Protein AF-A0A960JJ00-F1 (afdb_monomer)

Structure (mmCIF, N/CA/C/O backbone):
data_AF-A0A960JJ00-F1
#
_entry.id   AF-A0A960JJ00-F1
#
loop_
_atom_site.group_PDB
_atom_site.id
_atom_site.type_symbol
_atom_site.label_atom_id
_atom_site.label_alt_id
_atom_site.label_comp_id
_atom_site.label_asym_id
_atom_site.label_entity_id
_atom_site.label_seq_id
_atom_site.pdbx_PDB_ins_code
_atom_site.Cartn_x
_atom_site.Cartn_y
_atom_site.Cartn_z
_atom_site.occupancy
_atom_site.B_iso_or_equiv
_atom_site.auth_seq_id
_atom_site.auth_comp_id
_atom_site.auth_asym_id
_atom_site.auth_atom_id
_atom_site.pdbx_PDB_model_num
ATOM 1 N N . ARG A 1 1 ? 16.072 22.487 -47.022 1.00 41.75 1 ARG A N 1
ATOM 2 C CA . ARG A 1 1 ? 15.095 23.099 -46.084 1.00 41.75 1 ARG A CA 1
ATOM 3 C C . ARG A 1 1 ? 14.627 22.151 -44.966 1.00 41.75 1 ARG A C 1
ATOM 5 O O . ARG A 1 1 ? 14.022 22.655 -44.037 1.00 41.75 1 ARG A O 1
ATOM 12 N N . PHE A 1 2 ? 14.957 20.849 -44.984 1.00 33.00 2 PHE A N 1
ATOM 13 C CA . PHE A 1 2 ? 14.561 19.898 -43.926 1.00 33.00 2 PHE A CA 1
ATOM 14 C C . PHE A 1 2 ? 15.477 19.852 -42.680 1.00 33.00 2 PHE A C 1
ATOM 16 O O . PHE A 1 2 ? 15.021 19.406 -41.644 1.00 33.00 2 PHE A O 1
ATOM 23 N N . ASN A 1 3 ? 16.702 20.400 -42.713 1.00 48.22 3 ASN A N 1
ATOM 24 C CA . ASN A 1 3 ? 17.635 20.306 -41.568 1.00 48.22 3 ASN A CA 1
ATOM 25 C C . ASN A 1 3 ? 17.655 21.529 -40.625 1.00 48.22 3 ASN A C 1
ATOM 27 O O . ASN A 1 3 ? 18.358 21.509 -39.624 1.00 48.22 3 ASN A O 1
ATOM 31 N N . GLN A 1 4 ? 16.929 22.611 -40.932 1.00 43.62 4 GLN A N 1
ATOM 32 C CA . GLN A 1 4 ? 16.893 23.816 -40.076 1.00 43.62 4 GLN A CA 1
ATOM 33 C C . GLN A 1 4 ? 15.655 23.888 -39.172 1.00 43.62 4 GLN A C 1
ATOM 35 O O . GLN A 1 4 ? 15.645 24.671 -38.227 1.00 43.62 4 GLN A O 1
ATOM 40 N N . ILE A 1 5 ? 14.624 23.085 -39.453 1.00 45.69 5 ILE A N 1
ATOM 41 C CA . ILE A 1 5 ? 13.388 23.047 -38.659 1.00 45.69 5 ILE A CA 1
ATOM 42 C C . ILE A 1 5 ? 13.603 22.201 -37.387 1.00 45.69 5 ILE A C 1
ATOM 44 O O . ILE A 1 5 ? 13.153 22.606 -36.322 1.00 45.69 5 ILE A O 1
ATOM 48 N N . ASP A 1 6 ? 14.403 21.129 -37.459 1.00 53.94 6 ASP A N 1
ATOM 49 C CA . ASP A 1 6 ? 14.737 20.278 -36.302 1.00 53.94 6 ASP A CA 1
ATOM 50 C C . ASP A 1 6 ? 15.662 20.949 -35.278 1.00 53.94 6 ASP A C 1
ATOM 52 O O . ASP A 1 6 ? 15.506 20.752 -34.077 1.00 53.94 6 ASP A O 1
ATOM 56 N N . ALA A 1 7 ? 16.615 21.775 -35.722 1.00 47.78 7 ALA A N 1
ATOM 57 C CA . ALA A 1 7 ? 17.536 22.451 -34.805 1.00 47.78 7 ALA A CA 1
ATOM 58 C C . ALA A 1 7 ? 16.821 23.508 -33.949 1.00 47.78 7 ALA A C 1
ATOM 60 O O . ALA A 1 7 ? 17.086 23.604 -32.756 1.00 47.78 7 ALA A O 1
ATOM 61 N N . LYS A 1 8 ? 15.865 24.242 -34.538 1.00 47.03 8 LYS A N 1
ATOM 62 C CA . LYS A 1 8 ? 15.045 25.223 -33.814 1.00 47.03 8 LYS A CA 1
ATOM 63 C C . LYS A 1 8 ? 14.021 24.569 -32.894 1.00 47.03 8 LYS A C 1
ATOM 65 O O . LYS A 1 8 ? 13.817 25.064 -31.797 1.00 47.03 8 LYS A O 1
ATOM 70 N N . ALA A 1 9 ? 13.417 23.455 -33.311 1.00 46.94 9 ALA A N 1
ATOM 71 C CA . ALA A 1 9 ? 12.535 22.680 -32.441 1.00 46.94 9 ALA A CA 1
ATOM 72 C C . ALA A 1 9 ? 13.296 22.107 -31.232 1.00 46.94 9 ALA A C 1
ATOM 74 O O . ALA A 1 9 ? 12.777 22.118 -30.121 1.00 46.94 9 ALA A O 1
ATOM 75 N N . LYS A 1 10 ? 14.551 21.679 -31.431 1.00 44.16 10 LYS A N 1
ATOM 76 C CA . LYS A 1 10 ? 15.429 21.201 -30.358 1.00 44.16 10 LYS A CA 1
ATOM 77 C C . LYS A 1 10 ? 15.913 22.322 -29.431 1.00 44.16 10 LYS A C 1
ATOM 79 O O . LYS A 1 10 ? 15.858 22.149 -28.224 1.00 44.16 10 LYS A O 1
ATOM 84 N N . GLU A 1 11 ? 16.315 23.475 -29.965 1.00 44.22 11 GLU A N 1
ATOM 85 C CA . GLU A 1 11 ? 16.658 24.655 -29.150 1.00 44.22 11 GLU A CA 1
ATOM 86 C C . GLU A 1 11 ? 15.464 25.149 -28.328 1.00 44.22 11 GLU A C 1
ATOM 88 O O . GLU A 1 11 ? 15.622 25.472 -27.157 1.00 44.22 11 GLU A O 1
ATOM 93 N N . GLN A 1 12 ? 14.263 25.153 -28.911 1.00 39.91 12 GLN A N 1
ATOM 94 C CA . GLN A 1 12 ? 13.045 25.572 -28.223 1.00 39.91 12 GLN A CA 1
ATOM 95 C C . GLN A 1 12 ? 12.613 24.554 -27.148 1.00 39.91 12 GLN A C 1
ATOM 97 O O . GLN A 1 12 ? 12.200 24.960 -26.065 1.00 39.91 12 GLN A O 1
ATOM 102 N N . TYR A 1 13 ? 12.801 23.250 -27.393 1.00 43.12 13 TYR A N 1
ATOM 103 C CA . TYR A 1 13 ? 12.633 22.183 -26.395 1.00 43.12 13 TYR A CA 1
ATOM 104 C C . TYR A 1 13 ? 13.656 22.283 -25.247 1.00 43.12 13 TYR A C 1
ATOM 106 O O . TYR A 1 13 ? 13.306 22.095 -24.080 1.00 43.12 13 TYR A O 1
ATOM 114 N N . ASP A 1 14 ? 14.912 22.613 -25.557 1.00 42.06 14 ASP A N 1
ATOM 115 C CA . ASP A 1 14 ? 15.980 22.796 -24.567 1.00 42.06 14 ASP A CA 1
ATOM 116 C C . ASP A 1 14 ? 15.821 24.117 -23.774 1.00 42.06 14 ASP A C 1
ATOM 118 O O . ASP A 1 14 ? 16.243 24.191 -22.619 1.00 42.06 14 ASP A O 1
ATOM 122 N N . GLU A 1 15 ? 15.200 25.159 -24.346 1.00 42.12 15 GLU A N 1
ATOM 123 C CA . GLU A 1 15 ? 14.856 26.411 -23.648 1.00 42.12 15 GLU A CA 1
ATOM 124 C C . GLU A 1 15 ? 13.584 26.303 -22.790 1.00 42.12 15 GLU A C 1
ATOM 126 O O . GLU A 1 15 ? 13.559 26.842 -21.681 1.00 42.12 15 GLU A O 1
ATOM 131 N N . GLU A 1 16 ? 12.547 25.583 -23.234 1.00 40.50 16 GLU A N 1
ATOM 132 C CA . GLU A 1 16 ? 11.342 25.341 -22.423 1.00 40.50 16 GLU A CA 1
ATOM 133 C C . GLU A 1 16 ? 11.644 24.451 -21.203 1.00 40.50 16 GLU A C 1
ATOM 135 O O . GLU A 1 16 ? 11.138 24.724 -20.112 1.00 40.50 16 GLU A O 1
ATOM 140 N N . ASN A 1 17 ? 12.566 23.487 -21.335 1.00 41.09 17 ASN A N 1
ATOM 141 C CA . ASN A 1 17 ? 13.055 22.650 -20.229 1.00 41.09 17 ASN A CA 1
ATOM 142 C C . ASN A 1 17 ? 14.088 23.333 -19.308 1.00 41.09 17 ASN A C 1
ATOM 144 O O . ASN A 1 17 ? 14.468 22.766 -18.283 1.00 41.09 17 ASN A O 1
ATOM 148 N N . LYS A 1 18 ? 14.534 24.557 -19.629 1.00 33.81 18 LYS A N 1
ATOM 149 C CA . LYS A 1 18 ? 15.397 25.382 -18.758 1.00 33.81 18 LYS A CA 1
ATOM 150 C C . LYS A 1 18 ? 14.626 26.236 -17.755 1.00 33.81 18 LYS A C 1
ATOM 152 O O . LYS A 1 18 ? 15.250 26.935 -16.957 1.00 33.81 18 LYS A O 1
ATOM 157 N N . ARG A 1 19 ? 13.290 26.196 -17.754 1.00 31.81 19 ARG A N 1
ATOM 158 C CA . ARG A 1 19 ? 12.510 26.793 -16.666 1.00 31.81 19 ARG A CA 1
ATOM 159 C C . ARG A 1 19 ? 12.664 25.920 -15.426 1.00 31.81 19 ARG A C 1
ATOM 161 O O . ARG A 1 19 ? 11.880 25.006 -15.192 1.00 31.81 19 ARG A O 1
ATOM 168 N N . GLU A 1 20 ? 13.691 26.209 -14.631 1.00 30.89 20 GLU A N 1
ATOM 169 C CA . GLU A 1 20 ? 13.745 25.784 -13.238 1.00 30.89 20 GLU A CA 1
ATOM 170 C C . GLU A 1 20 ? 12.496 26.324 -12.540 1.00 30.89 20 GLU A C 1
ATOM 172 O O . GLU A 1 20 ? 12.416 27.483 -12.141 1.00 30.89 20 GLU A O 1
ATOM 177 N N . VAL A 1 21 ? 11.477 25.474 -12.430 1.00 34.78 21 VAL A N 1
ATOM 178 C CA . VAL A 1 21 ? 10.448 25.648 -11.416 1.00 34.78 21 VAL A CA 1
ATOM 179 C C . VAL A 1 21 ? 11.180 25.489 -10.089 1.00 34.78 21 VAL A C 1
ATOM 181 O O . VAL A 1 21 ? 11.527 24.374 -9.693 1.00 34.78 21 VAL A O 1
ATOM 184 N N . GLU A 1 22 ? 11.490 26.613 -9.443 1.00 27.17 22 GLU A N 1
ATOM 185 C CA . GLU A 1 22 ? 11.923 26.627 -8.051 1.00 27.17 22 GLU A CA 1
ATOM 186 C C . GLU A 1 22 ? 10.767 26.088 -7.206 1.00 27.17 22 GLU A C 1
ATOM 188 O O . GLU A 1 22 ? 9.872 26.813 -6.771 1.00 27.17 22 GLU A O 1
ATOM 193 N N . PHE A 1 23 ? 10.766 24.776 -6.985 1.00 37.78 23 PHE A N 1
ATOM 194 C CA . PHE A 1 23 ? 10.031 24.201 -5.874 1.00 37.78 23 PHE A CA 1
ATOM 195 C C . PHE A 1 23 ? 10.701 24.740 -4.617 1.00 37.78 23 PHE A C 1
ATOM 197 O O . PHE A 1 23 ? 11.885 24.485 -4.375 1.00 37.78 23 PHE A O 1
ATOM 204 N N . SER A 1 24 ? 9.969 25.550 -3.850 1.00 33.62 24 SER A N 1
ATOM 205 C CA . SER A 1 24 ? 10.455 26.001 -2.557 1.00 33.62 24 SER A CA 1
ATOM 206 C C . SER A 1 24 ? 10.890 24.769 -1.765 1.00 33.62 24 SER A C 1
ATOM 208 O O . SER A 1 24 ? 10.165 23.777 -1.680 1.00 33.62 24 SER A O 1
ATOM 210 N N . LYS A 1 25 ? 12.102 24.814 -1.203 1.00 37.25 25 LYS A N 1
ATOM 211 C CA . LYS A 1 25 ? 12.564 23.842 -0.208 1.00 37.25 25 LYS A CA 1
ATOM 212 C C . LYS A 1 25 ? 11.750 24.050 1.071 1.00 37.25 25 LYS A C 1
ATOM 214 O O . LYS A 1 25 ? 12.273 24.540 2.069 1.00 37.25 25 LYS A O 1
ATOM 219 N N . ALA A 1 26 ? 10.453 23.758 1.035 1.00 41.75 26 ALA A N 1
ATOM 220 C CA . ALA A 1 26 ? 9.711 23.502 2.252 1.00 41.75 26 ALA A CA 1
ATOM 221 C C . ALA A 1 26 ? 10.461 22.364 2.954 1.00 41.75 26 ALA A C 1
ATOM 223 O O . ALA A 1 26 ? 10.717 21.322 2.350 1.00 41.75 26 ALA A O 1
ATOM 224 N N . GLY A 1 27 ? 10.936 22.609 4.176 1.00 50.06 27 GLY A N 1
ATOM 225 C CA . GLY A 1 27 ? 11.614 21.574 4.949 1.00 50.06 27 GLY A CA 1
ATOM 226 C C . GLY A 1 27 ? 10.722 20.337 5.046 1.00 50.06 27 GLY A C 1
ATOM 227 O O . GLY A 1 27 ? 9.505 20.468 5.176 1.00 50.06 27 GLY A O 1
ATOM 228 N N . ARG A 1 28 ? 11.330 19.151 4.956 1.00 66.06 28 ARG A N 1
ATOM 229 C CA . ARG A 1 28 ? 10.622 17.874 5.100 1.00 66.06 28 ARG A CA 1
ATOM 230 C C . ARG A 1 28 ? 9.877 17.846 6.433 1.00 66.06 28 ARG A C 1
ATOM 232 O O . ARG A 1 28 ? 10.446 18.235 7.456 1.00 66.06 28 ARG A O 1
ATOM 239 N N . GLY A 1 29 ? 8.615 17.425 6.421 1.00 69.06 29 GLY A N 1
ATOM 240 C CA . GLY A 1 29 ? 7.814 17.347 7.638 1.00 69.06 29 GLY A CA 1
ATOM 241 C C . GLY A 1 29 ? 8.319 16.237 8.558 1.00 69.06 29 GLY A C 1
ATOM 242 O O . GLY A 1 29 ? 8.769 15.189 8.094 1.00 69.06 29 GLY A O 1
ATOM 243 N N . GLU A 1 30 ? 8.225 16.428 9.876 1.00 81.06 30 GLU A N 1
ATOM 244 C CA . GLU A 1 30 ? 8.465 15.321 10.803 1.00 81.06 30 GLU A CA 1
ATOM 245 C C . GLU A 1 30 ? 7.427 14.216 10.587 1.00 81.06 30 GLU A C 1
ATOM 247 O O . GLU A 1 30 ? 6.216 14.461 10.539 1.00 81.06 30 GLU A O 1
ATOM 252 N N . ARG A 1 31 ? 7.904 12.974 10.471 1.00 89.31 31 ARG A N 1
ATOM 253 C CA . ARG A 1 31 ? 7.024 11.816 10.336 1.00 89.31 31 ARG A CA 1
ATOM 254 C C . ARG A 1 31 ? 6.370 11.449 11.651 1.00 89.31 31 ARG A C 1
ATOM 256 O O . ARG A 1 31 ? 6.980 11.498 12.719 1.00 89.31 31 ARG A O 1
ATOM 263 N N . ARG A 1 32 ? 5.109 11.029 11.544 1.00 90.25 32 ARG A N 1
ATOM 264 C CA . ARG A 1 32 ? 4.339 10.506 12.671 1.00 90.25 32 ARG A CA 1
ATOM 265 C C . ARG A 1 32 ? 4.980 9.218 13.175 1.00 90.25 32 ARG A C 1
ATOM 267 O O . ARG A 1 32 ? 5.524 8.433 12.397 1.00 90.25 32 ARG A O 1
ATOM 274 N N . LYS A 1 33 ? 4.873 9.003 14.483 1.00 92.00 33 LYS A N 1
ATOM 275 C CA . LYS A 1 33 ? 5.385 7.815 15.161 1.00 92.00 33 LYS A CA 1
ATOM 276 C C . LYS A 1 33 ? 4.291 7.133 15.962 1.00 92.00 33 LYS A C 1
ATOM 278 O O . LYS A 1 33 ? 3.403 7.798 16.493 1.00 92.00 33 LYS A O 1
ATOM 283 N N . THR A 1 34 ? 4.409 5.820 16.090 1.00 90.12 34 THR A N 1
ATOM 284 C CA . THR A 1 34 ? 3.589 5.010 16.992 1.00 90.12 34 THR A CA 1
ATOM 285 C C . THR A 1 34 ? 4.515 4.044 17.711 1.00 90.12 34 THR A C 1
ATOM 287 O O . THR A 1 34 ? 5.079 3.146 17.092 1.00 90.12 34 THR A O 1
ATOM 290 N N . GLY A 1 35 ? 4.741 4.280 19.005 1.00 89.06 35 GLY A N 1
ATOM 291 C CA . GLY A 1 35 ? 5.808 3.597 19.734 1.00 89.06 35 GLY A CA 1
ATOM 292 C C . GLY A 1 35 ? 7.177 3.878 19.104 1.00 89.06 35 GLY A C 1
ATOM 293 O O . GLY A 1 35 ? 7.590 5.030 18.980 1.00 89.06 35 GLY A O 1
ATOM 294 N N . ASP A 1 36 ? 7.866 2.816 18.698 1.00 92.62 36 ASP A N 1
ATOM 295 C CA . ASP A 1 36 ? 9.173 2.848 18.033 1.00 92.62 36 ASP A CA 1
ATOM 296 C C . ASP A 1 36 ? 9.093 2.817 16.494 1.00 92.62 36 ASP A C 1
ATOM 298 O O . ASP A 1 36 ? 10.126 2.834 15.821 1.00 92.62 36 ASP A O 1
ATOM 302 N N . LEU A 1 37 ? 7.883 2.806 15.929 1.00 96.19 37 LEU A N 1
ATOM 303 C CA . LEU A 1 37 ? 7.652 2.841 14.489 1.00 96.19 37 LEU A CA 1
ATOM 304 C C . LEU A 1 37 ? 7.532 4.278 13.986 1.00 96.19 37 LEU A C 1
ATOM 306 O O . LEU A 1 37 ? 6.928 5.133 14.634 1.00 96.19 37 LEU A O 1
ATOM 310 N N . THR A 1 38 ? 8.061 4.518 12.791 1.00 97.50 38 THR A N 1
ATOM 311 C CA . THR A 1 38 ? 7.887 5.750 12.018 1.00 97.50 38 THR A CA 1
ATOM 312 C C . THR A 1 38 ? 7.054 5.450 10.777 1.00 97.50 38 THR A C 1
ATOM 314 O O . THR A 1 38 ? 7.294 4.454 10.100 1.00 97.50 38 THR A O 1
ATOM 317 N N . TRP A 1 39 ? 6.081 6.309 10.476 1.00 97.75 39 TRP A N 1
ATOM 318 C CA . TRP A 1 39 ? 5.229 6.195 9.293 1.00 97.75 39 TRP A CA 1
ATOM 319 C C . TRP A 1 39 ? 5.877 6.897 8.101 1.00 97.75 39 TRP A C 1
ATOM 321 O O . TRP A 1 39 ? 5.838 8.125 8.001 1.00 97.75 39 TRP A O 1
ATOM 331 N N . PHE A 1 40 ? 6.487 6.112 7.217 1.00 98.44 40 PHE A N 1
ATOM 332 C CA . PHE A 1 40 ? 7.130 6.601 6.002 1.00 98.44 40 PHE A CA 1
ATOM 333 C C . PHE A 1 40 ? 6.113 6.702 4.869 1.00 98.44 40 PHE A C 1
ATOM 335 O O . PHE A 1 40 ? 5.391 5.741 4.613 1.00 98.44 40 PHE A O 1
ATOM 342 N N . ALA A 1 41 ? 6.062 7.850 4.199 1.00 98.44 41 ALA A N 1
ATOM 343 C CA . ALA A 1 41 ? 5.192 8.074 3.047 1.00 98.44 41 ALA A CA 1
ATOM 344 C C . ALA A 1 41 ? 5.908 7.657 1.760 1.00 98.44 41 ALA A C 1
ATOM 346 O O . ALA A 1 41 ? 7.099 7.925 1.608 1.00 98.44 41 ALA A O 1
ATOM 347 N N . GLY A 1 42 ? 5.211 7.067 0.803 1.00 98.44 42 GLY A N 1
ATOM 348 C CA . GLY A 1 42 ? 5.828 6.698 -0.459 1.00 98.44 42 GLY A CA 1
ATOM 349 C C . GLY A 1 42 ? 4.841 6.332 -1.545 1.00 98.44 42 GLY A C 1
ATOM 350 O O . GLY A 1 42 ? 3.630 6.502 -1.407 1.00 98.44 42 GLY A O 1
ATOM 351 N N . ASP A 1 43 ? 5.408 5.837 -2.634 1.00 98.69 43 ASP A N 1
ATOM 352 C CA . ASP A 1 43 ? 4.691 5.363 -3.808 1.00 98.69 43 ASP A CA 1
ATOM 353 C C . ASP A 1 43 ? 5.317 4.050 -4.278 1.00 98.69 43 ASP A C 1
ATOM 355 O O . ASP A 1 43 ? 6.540 3.937 -4.366 1.00 98.69 43 ASP A O 1
ATOM 359 N N . LEU A 1 44 ? 4.497 3.035 -4.519 1.00 98.69 44 LEU A N 1
ATOM 360 C CA . LEU A 1 44 ? 4.952 1.676 -4.821 1.00 98.69 44 LEU A CA 1
ATOM 361 C C . LEU A 1 44 ? 4.829 1.311 -6.303 1.00 98.69 44 LEU A C 1
ATOM 363 O O . LEU A 1 44 ? 5.257 0.220 -6.676 1.00 98.69 44 LEU A O 1
ATOM 367 N N . HIS A 1 45 ? 4.278 2.200 -7.132 1.00 98.50 45 HIS A N 1
ATOM 368 C CA . HIS A 1 45 ? 3.998 1.905 -8.533 1.00 98.50 45 HIS A CA 1
ATOM 369 C C . HIS A 1 45 ? 4.302 3.128 -9.399 1.00 98.50 45 HIS A C 1
ATOM 371 O O . HIS A 1 45 ? 3.579 4.122 -9.379 1.00 98.50 45 HIS A O 1
ATOM 377 N N . SER A 1 46 ? 5.413 3.079 -10.133 1.00 97.75 46 SER A N 1
ATOM 378 C CA . SER A 1 46 ? 5.789 4.122 -11.084 1.00 97.75 46 SER A CA 1
ATOM 379 C C . SER A 1 46 ? 6.645 3.572 -12.219 1.00 97.75 46 SER A C 1
ATOM 381 O O . SER A 1 46 ? 7.459 2.664 -12.012 1.00 97.75 46 SER A O 1
ATOM 383 N N . HIS A 1 47 ? 6.492 4.182 -13.393 1.00 97.44 47 HIS A N 1
ATOM 384 C CA . HIS A 1 47 ? 7.095 3.738 -14.646 1.00 97.44 47 HIS A CA 1
ATOM 385 C C . HIS A 1 47 ? 8.016 4.790 -15.238 1.00 97.44 47 HIS A C 1
ATOM 387 O O . HIS A 1 47 ? 7.800 5.999 -15.118 1.00 97.44 47 HIS A O 1
ATOM 393 N N . SER A 1 48 ? 9.068 4.335 -15.907 1.00 96.25 48 SER A N 1
ATOM 394 C CA . SER A 1 48 ? 10.101 5.188 -16.478 1.00 96.25 48 SER A CA 1
ATOM 395 C C . SER A 1 48 ? 10.268 4.947 -17.980 1.00 96.25 48 SER A C 1
ATOM 397 O O . SER A 1 48 ? 9.597 4.115 -18.580 1.00 96.25 48 SER A O 1
ATOM 399 N N . PHE A 1 49 ? 11.212 5.656 -18.606 1.00 95.62 49 PHE A N 1
ATOM 400 C CA . PHE A 1 49 ? 11.568 5.457 -20.019 1.00 95.62 49 PHE A CA 1
ATOM 401 C C . PHE A 1 49 ? 12.048 4.039 -20.371 1.00 95.62 49 PHE A C 1
ATOM 403 O O . PHE A 1 49 ? 12.303 3.761 -21.543 1.00 95.62 49 PHE A O 1
ATOM 410 N N . TYR A 1 50 ? 12.259 3.170 -19.381 1.00 96.88 50 TYR A N 1
ATOM 411 C CA . TYR A 1 50 ? 12.705 1.798 -19.603 1.00 96.88 50 TYR A CA 1
ATOM 412 C C . TYR A 1 50 ? 11.549 0.820 -19.856 1.00 96.88 50 TYR A C 1
ATOM 414 O O . TYR A 1 50 ? 11.827 -0.316 -20.240 1.00 96.88 50 TYR A O 1
ATOM 422 N N . SER A 1 51 ? 10.295 1.262 -19.724 1.00 95.88 51 SER A N 1
ATOM 423 C CA . SER A 1 51 ? 9.102 0.560 -20.203 1.00 95.88 51 SER A CA 1
ATOM 424 C C . SER A 1 51 ? 8.219 1.495 -21.044 1.00 95.88 51 SER A C 1
ATOM 426 O O . SER A 1 51 ? 8.592 1.825 -22.172 1.00 95.88 51 SER A O 1
ATOM 428 N N . ASP A 1 52 ? 7.074 1.932 -20.534 1.00 93.31 52 ASP A N 1
ATOM 429 C CA . ASP A 1 52 ? 6.107 2.805 -21.208 1.00 93.31 52 ASP A CA 1
ATOM 430 C C . ASP A 1 52 ? 5.892 4.152 -20.490 1.00 93.31 52 ASP A C 1
ATOM 432 O O . ASP A 1 52 ? 5.181 5.033 -20.991 1.00 93.31 52 ASP A O 1
ATOM 436 N N . GLY A 1 53 ? 6.585 4.356 -19.370 1.00 92.19 53 GLY A N 1
ATOM 437 C CA . GLY A 1 53 ? 6.665 5.631 -18.687 1.00 92.19 53 GLY A CA 1
ATOM 438 C C . GLY A 1 53 ? 7.429 6.695 -19.483 1.00 92.19 53 GLY A C 1
ATOM 439 O O . GLY A 1 53 ? 8.282 6.449 -20.338 1.00 92.19 53 GLY A O 1
ATOM 440 N N . ARG A 1 54 ? 7.146 7.948 -19.148 1.00 91.88 54 ARG A N 1
ATOM 441 C CA . ARG A 1 54 ? 7.765 9.169 -19.676 1.00 91.88 54 ARG A CA 1
ATOM 442 C C . ARG A 1 54 ? 8.572 9.900 -18.614 1.00 91.88 54 ARG A C 1
ATOM 444 O O . ARG A 1 54 ? 8.777 11.111 -18.679 1.00 91.88 54 ARG A O 1
ATOM 451 N N . TRP A 1 55 ? 9.037 9.153 -17.625 1.00 92.62 55 TRP A N 1
ATOM 452 C CA . TRP A 1 55 ? 9.886 9.665 -16.575 1.00 92.62 55 TRP A CA 1
ATOM 453 C C . TRP A 1 55 ? 11.331 9.221 -16.753 1.00 92.62 55 TRP A C 1
ATOM 455 O O . TRP A 1 55 ? 11.629 8.053 -17.002 1.00 92.62 55 TRP A O 1
ATOM 465 N N . SER A 1 56 ? 12.261 10.142 -16.503 1.00 95.12 56 SER A N 1
ATOM 466 C CA . SER A 1 56 ? 13.598 9.724 -16.100 1.00 95.12 56 SER A CA 1
ATOM 467 C C . SER A 1 56 ? 13.559 9.251 -14.647 1.00 95.12 56 SER A C 1
ATOM 469 O O . SER A 1 56 ? 12.779 9.753 -13.839 1.00 95.12 56 SER A O 1
ATOM 471 N N . ILE A 1 57 ? 14.465 8.342 -14.290 1.00 97.19 57 ILE A N 1
ATOM 472 C CA . ILE A 1 57 ? 14.665 7.910 -12.898 1.00 97.19 57 ILE A CA 1
ATOM 473 C C . ILE A 1 57 ? 14.920 9.113 -11.982 1.00 97.19 57 ILE A C 1
ATOM 475 O O . ILE A 1 57 ? 14.355 9.219 -10.901 1.00 97.19 57 ILE A O 1
ATOM 479 N N . GLU A 1 58 ? 15.727 10.066 -12.450 1.00 96.81 58 GLU A N 1
ATOM 480 C CA . GLU A 1 58 ? 15.978 11.328 -11.753 1.00 96.81 58 GLU A CA 1
ATOM 481 C C . GLU A 1 58 ? 14.704 12.170 -11.585 1.00 96.81 58 GLU A C 1
ATOM 483 O O . GLU A 1 58 ? 14.502 12.765 -10.532 1.00 96.81 58 GLU A O 1
ATOM 488 N N . GLY A 1 59 ? 13.828 12.195 -12.592 1.00 95.56 59 GLY A N 1
ATOM 489 C CA . GLY A 1 59 ? 12.546 12.893 -12.550 1.00 95.56 59 GLY A CA 1
ATOM 490 C C . GLY A 1 59 ? 11.580 12.306 -11.522 1.00 95.56 59 GLY A C 1
ATOM 491 O O . GLY A 1 59 ? 10.988 13.072 -10.764 1.00 95.56 59 GLY A O 1
ATOM 492 N N . ILE A 1 60 ? 11.482 10.973 -11.439 1.00 97.06 60 ILE A N 1
ATOM 493 C CA . ILE A 1 60 ? 10.692 10.282 -10.402 1.00 97.06 60 ILE A CA 1
ATOM 494 C C . ILE A 1 60 ? 11.196 10.670 -9.011 1.00 97.06 60 ILE A C 1
ATOM 496 O O . ILE A 1 60 ? 10.418 11.143 -8.185 1.00 97.06 60 ILE A O 1
ATOM 500 N N . LEU A 1 61 ? 12.505 10.547 -8.763 1.00 97.94 61 LEU A N 1
ATOM 501 C CA . LEU A 1 61 ? 13.094 10.866 -7.457 1.00 97.94 61 LEU A CA 1
ATOM 502 C C . LEU A 1 61 ? 12.944 12.349 -7.099 1.00 97.94 61 LEU A C 1
ATOM 504 O O . LEU A 1 61 ? 12.602 12.677 -5.964 1.00 97.94 61 LEU A O 1
ATOM 508 N N . LYS A 1 62 ? 13.124 13.248 -8.073 1.00 96.62 62 LYS A N 1
ATOM 509 C CA . LYS A 1 62 ? 12.886 14.685 -7.896 1.00 96.62 62 LYS A CA 1
ATOM 510 C C . LYS A 1 62 ? 11.428 14.972 -7.543 1.00 96.62 62 LYS A C 1
ATOM 512 O O . LYS A 1 62 ? 11.173 15.787 -6.660 1.00 96.62 62 LYS A O 1
ATOM 517 N N . SER A 1 63 ? 10.477 14.317 -8.212 1.00 95.56 63 SER A N 1
ATOM 518 C CA . SER A 1 63 ? 9.049 14.487 -7.933 1.00 95.56 63 SER A CA 1
ATOM 519 C C . SER A 1 63 ? 8.680 13.957 -6.547 1.00 95.56 63 SER A C 1
ATOM 521 O O . SER A 1 63 ? 8.001 14.659 -5.799 1.00 95.56 63 SER A O 1
ATOM 523 N N . ALA A 1 64 ? 9.189 12.779 -6.175 1.00 97.00 64 ALA A N 1
ATOM 524 C CA . ALA A 1 64 ? 9.019 12.201 -4.845 1.00 97.00 64 ALA A CA 1
ATOM 525 C C . ALA A 1 64 ? 9.582 13.123 -3.747 1.00 97.00 64 ALA A C 1
ATOM 527 O O . ALA A 1 64 ? 8.896 13.406 -2.767 1.00 97.00 64 ALA A O 1
ATOM 528 N N . SER A 1 65 ? 10.788 13.664 -3.947 1.00 96.50 65 SER A N 1
ATOM 529 C CA . SER A 1 65 ? 11.416 14.644 -3.049 1.00 96.50 65 SER A CA 1
ATOM 530 C C . SER A 1 65 ? 10.593 15.923 -2.902 1.00 96.50 65 SER A C 1
ATOM 532 O O . SER A 1 65 ? 10.296 16.344 -1.784 1.00 96.50 65 SER A O 1
ATOM 534 N N . ALA A 1 66 ? 10.125 16.501 -4.013 1.00 94.44 66 ALA A N 1
ATOM 535 C CA . ALA A 1 66 ? 9.311 17.718 -3.998 1.00 94.44 66 ALA A CA 1
ATOM 536 C C . ALA A 1 66 ? 7.955 17.541 -3.289 1.00 94.44 66 ALA A C 1
ATOM 538 O O . ALA A 1 66 ? 7.392 18.512 -2.785 1.00 94.44 66 ALA A O 1
ATOM 539 N N . LYS A 1 67 ? 7.433 16.311 -3.240 1.00 93.50 67 LYS A N 1
ATOM 540 C CA . LYS A 1 67 ? 6.198 15.956 -2.528 1.00 93.50 67 LYS A CA 1
ATOM 541 C C . LYS A 1 67 ? 6.427 15.492 -1.093 1.00 93.50 67 LYS A C 1
ATOM 543 O O . LYS A 1 67 ? 5.475 15.079 -0.437 1.00 93.50 67 LYS A O 1
ATOM 548 N N . ASP A 1 68 ? 7.667 15.576 -0.614 1.00 94.94 68 ASP A N 1
ATOM 549 C CA . ASP A 1 68 ? 8.074 15.075 0.690 1.00 94.94 68 ASP A CA 1
ATOM 550 C C . ASP A 1 68 ? 7.658 13.610 0.874 1.00 94.94 68 ASP A C 1
ATOM 552 O O . ASP A 1 68 ? 7.022 13.273 1.864 1.00 94.94 68 ASP A O 1
ATOM 556 N N . LEU A 1 69 ? 7.967 12.736 -0.088 1.00 97.94 69 LEU A N 1
ATOM 557 C CA . LEU A 1 69 ? 7.910 11.279 0.088 1.00 97.94 69 LEU A CA 1
ATOM 558 C C . LEU A 1 69 ? 9.225 10.775 0.691 1.00 97.94 69 LEU A C 1
ATOM 560 O O . LEU A 1 69 ? 10.261 11.411 0.560 1.00 97.94 69 LEU A O 1
ATOM 564 N N . ASP A 1 70 ? 9.202 9.626 1.356 1.00 98.44 70 ASP A N 1
ATOM 565 C CA . ASP A 1 70 ? 10.383 8.946 1.900 1.00 98.44 70 ASP A CA 1
ATOM 566 C C . ASP A 1 70 ? 10.938 7.873 0.987 1.00 98.44 70 ASP A C 1
ATOM 568 O O . ASP A 1 70 ? 12.141 7.616 1.023 1.00 98.44 70 ASP A O 1
ATOM 572 N N . PHE A 1 71 ? 10.076 7.221 0.217 1.00 98.81 71 PHE A N 1
ATOM 573 C CA . PHE A 1 71 ? 10.463 6.149 -0.681 1.00 98.81 71 PHE A CA 1
ATOM 574 C C . PHE A 1 71 ? 9.618 6.166 -1.949 1.00 98.81 71 PHE A C 1
ATOM 576 O O . PHE A 1 71 ? 8.494 6.667 -1.965 1.00 98.81 71 PHE A O 1
ATOM 583 N N . VAL A 1 72 ? 10.174 5.597 -3.010 1.00 98.69 72 VAL A N 1
ATOM 584 C CA . VAL A 1 72 ? 9.452 5.336 -4.254 1.00 98.69 72 VAL A CA 1
ATOM 585 C C . VAL A 1 72 ? 9.954 4.035 -4.858 1.00 98.69 72 VAL A C 1
ATOM 587 O O . VAL A 1 72 ? 11.164 3.787 -4.857 1.00 98.69 72 VAL A O 1
ATOM 590 N N . SER A 1 73 ? 9.047 3.202 -5.359 1.00 98.62 73 SER A N 1
ATOM 591 C CA . SER A 1 73 ? 9.408 2.051 -6.174 1.00 98.62 73 SER A CA 1
ATOM 592 C C . SER A 1 73 ? 9.239 2.359 -7.653 1.00 98.62 73 SER A C 1
ATOM 594 O O . SER A 1 73 ? 8.237 2.937 -8.070 1.00 98.62 73 SER A O 1
ATOM 596 N N . ILE A 1 74 ? 10.252 1.979 -8.427 1.00 98.56 74 ILE A N 1
ATOM 597 C CA . ILE A 1 74 ? 10.239 2.038 -9.887 1.00 98.56 74 ILE A CA 1
ATOM 598 C C . ILE A 1 74 ? 10.117 0.594 -10.356 1.00 98.56 74 ILE A C 1
ATOM 600 O O . ILE A 1 74 ? 10.907 -0.251 -9.927 1.00 98.56 74 ILE A O 1
ATOM 604 N N . VAL A 1 75 ? 9.086 0.322 -11.149 1.00 98.50 75 VAL A N 1
ATOM 605 C CA . VAL A 1 75 ? 8.598 -1.030 -11.449 1.00 98.50 75 VAL A CA 1
ATOM 606 C C . VAL A 1 75 ? 8.337 -1.190 -12.946 1.00 98.50 75 VAL A C 1
ATOM 608 O O . VAL A 1 75 ? 7.309 -1.708 -13.346 1.00 98.50 75 VAL A O 1
ATOM 611 N N . ASP A 1 76 ? 9.283 -0.763 -13.787 1.00 98.44 76 ASP A N 1
ATOM 612 C CA . ASP A 1 76 ? 9.132 -0.882 -15.244 1.00 98.44 76 ASP A CA 1
ATOM 613 C C . ASP A 1 76 ? 8.746 -2.306 -15.684 1.00 98.44 76 ASP A C 1
ATOM 615 O O . ASP A 1 76 ? 9.312 -3.296 -15.205 1.00 98.44 76 ASP A O 1
ATOM 619 N N . HIS A 1 77 ? 7.823 -2.390 -16.644 1.00 97.94 77 HIS A N 1
ATOM 620 C CA . HIS A 1 77 ? 7.260 -3.646 -17.131 1.00 97.94 77 HIS A CA 1
ATOM 621 C C . HIS A 1 77 ? 8.312 -4.657 -17.606 1.00 97.94 77 HIS A C 1
ATOM 623 O O . HIS A 1 77 ? 9.027 -4.421 -18.588 1.00 97.94 77 HIS A O 1
ATOM 629 N N . ASN A 1 78 ? 8.330 -5.834 -16.974 1.00 98.12 78 ASN A N 1
ATOM 630 C CA . ASN A 1 78 ? 9.086 -7.016 -17.405 1.00 98.12 78 ASN A CA 1
ATOM 631 C C . ASN A 1 78 ? 10.588 -6.756 -17.671 1.00 98.12 78 ASN A C 1
ATOM 633 O O . ASN A 1 78 ? 11.174 -7.334 -18.597 1.00 98.12 78 ASN A O 1
ATOM 637 N N . THR A 1 79 ? 11.215 -5.832 -16.931 1.00 97.69 79 THR A N 1
ATOM 638 C CA . THR A 1 79 ? 12.608 -5.427 -17.165 1.00 97.69 79 THR A CA 1
ATOM 639 C C . THR A 1 79 ? 13.310 -4.893 -15.919 1.00 97.69 79 THR A C 1
ATOM 641 O O . THR A 1 79 ? 12.759 -4.134 -15.129 1.00 97.69 79 THR A O 1
ATOM 644 N N . PHE A 1 80 ? 14.606 -5.189 -15.800 1.00 97.25 80 PHE A N 1
ATOM 645 C CA . PHE A 1 80 ? 15.495 -4.599 -14.792 1.00 97.25 80 PHE A CA 1
ATOM 646 C C . PHE A 1 80 ? 16.322 -3.415 -15.326 1.00 97.25 80 PHE A C 1
ATOM 648 O O . PHE A 1 80 ? 17.194 -2.896 -14.626 1.00 97.25 80 PHE A O 1
ATOM 655 N N . ALA A 1 81 ? 16.126 -2.992 -16.582 1.00 97.31 81 ALA A N 1
ATOM 656 C CA . ALA A 1 81 ? 17.035 -2.058 -17.261 1.00 97.31 81 ALA A CA 1
ATOM 657 C C . ALA A 1 81 ? 17.232 -0.726 -16.504 1.00 97.31 81 ALA A C 1
ATOM 659 O O . ALA A 1 81 ? 18.341 -0.180 -16.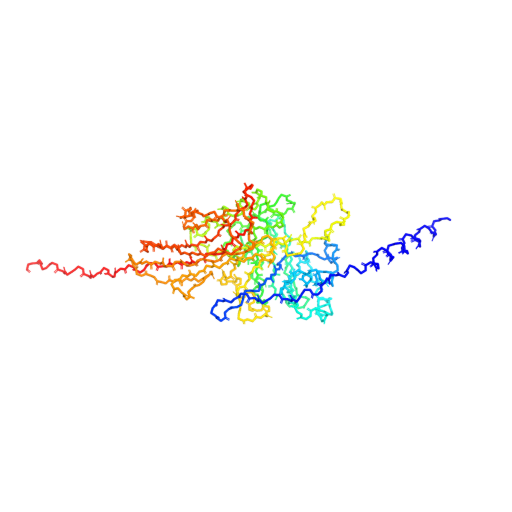473 1.00 97.31 81 ALA A O 1
ATOM 660 N N . HIS A 1 82 ? 16.192 -0.243 -15.820 1.00 97.06 82 HIS A N 1
ATOM 661 C CA . HIS A 1 82 ? 16.242 0.971 -15.011 1.00 97.06 82 HIS A CA 1
ATOM 662 C C . HIS A 1 82 ? 17.142 0.853 -13.766 1.00 97.06 82 HIS A C 1
ATOM 664 O O . HIS A 1 82 ? 17.713 1.861 -13.330 1.00 97.06 82 HIS A O 1
ATOM 670 N N . HIS A 1 83 ? 17.360 -0.358 -13.226 1.00 97.19 83 HIS A N 1
ATOM 671 C CA . HIS A 1 83 ? 18.147 -0.597 -12.001 1.00 97.19 83 HIS A CA 1
ATOM 672 C C . HIS A 1 83 ? 19.563 -0.026 -12.099 1.00 97.19 83 HIS A C 1
ATOM 674 O O . HIS A 1 83 ? 20.134 0.415 -11.099 1.00 97.19 83 HIS A O 1
ATOM 680 N N . GLN A 1 84 ? 20.142 -0.006 -13.304 1.00 93.06 84 GLN A N 1
ATOM 681 C CA . GLN A 1 84 ? 21.490 0.516 -13.538 1.00 93.06 84 GLN A CA 1
ATOM 682 C C . GLN A 1 84 ? 21.608 2.013 -13.232 1.00 93.06 84 GLN A C 1
ATOM 684 O O . GLN A 1 84 ? 22.671 2.465 -12.809 1.00 93.06 84 GLN A O 1
ATOM 689 N N . LYS A 1 85 ? 20.533 2.783 -13.440 1.00 94.81 85 LYS A N 1
ATOM 690 C CA . LYS A 1 85 ? 20.514 4.237 -13.220 1.00 94.81 85 LYS A CA 1
ATOM 691 C C . LYS A 1 85 ? 20.045 4.633 -11.827 1.00 94.81 85 LYS A C 1
ATOM 693 O O . LYS A 1 85 ? 20.339 5.751 -11.409 1.00 94.81 85 LYS A O 1
ATOM 698 N N . MET A 1 86 ? 19.369 3.738 -11.107 1.00 95.75 86 MET A N 1
ATOM 699 C CA . MET A 1 86 ? 18.810 4.036 -9.784 1.00 95.75 86 MET A CA 1
ATOM 700 C C . MET A 1 86 ? 19.868 4.439 -8.760 1.00 95.75 86 MET A C 1
ATOM 702 O O . MET A 1 86 ? 19.632 5.360 -7.995 1.00 95.75 86 MET A O 1
ATOM 706 N N . GLU A 1 87 ? 21.049 3.821 -8.772 1.00 91.69 87 GLU A N 1
ATOM 707 C CA . GLU A 1 87 ? 22.119 4.142 -7.816 1.00 91.69 87 GLU A CA 1
ATOM 708 C C . GLU A 1 87 ? 22.678 5.558 -8.031 1.00 91.69 87 GLU A C 1
ATOM 710 O O . GLU A 1 87 ? 22.737 6.365 -7.105 1.00 91.69 87 GLU A O 1
ATOM 715 N N . THR A 1 88 ? 23.024 5.902 -9.277 1.00 93.75 88 THR A N 1
ATOM 716 C CA . THR A 1 88 ? 23.543 7.236 -9.616 1.00 93.75 88 THR A CA 1
ATOM 717 C C . THR A 1 88 ? 22.487 8.328 -9.443 1.00 93.75 88 THR A C 1
ATOM 719 O O . THR A 1 88 ? 22.819 9.426 -9.004 1.00 93.75 88 THR A O 1
ATOM 722 N N . ALA A 1 89 ? 21.224 8.048 -9.780 1.00 95.12 89 ALA A N 1
ATOM 723 C CA . ALA A 1 89 ? 20.130 8.991 -9.567 1.00 95.12 89 ALA A CA 1
ATOM 724 C C . ALA A 1 89 ? 19.811 9.147 -8.069 1.00 95.12 89 ALA A C 1
ATOM 726 O O . ALA A 1 89 ? 19.687 10.269 -7.589 1.00 95.12 89 ALA A O 1
ATOM 727 N N . GLY A 1 90 ? 19.769 8.043 -7.317 1.00 94.31 90 GLY A N 1
ATOM 728 C CA . GLY A 1 90 ? 19.530 8.018 -5.872 1.00 94.31 90 GLY A CA 1
ATOM 729 C C . GLY A 1 90 ? 20.569 8.802 -5.076 1.00 94.31 90 GLY A C 1
ATOM 730 O O . GLY A 1 90 ? 20.214 9.504 -4.137 1.00 94.31 90 GLY A O 1
ATOM 731 N N . ALA A 1 91 ? 21.835 8.799 -5.504 1.00 95.38 91 ALA A N 1
ATOM 732 C CA . ALA A 1 91 ? 22.881 9.614 -4.882 1.00 95.38 91 ALA A CA 1
ATOM 733 C C . ALA A 1 91 ? 22.592 11.133 -4.912 1.00 95.38 91 ALA A C 1
ATOM 735 O O . ALA A 1 91 ? 23.139 11.871 -4.094 1.00 95.38 91 ALA A O 1
ATOM 736 N N . LYS A 1 92 ? 21.737 11.608 -5.831 1.00 97.00 92 LYS A N 1
ATOM 737 C CA . LYS A 1 92 ? 21.297 13.013 -5.904 1.00 97.00 92 LYS A CA 1
ATOM 738 C C . LYS A 1 92 ? 20.114 13.328 -4.980 1.00 97.00 92 LYS A C 1
ATOM 740 O O . LYS A 1 92 ? 19.897 14.499 -4.686 1.00 97.00 92 LYS A O 1
ATOM 745 N N . PHE A 1 93 ? 19.385 12.303 -4.532 1.00 97.12 93 PHE A N 1
ATOM 746 C CA . PHE A 1 93 ? 18.216 12.399 -3.649 1.00 97.12 93 PHE A CA 1
ATOM 747 C C . PHE A 1 93 ? 18.362 11.415 -2.476 1.00 97.12 93 PHE A C 1
ATOM 749 O O . PHE A 1 93 ? 17.550 10.498 -2.340 1.00 97.12 93 PHE A O 1
ATOM 756 N N . PRO A 1 94 ? 19.407 11.547 -1.632 1.00 95.56 94 PRO A N 1
ATOM 757 C CA . PRO A 1 94 ? 19.680 10.612 -0.531 1.00 95.56 94 PRO A CA 1
ATOM 758 C C . PRO A 1 94 ? 18.549 10.548 0.508 1.00 95.56 94 PRO A C 1
ATOM 760 O O . PRO A 1 94 ? 18.480 9.641 1.337 1.00 95.56 94 PRO A O 1
ATOM 763 N N . GLU A 1 95 ? 17.657 11.530 0.494 1.00 95.62 95 GLU A N 1
ATOM 764 C CA . GLU A 1 95 ? 16.470 11.587 1.320 1.00 95.62 95 GLU A CA 1
ATOM 765 C C . GLU A 1 95 ? 15.341 10.662 0.819 1.00 95.62 95 GLU A C 1
ATOM 767 O O . GLU A 1 95 ? 14.444 10.347 1.609 1.00 95.62 95 GLU A O 1
ATOM 772 N N . ILE A 1 96 ? 15.403 10.184 -0.428 1.00 98.31 96 ILE A N 1
ATOM 773 C CA . ILE A 1 96 ? 14.455 9.238 -1.028 1.00 98.31 96 ILE A CA 1
ATOM 774 C C . ILE A 1 96 ? 15.071 7.842 -1.090 1.00 98.31 96 ILE A C 1
ATOM 776 O O . ILE A 1 96 ? 16.084 7.607 -1.744 1.00 98.31 96 ILE A O 1
ATOM 780 N N . LEU A 1 97 ? 14.417 6.881 -0.446 1.00 98.44 97 LEU A N 1
ATOM 781 C CA . LEU A 1 97 ? 14.727 5.468 -0.600 1.00 98.44 97 LEU A CA 1
ATOM 782 C C . LEU A 1 97 ? 14.140 4.963 -1.927 1.00 98.44 97 LEU A C 1
ATOM 784 O O . LEU A 1 97 ? 12.935 4.748 -2.046 1.00 98.44 97 LEU A O 1
ATOM 788 N N . ALA A 1 98 ? 14.994 4.772 -2.929 1.00 98.19 98 ALA A N 1
ATOM 789 C CA . ALA A 1 98 ? 14.599 4.197 -4.210 1.00 98.19 98 ALA A CA 1
ATOM 790 C C . ALA A 1 98 ? 14.540 2.660 -4.115 1.00 98.19 98 ALA A C 1
ATOM 792 O O . ALA A 1 98 ? 15.569 2.004 -3.938 1.00 98.19 98 ALA A O 1
ATOM 793 N N . ILE A 1 99 ? 13.346 2.083 -4.245 1.00 98.50 99 ILE A N 1
ATOM 794 C CA . ILE A 1 99 ? 13.112 0.637 -4.161 1.00 98.50 99 ILE A CA 1
ATOM 795 C C . ILE A 1 99 ? 13.113 0.051 -5.573 1.00 98.50 99 ILE A C 1
ATOM 797 O O . ILE A 1 99 ? 12.238 0.358 -6.383 1.00 98.50 99 ILE A O 1
ATOM 801 N N . ARG A 1 100 ? 14.095 -0.809 -5.865 1.00 98.38 100 ARG A N 1
ATOM 802 C CA . ARG A 1 100 ? 14.125 -1.580 -7.116 1.00 98.38 100 ARG A CA 1
ATOM 803 C C . ARG A 1 100 ? 12.947 -2.539 -7.154 1.00 98.38 100 ARG A C 1
ATOM 805 O O . ARG A 1 100 ? 12.762 -3.314 -6.211 1.00 98.38 100 ARG A O 1
ATOM 812 N N . GLY A 1 101 ? 12.221 -2.528 -8.256 1.00 98.06 101 GLY A N 1
ATOM 813 C CA . GLY A 1 101 ? 11.188 -3.505 -8.507 1.00 98.06 101 GLY A CA 1
ATOM 814 C C . GLY A 1 101 ? 11.023 -3.790 -9.986 1.00 98.06 101 GLY A C 1
ATOM 815 O O . GLY A 1 101 ? 11.899 -3.488 -10.801 1.00 98.06 101 GLY A O 1
ATOM 816 N N . GLU A 1 102 ? 9.907 -4.430 -10.277 1.00 98.62 102 GLU A N 1
ATOM 817 C CA . GLU A 1 102 ? 9.447 -4.822 -11.598 1.00 98.62 102 GLU A CA 1
ATOM 818 C C . GLU A 1 102 ? 7.932 -5.000 -11.530 1.00 98.62 102 GLU A C 1
ATOM 820 O O . GLU A 1 102 ? 7.434 -5.637 -10.598 1.00 98.62 102 GLU A O 1
ATOM 825 N N . GLU A 1 103 ? 7.211 -4.493 -12.522 1.00 98.69 103 GLU A N 1
ATOM 826 C CA . GLU A 1 103 ? 5.846 -4.923 -12.774 1.00 98.69 103 GLU A CA 1
ATOM 827 C C . GLU A 1 103 ? 5.880 -6.134 -13.707 1.00 98.69 103 GLU A C 1
ATOM 829 O O . GLU A 1 103 ? 6.178 -6.037 -14.902 1.00 98.69 103 GLU A O 1
ATOM 834 N N . VAL A 1 104 ? 5.588 -7.303 -13.142 1.00 98.50 104 VAL A N 1
ATOM 835 C CA . VAL A 1 104 ? 5.460 -8.555 -13.880 1.00 98.50 104 VAL A CA 1
ATOM 836 C C . VAL A 1 104 ? 4.111 -8.536 -14.593 1.00 98.50 104 VAL A C 1
ATOM 838 O O . VAL A 1 104 ? 3.065 -8.882 -14.034 1.00 98.50 104 VAL A O 1
ATOM 841 N N . THR A 1 105 ? 4.138 -8.105 -15.847 1.00 97.81 105 THR A N 1
ATOM 842 C CA . THR A 1 105 ? 2.960 -7.941 -16.697 1.00 97.81 105 THR A CA 1
ATOM 843 C C . THR A 1 105 ? 2.676 -9.217 -17.465 1.00 97.81 105 THR A C 1
ATOM 845 O O . THR A 1 105 ? 3.456 -9.656 -18.316 1.00 97.81 105 THR A O 1
ATOM 848 N N . THR A 1 106 ? 1.521 -9.809 -17.171 1.00 96.94 106 THR A N 1
ATOM 849 C CA . THR A 1 106 ? 1.072 -11.083 -17.735 1.00 96.94 106 THR A CA 1
ATOM 850 C C . THR A 1 106 ? -0.283 -10.926 -18.432 1.00 96.94 106 THR A C 1
ATOM 852 O O . THR A 1 106 ? -0.914 -9.879 -18.371 1.00 96.94 106 THR A O 1
ATOM 855 N N . HIS A 1 107 ? -0.782 -11.990 -19.066 1.00 95.50 107 HIS A N 1
ATOM 856 C CA . HIS A 1 107 ? -2.123 -11.986 -19.672 1.00 95.50 107 HIS A CA 1
ATOM 857 C C . HIS A 1 107 ? -3.264 -12.230 -18.667 1.00 95.50 107 HIS A C 1
ATOM 859 O O . HIS A 1 107 ? -4.421 -12.296 -19.077 1.00 95.50 107 HIS A O 1
ATOM 865 N N . GLY A 1 108 ? -2.9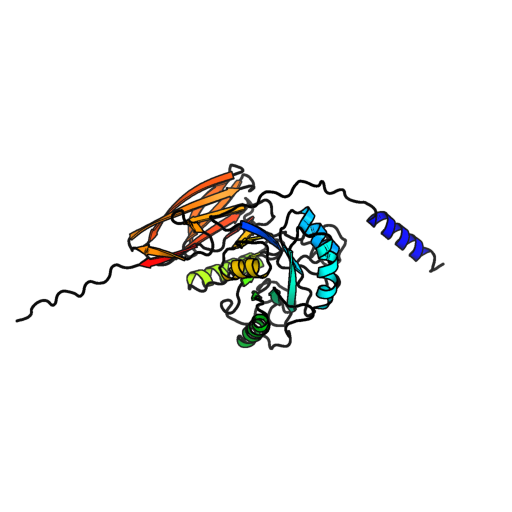53 -12.445 -17.387 1.00 95.75 108 GLY A N 1
ATOM 866 C CA . GLY A 1 108 ? -3.925 -12.838 -16.365 1.00 95.75 108 GLY A CA 1
ATOM 867 C C . GLY A 1 108 ? -3.936 -11.956 -15.120 1.00 95.75 108 GLY A C 1
ATOM 868 O O . GLY A 1 108 ? -4.504 -12.378 -14.113 1.00 95.75 108 GLY A O 1
ATOM 869 N N . GLY A 1 109 ? -3.279 -10.800 -15.172 1.00 97.31 109 GLY A N 1
ATOM 870 C CA . GLY A 1 109 ? -3.082 -9.871 -14.066 1.00 97.31 109 GLY A CA 1
ATOM 871 C C . GLY A 1 109 ? -1.663 -9.304 -14.055 1.00 97.31 109 GLY A C 1
ATOM 872 O O . GLY A 1 109 ? -0.715 -9.959 -14.499 1.00 97.31 109 GLY A O 1
ATOM 873 N N . HIS A 1 110 ? -1.500 -8.098 -13.529 1.00 98.06 110 HIS A N 1
ATOM 874 C CA . HIS A 1 110 ? -0.184 -7.513 -13.291 1.00 98.06 110 HIS A CA 1
ATOM 875 C C . HIS A 1 110 ? 0.227 -7.690 -11.828 1.00 98.06 110 HIS A C 1
ATOM 877 O O . HIS A 1 110 ? -0.625 -7.708 -10.932 1.00 98.06 110 HIS A O 1
ATOM 883 N N . ILE A 1 111 ? 1.528 -7.876 -11.595 1.00 98.50 111 ILE A N 1
ATOM 884 C CA . ILE A 1 111 ? 2.078 -8.139 -10.265 1.00 98.50 111 ILE A CA 1
ATOM 885 C C . ILE A 1 111 ? 3.326 -7.291 -10.050 1.00 98.50 111 ILE A C 1
ATOM 887 O O . ILE A 1 111 ? 4.360 -7.561 -10.657 1.00 98.50 111 ILE A O 1
ATOM 891 N N . ASN A 1 112 ? 3.273 -6.330 -9.133 1.00 98.75 112 ASN A N 1
ATOM 892 C CA . ASN A 1 112 ? 4.479 -5.648 -8.685 1.00 98.75 112 ASN A CA 1
ATOM 893 C C . ASN A 1 112 ? 5.322 -6.562 -7.798 1.00 98.75 112 ASN A C 1
ATOM 895 O O . ASN A 1 112 ? 4.827 -7.156 -6.838 1.00 98.75 112 ASN A O 1
ATOM 899 N N . VAL A 1 113 ? 6.616 -6.636 -8.098 1.00 98.75 113 VAL A N 1
ATOM 900 C CA . VAL A 1 113 ? 7.637 -7.285 -7.278 1.00 98.75 113 VAL A CA 1
ATOM 901 C C . VAL A 1 113 ? 8.599 -6.220 -6.771 1.00 98.75 113 VAL A C 1
ATOM 903 O O . VAL A 1 113 ? 9.267 -5.551 -7.556 1.00 98.75 113 VAL A O 1
ATOM 906 N N . TRP A 1 114 ? 8.708 -6.073 -5.451 1.00 98.69 114 TRP A N 1
ATOM 907 C CA . TRP A 1 114 ? 9.551 -5.050 -4.824 1.00 98.69 114 TRP A CA 1
ATOM 908 C C . TRP A 1 114 ? 10.705 -5.660 -4.037 1.00 98.69 114 TRP A C 1
ATOM 910 O O . TRP A 1 114 ? 10.525 -6.642 -3.318 1.00 98.69 114 TRP A O 1
ATOM 920 N N . GLY A 1 115 ? 11.874 -5.020 -4.103 1.00 98.19 115 GLY A N 1
ATOM 921 C CA . GLY A 1 115 ? 13.073 -5.431 -3.367 1.00 98.19 115 GLY A CA 1
ATOM 922 C C . GLY A 1 115 ? 14.030 -6.311 -4.166 1.00 98.19 115 GLY A C 1
ATOM 923 O O . GLY A 1 115 ? 14.820 -7.042 -3.575 1.00 98.19 115 GLY A O 1
ATOM 924 N N . LEU A 1 116 ? 13.983 -6.256 -5.498 1.00 98.19 116 LEU A N 1
ATOM 925 C CA . LEU A 1 116 ? 14.862 -7.065 -6.342 1.00 98.19 116 LEU A CA 1
ATOM 926 C C . LEU A 1 116 ? 16.341 -6.637 -6.212 1.00 98.19 116 LEU A C 1
ATOM 928 O O . LEU A 1 116 ? 16.643 -5.445 -6.047 1.00 98.19 116 LEU A O 1
ATOM 9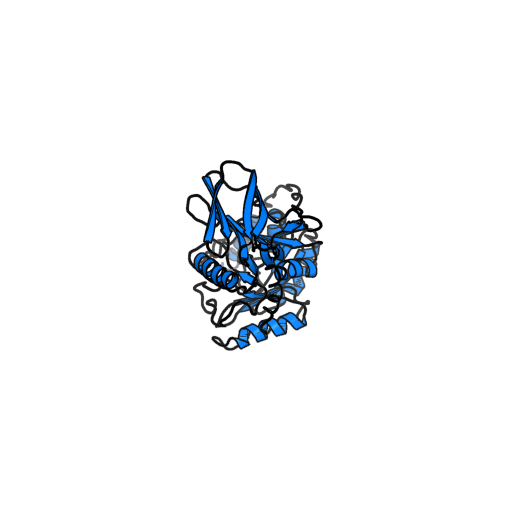32 N N . PRO A 1 117 ? 17.300 -7.577 -6.301 1.00 97.38 117 PRO A N 1
ATOM 933 C CA . PRO A 1 117 ? 18.710 -7.271 -6.489 1.00 97.38 117 PRO A CA 1
ATOM 934 C C . PRO A 1 117 ? 18.958 -6.566 -7.827 1.00 97.38 117 PRO A C 1
ATOM 936 O O . PRO A 1 117 ? 18.139 -6.596 -8.740 1.00 97.38 117 PRO A O 1
ATOM 939 N N . LYS A 1 118 ? 20.117 -5.914 -7.956 1.00 96.12 118 LYS A N 1
ATOM 940 C CA . LYS A 1 118 ? 20.490 -5.227 -9.200 1.00 96.12 118 LYS A CA 1
ATOM 941 C C . LYS A 1 118 ? 20.611 -6.249 -10.331 1.00 96.12 118 LYS A C 1
ATOM 943 O O . LYS A 1 118 ? 21.388 -7.188 -10.198 1.00 96.12 118 LYS A O 1
ATOM 948 N N . ASN A 1 119 ? 19.960 -5.972 -11.458 1.00 95.75 119 ASN A N 1
ATOM 949 C CA . ASN A 1 119 ? 19.959 -6.817 -12.659 1.00 95.75 119 ASN A CA 1
ATOM 950 C C . ASN A 1 119 ? 19.217 -8.158 -12.511 1.00 95.75 119 ASN A C 1
ATOM 952 O O . ASN A 1 119 ? 19.412 -9.041 -13.342 1.00 95.75 119 ASN A O 1
ATOM 956 N N . GLU A 1 120 ? 18.386 -8.307 -11.481 1.00 97.38 120 GLU A N 1
ATOM 957 C CA . GLU A 1 120 ? 17.493 -9.456 -11.324 1.00 97.38 120 GLU A CA 1
ATOM 958 C C . GLU A 1 120 ? 16.055 -9.053 -11.667 1.00 97.38 120 GLU A C 1
ATOM 960 O O . GLU A 1 120 ? 15.670 -7.894 -11.501 1.00 97.38 120 GLU A O 1
ATOM 965 N N . TRP A 1 121 ? 15.279 -10.019 -12.153 1.00 96.50 121 TRP A N 1
ATOM 966 C CA . TRP A 1 121 ? 13.876 -9.876 -12.551 1.00 96.50 121 TRP A CA 1
ATOM 967 C C . TRP A 1 121 ? 13.164 -11.232 -12.436 1.00 96.50 121 TRP A C 1
ATOM 969 O O . TRP A 1 121 ? 13.814 -12.275 -12.306 1.00 96.50 121 TRP A O 1
ATOM 979 N N . VAL A 1 122 ? 11.836 -11.227 -12.472 1.00 98.00 122 VAL A N 1
ATOM 980 C CA . VAL A 1 122 ? 10.975 -12.402 -12.362 1.00 98.00 122 VAL A CA 1
ATOM 981 C C . VAL A 1 122 ? 10.311 -12.686 -13.707 1.00 98.00 122 VAL A C 1
ATOM 983 O O . VAL A 1 122 ? 9.680 -11.835 -14.319 1.00 98.00 122 VAL A O 1
ATOM 986 N N . ASP A 1 123 ? 10.419 -13.929 -14.175 1.00 96.44 123 ASP A N 1
ATOM 987 C CA . ASP A 1 123 ? 9.896 -14.320 -15.486 1.00 96.44 123 ASP A CA 1
ATOM 988 C C . ASP A 1 123 ? 8.355 -14.260 -15.551 1.00 96.44 123 ASP A C 1
ATOM 990 O O . ASP A 1 123 ? 7.654 -15.074 -14.943 1.00 96.44 123 ASP A O 1
ATOM 994 N N . PHE A 1 124 ? 7.835 -13.336 -16.361 1.00 96.62 124 PHE A N 1
ATOM 995 C CA . PHE A 1 124 ? 6.405 -13.105 -16.607 1.00 96.62 124 PHE A CA 1
ATOM 996 C C . PHE A 1 124 ? 5.696 -14.198 -17.419 1.00 96.62 124 PHE A C 1
ATOM 998 O O . PHE A 1 124 ? 4.470 -14.169 -17.564 1.00 96.62 124 PHE A O 1
ATOM 1005 N N . ARG A 1 125 ? 6.431 -15.157 -18.002 1.00 96.19 125 ARG A N 1
ATOM 1006 C CA . ARG A 1 125 ? 5.864 -16.188 -18.888 1.00 96.19 125 ARG A CA 1
ATOM 1007 C C . ARG A 1 125 ? 5.151 -17.274 -18.085 1.00 96.19 125 ARG A C 1
ATOM 1009 O O . ARG A 1 125 ? 5.663 -18.377 -17.867 1.00 96.19 125 ARG A O 1
ATOM 1016 N N . VAL A 1 126 ? 3.931 -16.954 -17.674 1.00 96.19 126 VAL A N 1
ATOM 1017 C CA . VAL A 1 126 ? 3.004 -17.840 -16.965 1.00 96.19 126 VAL A CA 1
ATOM 1018 C C . VAL A 1 126 ? 1.666 -17.947 -17.702 1.00 96.19 126 VAL A C 1
ATOM 1020 O O . VAL A 1 126 ? 1.363 -17.154 -18.594 1.00 96.19 126 VAL A O 1
ATOM 1023 N N . THR A 1 127 ? 0.870 -18.964 -17.367 1.00 96.06 127 THR A N 1
ATOM 1024 C CA . THR A 1 127 ? -0.416 -19.225 -18.037 1.00 96.06 127 THR A CA 1
ATOM 1025 C C . THR A 1 127 ? -1.552 -18.528 -17.276 1.00 96.06 127 THR A C 1
ATOM 1027 O O . THR A 1 127 ? -1.658 -18.759 -16.069 1.00 96.06 127 THR A O 1
ATOM 1030 N N . PRO A 1 128 ? -2.405 -17.708 -17.925 1.00 95.19 128 PRO A N 1
ATOM 1031 C CA . PRO A 1 128 ? -3.536 -17.043 -17.266 1.00 95.19 128 PRO A CA 1
ATOM 1032 C C . PRO A 1 128 ? -4.578 -18.053 -16.762 1.00 95.19 12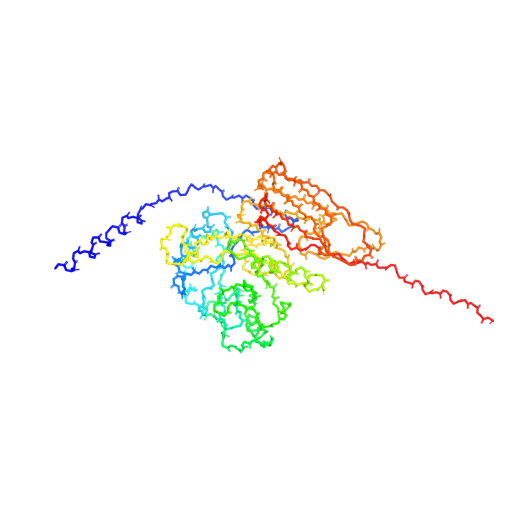8 PRO A C 1
ATOM 1034 O O . PRO A 1 128 ? -4.649 -19.174 -17.264 1.00 95.19 128 PRO A O 1
ATOM 1037 N N . ASN A 1 129 ? -5.432 -17.642 -15.820 1.00 95.31 129 ASN A N 1
ATOM 1038 C CA . ASN A 1 129 ? -6.493 -18.470 -15.218 1.00 95.31 129 ASN A CA 1
ATOM 1039 C C . ASN A 1 129 ? -6.017 -19.694 -14.405 1.00 95.31 129 ASN A C 1
ATOM 1041 O O . ASN A 1 129 ? -6.816 -20.589 -14.132 1.00 95.31 129 ASN A O 1
ATOM 1045 N N . LEU A 1 130 ? -4.740 -19.747 -14.016 1.00 95.19 130 LEU A N 1
ATOM 1046 C CA . LEU A 1 130 ? -4.177 -20.805 -13.169 1.00 95.19 130 LEU A CA 1
ATOM 1047 C C . LEU A 1 130 ? -3.653 -20.216 -11.856 1.00 95.19 130 LEU A C 1
ATOM 1049 O O . LEU A 1 130 ? -2.747 -19.385 -11.878 1.00 95.19 130 LEU A O 1
ATOM 1053 N N . GLU A 1 131 ? -4.191 -20.640 -10.711 1.00 91.88 131 GLU A N 1
ATOM 1054 C CA . GLU A 1 131 ? -3.790 -20.109 -9.393 1.00 91.88 131 GLU A CA 1
ATOM 1055 C C . GLU A 1 131 ? -2.286 -20.305 -9.128 1.00 91.88 131 GLU A C 1
ATOM 1057 O O . GLU A 1 131 ? -1.612 -19.418 -8.598 1.00 91.88 131 GLU A O 1
ATOM 1062 N N . GLU A 1 132 ? -1.713 -21.419 -9.590 1.00 94.25 132 GLU A N 1
ATOM 1063 C CA . GLU A 1 132 ? -0.287 -21.710 -9.456 1.00 94.25 132 GLU A CA 1
ATOM 1064 C C . GLU A 1 132 ? 0.630 -20.733 -10.212 1.00 94.25 132 GLU A C 1
ATOM 1066 O O . GLU A 1 132 ? 1.803 -20.606 -9.856 1.00 94.25 132 GLU A O 1
ATOM 1071 N N . SER A 1 133 ? 0.128 -20.019 -11.227 1.00 95.75 133 SER A N 1
ATOM 1072 C CA . SER A 1 133 ? 0.916 -19.051 -12.001 1.00 95.75 133 SER A CA 1
ATOM 1073 C C . SER A 1 133 ? 1.323 -17.846 -11.154 1.00 95.75 133 SER A C 1
ATOM 1075 O O . SER A 1 133 ? 2.499 -17.478 -11.138 1.00 95.75 133 SER A O 1
ATOM 1077 N N . ALA A 1 134 ? 0.383 -17.271 -10.399 1.00 95.06 134 ALA A N 1
ATOM 1078 C CA . ALA A 1 134 ? 0.683 -16.179 -9.474 1.00 95.06 134 ALA A CA 1
ATOM 1079 C C . ALA A 1 134 ? 1.581 -16.653 -8.322 1.00 95.06 134 ALA A C 1
ATOM 1081 O O . ALA A 1 134 ? 2.534 -15.965 -7.954 1.00 95.06 134 ALA A O 1
ATOM 1082 N N . GLN A 1 135 ? 1.349 -17.868 -7.808 1.00 94.50 135 GLN A N 1
ATOM 1083 C CA . GLN A 1 135 ? 2.206 -18.452 -6.773 1.00 94.50 135 GLN A CA 1
ATOM 1084 C C . GLN A 1 135 ? 3.639 -18.671 -7.269 1.00 94.50 135 GLN A C 1
ATOM 1086 O O . GLN A 1 135 ? 4.591 -18.466 -6.518 1.00 94.50 135 GLN A O 1
ATOM 1091 N N . LYS A 1 136 ? 3.820 -19.073 -8.532 1.00 95.94 136 LYS A N 1
ATOM 1092 C CA . LYS A 1 136 ? 5.146 -19.219 -9.138 1.00 95.94 136 LYS A CA 1
ATOM 1093 C C . LYS A 1 136 ? 5.891 -17.884 -9.153 1.00 95.94 136 LYS A C 1
ATOM 1095 O O . LYS A 1 136 ? 7.040 -17.855 -8.727 1.00 95.94 136 LYS A O 1
ATOM 1100 N N . ILE A 1 137 ? 5.237 -16.797 -9.567 1.00 97.00 137 ILE A N 1
ATOM 1101 C CA . ILE A 1 137 ? 5.820 -15.442 -9.556 1.00 97.00 137 ILE A CA 1
ATOM 1102 C C . ILE A 1 137 ? 6.218 -15.041 -8.130 1.00 97.00 137 ILE A C 1
ATOM 1104 O O . ILE A 1 137 ? 7.363 -14.654 -7.898 1.00 97.00 137 ILE A O 1
ATOM 1108 N N . ALA A 1 138 ? 5.320 -15.219 -7.156 1.00 95.94 138 ALA A N 1
ATOM 1109 C CA . ALA A 1 138 ? 5.604 -14.920 -5.752 1.00 95.94 138 ALA A CA 1
ATOM 1110 C C . ALA A 1 138 ? 6.776 -15.752 -5.192 1.00 95.94 138 ALA A C 1
ATOM 1112 O O . ALA A 1 138 ? 7.628 -15.227 -4.477 1.00 95.94 138 ALA A O 1
ATOM 1113 N N . ASN A 1 139 ? 6.865 -17.037 -5.549 1.00 96.44 139 ASN A N 1
ATOM 1114 C CA . ASN A 1 139 ? 7.952 -17.920 -5.122 1.00 96.44 139 ASN A CA 1
ATOM 1115 C C . ASN A 1 139 ? 9.302 -17.535 -5.741 1.00 96.44 139 ASN A C 1
ATOM 1117 O O . ASN A 1 139 ? 10.320 -17.623 -5.059 1.00 96.44 139 ASN A O 1
ATOM 1121 N N . GLU A 1 140 ? 9.332 -17.130 -7.014 1.00 97.38 140 GLU A N 1
ATOM 1122 C CA . GLU A 1 140 ? 10.551 -16.622 -7.654 1.00 97.38 140 GLU A CA 1
ATOM 1123 C C . GLU A 1 140 ? 11.014 -15.318 -6.989 1.00 97.38 140 GLU A C 1
ATOM 1125 O O . GLU A 1 140 ? 12.179 -15.218 -6.609 1.00 97.38 140 GLU A O 1
ATOM 1130 N N . ALA A 1 141 ? 10.099 -14.373 -6.740 1.00 97.38 141 ALA A N 1
ATOM 1131 C CA . ALA A 1 141 ? 10.394 -13.146 -5.998 1.00 97.38 141 ALA A CA 1
ATOM 1132 C C . ALA A 1 141 ? 10.976 -13.439 -4.600 1.00 97.38 141 ALA A C 1
ATOM 1134 O O . ALA A 1 141 ? 11.996 -12.869 -4.201 1.00 97.38 141 ALA A O 1
ATOM 1135 N N . ALA A 1 142 ? 10.385 -14.394 -3.877 1.00 96.81 142 ALA A N 1
ATOM 1136 C CA . ALA A 1 142 ? 10.808 -14.755 -2.527 1.00 96.81 142 ALA A CA 1
ATOM 1137 C C . ALA A 1 142 ? 12.252 -15.287 -2.451 1.00 96.81 142 ALA A C 1
ATOM 1139 O O . ALA A 1 142 ? 12.899 -15.118 -1.415 1.00 96.81 142 ALA A O 1
ATOM 1140 N N . LYS A 1 143 ? 12.805 -15.866 -3.531 1.00 97.19 143 LYS A N 1
ATOM 1141 C CA . LYS A 1 143 ? 14.222 -16.292 -3.580 1.00 97.19 143 LYS A CA 1
ATOM 1142 C C . LYS A 1 143 ? 15.193 -15.130 -3.380 1.00 97.19 143 LYS A C 1
ATOM 1144 O O . LYS A 1 143 ? 16.317 -15.345 -2.934 1.00 97.19 143 LYS A O 1
ATOM 1149 N N . PHE A 1 144 ? 14.752 -13.915 -3.687 1.00 96.56 144 PHE A N 1
ATOM 1150 C CA . PHE A 1 144 ? 15.522 -12.693 -3.515 1.00 96.56 144 PHE A CA 1
ATOM 1151 C C . PHE A 1 144 ? 15.195 -11.936 -2.221 1.00 96.56 144 PHE A C 1
ATOM 1153 O O . PHE A 1 144 ? 15.766 -10.878 -1.974 1.00 96.56 144 PHE A O 1
ATOM 1160 N N . GLY A 1 145 ? 14.260 -12.437 -1.405 1.00 95.56 145 GLY A N 1
ATOM 1161 C CA . GLY A 1 145 ? 13.685 -11.680 -0.290 1.00 95.56 145 GLY A CA 1
ATOM 1162 C C . GLY A 1 145 ? 12.715 -10.571 -0.726 1.00 95.56 145 GLY A C 1
ATOM 1163 O O . GLY A 1 145 ? 12.264 -9.802 0.124 1.00 95.56 145 GLY A O 1
ATOM 1164 N N . ALA A 1 146 ? 12.382 -10.504 -2.020 1.00 98.06 146 ALA A N 1
ATOM 1165 C CA . ALA A 1 146 ? 11.384 -9.596 -2.568 1.00 98.06 146 ALA A CA 1
ATOM 1166 C C . ALA A 1 146 ? 9.962 -10.058 -2.211 1.00 98.06 146 ALA A C 1
ATOM 1168 O O . ALA A 1 146 ? 9.731 -11.225 -1.881 1.00 98.06 146 ALA A O 1
ATOM 1169 N N . ILE A 1 147 ? 9.003 -9.136 -2.281 1.00 98.19 147 ILE A N 1
ATOM 1170 C CA . ILE A 1 147 ? 7.580 -9.427 -2.056 1.00 98.19 147 ILE A CA 1
ATOM 1171 C C . ILE A 1 147 ? 6.766 -9.075 -3.297 1.00 98.19 147 ILE A C 1
ATOM 1173 O O . ILE A 1 147 ? 7.168 -8.204 -4.067 1.00 98.19 147 ILE A O 1
ATOM 1177 N N . ALA A 1 148 ? 5.631 -9.750 -3.469 1.00 98.31 148 ALA A N 1
ATOM 1178 C CA . ALA A 1 148 ? 4.747 -9.585 -4.616 1.00 98.31 148 ALA A CA 1
ATOM 1179 C C . ALA A 1 148 ? 3.397 -8.977 -4.203 1.00 98.31 148 ALA A C 1
ATOM 1181 O O . ALA A 1 148 ? 2.850 -9.330 -3.150 1.00 98.31 148 ALA A O 1
ATOM 1182 N N . SER A 1 149 ? 2.852 -8.113 -5.058 1.00 98.56 149 SER A N 1
ATOM 1183 C CA . SER A 1 149 ? 1.549 -7.470 -4.904 1.00 98.56 149 SER A CA 1
ATOM 1184 C C . SER A 1 149 ? 0.718 -7.589 -6.163 1.00 98.56 149 SER A C 1
ATOM 1186 O O . SER A 1 149 ? 1.238 -7.444 -7.260 1.00 98.56 149 SER A O 1
ATOM 1188 N N . ILE A 1 150 ? -0.581 -7.809 -5.999 1.00 98.50 150 ILE A N 1
ATOM 1189 C CA . ILE A 1 150 ? -1.538 -7.716 -7.102 1.00 98.50 150 ILE A CA 1
ATOM 1190 C C . ILE A 1 150 ? -1.711 -6.242 -7.471 1.00 98.50 150 ILE A C 1
ATOM 1192 O O . ILE A 1 150 ? -1.964 -5.431 -6.578 1.00 98.50 150 ILE A O 1
ATOM 1196 N N . ASN A 1 151 ? -1.628 -5.909 -8.756 1.00 98.00 151 ASN A N 1
ATOM 1197 C CA . ASN A 1 151 ? -1.864 -4.549 -9.238 1.00 98.00 151 ASN A CA 1
ATOM 1198 C C . ASN A 1 151 ? -3.286 -4.417 -9.775 1.00 98.00 151 ASN A C 1
ATOM 1200 O O . ASN A 1 151 ? -3.787 -5.345 -10.417 1.00 98.00 151 ASN A O 1
ATOM 1204 N N . HIS A 1 152 ? -3.914 -3.271 -9.490 1.00 96.69 152 HIS A N 1
ATOM 1205 C CA . HIS A 1 152 ? -5.187 -2.797 -10.050 1.00 96.69 152 HIS A CA 1
ATOM 1206 C C . HIS A 1 152 ? -6.118 -3.921 -10.594 1.00 96.69 152 HIS A C 1
ATOM 1208 O O . HIS A 1 152 ? -6.405 -3.992 -11.794 1.00 96.69 152 HIS A O 1
ATOM 1214 N N . PRO A 1 153 ? -6.603 -4.847 -9.737 1.00 96.88 153 PRO A N 1
ATOM 1215 C CA . PRO A 1 153 ? -7.082 -6.180 -10.149 1.00 96.88 153 PRO A CA 1
ATOM 1216 C C . PRO A 1 153 ? -8.330 -6.176 -11.038 1.00 96.88 153 PRO A C 1
ATOM 1218 O O . PRO A 1 153 ? -8.672 -7.192 -11.649 1.00 96.88 153 PRO A O 1
ATOM 1221 N N . PHE A 1 154 ? -9.036 -5.049 -11.076 1.00 96.12 154 PHE A N 1
ATOM 1222 C CA . PHE A 1 154 ? -10.252 -4.854 -11.854 1.00 96.12 154 PHE A CA 1
ATOM 1223 C C . PHE A 1 154 ? -10.086 -3.863 -13.007 1.00 96.12 154 PHE A C 1
ATOM 1225 O O . PHE A 1 154 ? -11.092 -3.579 -13.655 1.00 96.12 154 PHE A O 1
ATOM 1232 N N . MET A 1 155 ? -8.866 -3.364 -13.259 1.00 92.75 155 MET A N 1
ATOM 1233 C CA . MET A 1 155 ? -8.606 -2.389 -14.315 1.00 92.75 155 MET A CA 1
ATOM 1234 C C . MET A 1 155 ? -8.906 -2.967 -15.703 1.00 92.75 155 MET A C 1
ATOM 1236 O O . MET A 1 155 ? -8.438 -4.049 -16.064 1.00 92.75 155 MET A O 1
ATOM 1240 N N . ASP A 1 156 ? -9.675 -2.222 -16.490 1.00 87.31 156 ASP A N 1
ATOM 1241 C CA . ASP A 1 156 ? -10.040 -2.544 -17.865 1.00 87.31 156 ASP A CA 1
ATOM 1242 C C . ASP A 1 156 ? -8.907 -2.164 -18.828 1.00 87.31 156 ASP A C 1
ATOM 1244 O O . ASP A 1 156 ? -8.945 -1.160 -19.543 1.00 87.31 156 ASP A O 1
ATOM 1248 N N . CYS A 1 157 ? -7.855 -2.981 -18.815 1.00 85.00 157 CYS A N 1
ATOM 1249 C CA . CYS A 1 157 ? -6.801 -2.969 -19.819 1.00 85.00 157 CYS A CA 1
ATOM 1250 C C . CYS A 1 157 ? -6.382 -4.390 -20.228 1.00 85.00 157 CYS A C 1
ATOM 1252 O O . CYS A 1 157 ? -6.626 -5.357 -19.494 1.00 85.00 157 CYS A O 1
ATOM 1254 N N . PRO A 1 158 ? -5.781 -4.559 -21.424 1.00 85.25 158 PRO A N 1
ATOM 1255 C CA . PRO A 1 158 ? -5.369 -5.872 -21.906 1.00 85.25 158 PRO A CA 1
ATOM 1256 C C . PRO A 1 158 ? -4.401 -6.565 -20.935 1.00 85.25 158 PRO A C 1
ATOM 1258 O O . PRO A 1 158 ? -3.262 -6.144 -20.793 1.00 85.25 158 PRO A O 1
ATOM 1261 N N . GLY A 1 159 ? -4.854 -7.652 -20.302 1.00 87.06 159 GLY A N 1
ATOM 1262 C CA . GLY A 1 159 ? -4.047 -8.449 -19.367 1.00 87.06 159 GLY A CA 1
ATOM 1263 C C . GLY A 1 159 ? -4.084 -7.992 -17.904 1.00 87.06 159 GLY A C 1
ATOM 1264 O O . GLY A 1 159 ? -3.555 -8.703 -17.053 1.00 87.06 159 GLY A O 1
ATOM 1265 N N . CYS A 1 160 ? -4.753 -6.881 -17.590 1.00 91.06 160 CYS A N 1
ATOM 1266 C CA . CYS A 1 160 ? -4.777 -6.300 -16.243 1.00 91.06 160 CYS A CA 1
ATOM 1267 C C . CYS A 1 160 ? -5.752 -7.000 -15.290 1.00 91.06 160 CYS A C 1
ATOM 1269 O O . CYS A 1 160 ? -5.467 -7.149 -14.103 1.00 91.06 160 CYS A O 1
ATOM 1271 N N . GLY A 1 161 ? -6.894 -7.461 -15.812 1.00 93.62 161 GLY A N 1
ATOM 1272 C CA . GLY A 1 161 ? -7.905 -8.157 -15.022 1.00 93.62 161 GLY A CA 1
ATOM 1273 C C . GLY A 1 161 ? -7.341 -9.410 -14.348 1.00 93.62 161 GLY A C 1
ATOM 1274 O O . GLY A 1 161 ? -6.801 -10.294 -15.016 1.00 93.62 161 GLY A O 1
ATOM 1275 N N . TRP A 1 162 ? -7.488 -9.498 -13.026 1.00 97.12 162 TRP A N 1
ATOM 1276 C CA . TRP A 1 162 ? -6.943 -10.600 -12.239 1.00 97.12 162 TRP A CA 1
ATOM 1277 C C . TRP A 1 162 ? -7.694 -11.915 -12.487 1.00 97.12 162 TRP A C 1
ATOM 1279 O O . TRP A 1 162 ? -8.895 -12.025 -12.239 1.00 97.12 162 TRP A O 1
ATOM 1289 N N . THR A 1 163 ? -6.967 -12.944 -12.923 1.00 96.00 163 THR A N 1
ATOM 1290 C CA . THR A 1 163 ? -7.515 -14.273 -13.260 1.00 96.00 163 THR A CA 1
ATOM 1291 C C . THR A 1 163 ? -6.923 -15.415 -12.440 1.00 96.00 163 THR A C 1
ATOM 1293 O O . THR A 1 163 ? -7.397 -16.545 -12.523 1.00 96.00 163 THR A O 1
ATOM 1296 N N . TYR A 1 164 ? -5.909 -15.152 -11.619 1.00 95.38 164 TYR A N 1
ATOM 1297 C CA . TYR A 1 164 ? -5.184 -16.187 -10.874 1.00 95.38 164 TYR A CA 1
ATOM 1298 C C . TYR A 1 164 ? -5.878 -16.622 -9.573 1.00 95.38 164 TYR A C 1
ATOM 1300 O O . TYR A 1 164 ? -5.258 -17.213 -8.696 1.00 95.38 164 TYR A O 1
ATOM 1308 N N . GLY A 1 165 ? -7.172 -16.338 -9.419 1.00 90.25 165 GLY A N 1
ATOM 1309 C CA . GLY A 1 165 ? -7.940 -16.757 -8.252 1.00 90.25 165 GLY A CA 1
ATOM 1310 C C . GLY A 1 165 ? -7.579 -15.977 -6.986 1.00 90.25 165 GLY A C 1
ATOM 1311 O O . GLY A 1 165 ? -7.660 -14.749 -6.964 1.00 90.25 165 GLY A O 1
ATOM 1312 N N . LYS A 1 166 ? -7.250 -16.687 -5.904 1.00 87.94 166 LYS A N 1
ATOM 1313 C CA . LYS A 1 166 ? -7.183 -16.129 -4.543 1.00 87.94 166 LYS A CA 1
ATOM 1314 C C . LYS A 1 166 ? -6.082 -15.082 -4.375 1.00 87.94 166 LYS A C 1
ATOM 1316 O O . LYS A 1 166 ? -4.939 -15.298 -4.761 1.00 87.94 166 LYS A O 1
ATOM 1321 N N . TRP A 1 167 ? -6.411 -13.987 -3.689 1.00 92.31 167 TRP A N 1
ATOM 1322 C CA . TRP A 1 167 ? -5.461 -12.900 -3.427 1.00 92.31 167 TRP A CA 1
ATOM 1323 C C . TRP A 1 167 ? -4.539 -13.164 -2.232 1.00 92.31 167 TRP A C 1
ATOM 1325 O O . TRP A 1 167 ? -3.433 -12.641 -2.181 1.00 92.31 167 TRP A O 1
ATOM 1335 N N . GLY A 1 168 ? -4.965 -14.013 -1.290 1.00 85.50 168 GLY A N 1
ATOM 1336 C CA . GLY A 1 168 ? -4.230 -14.294 -0.047 1.00 85.50 168 GLY A CA 1
ATOM 1337 C C . GLY A 1 168 ? -2.882 -15.005 -0.212 1.00 85.50 168 GLY A C 1
ATOM 1338 O O . GLY A 1 168 ? -2.189 -15.209 0.778 1.00 85.50 168 GLY A O 1
ATOM 1339 N N . ASN A 1 169 ? -2.510 -15.387 -1.435 1.00 83.12 169 ASN A N 1
ATOM 1340 C CA . ASN A 1 169 ? -1.217 -16.001 -1.742 1.00 83.12 169 ASN A CA 1
ATOM 1341 C C . ASN A 1 169 ? -0.098 -14.956 -1.950 1.00 83.12 169 ASN A C 1
ATOM 1343 O O . ASN A 1 169 ? 1.077 -15.319 -2.003 1.00 83.12 169 ASN A O 1
ATOM 1347 N N . LEU A 1 170 ? -0.448 -13.671 -2.092 1.00 94.00 170 LEU A N 1
ATOM 1348 C CA . LEU A 1 170 ? 0.488 -12.556 -2.266 1.00 94.00 170 LEU A CA 1
ATOM 1349 C C . LEU A 1 170 ? 0.504 -11.661 -1.021 1.00 94.00 170 LEU A C 1
ATOM 1351 O O . LEU A 1 170 ? -0.402 -11.699 -0.191 1.00 94.00 170 LEU A O 1
ATOM 1355 N N . SER A 1 171 ? 1.563 -10.861 -0.870 1.00 96.81 171 SER A N 1
ATOM 1356 C CA . SER A 1 171 ? 1.762 -10.030 0.326 1.00 96.81 171 SER A CA 1
ATOM 1357 C C . SER A 1 171 ? 0.841 -8.812 0.362 1.00 96.81 171 SER A C 1
ATOM 1359 O O . SER A 1 171 ? 0.467 -8.358 1.444 1.00 96.81 171 SER A O 1
ATOM 1361 N N . ALA A 1 172 ? 0.484 -8.277 -0.805 1.00 98.50 172 ALA A N 1
ATOM 1362 C CA . ALA A 1 172 ? -0.334 -7.079 -0.919 1.00 98.50 172 ALA A CA 1
ATOM 1363 C C . ALA A 1 172 ? -1.237 -7.099 -2.161 1.00 98.50 172 ALA A C 1
ATOM 1365 O O . ALA A 1 172 ? -1.093 -7.934 -3.059 1.00 98.50 172 ALA A O 1
ATOM 1366 N N . VAL A 1 173 ? -2.183 -6.168 -2.185 1.00 98.62 173 VAL A N 1
ATOM 1367 C CA . VAL A 1 173 ? -3.038 -5.865 -3.330 1.00 98.62 173 VAL A CA 1
ATOM 1368 C C . VAL A 1 173 ? -3.274 -4.360 -3.409 1.00 98.62 173 VAL A C 1
ATOM 1370 O O . VAL A 1 173 ? -3.560 -3.706 -2.403 1.00 98.62 173 VAL A O 1
ATOM 1373 N N . GLU A 1 174 ? -3.169 -3.806 -4.611 1.00 98.38 174 GLU A N 1
ATOM 1374 C CA . GLU A 1 174 ? -3.603 -2.448 -4.912 1.00 98.38 174 GLU A CA 1
ATOM 1375 C C . GLU A 1 174 ? -5.125 -2.370 -4.873 1.00 98.38 174 GLU A C 1
ATOM 1377 O O . GLU A 1 174 ? -5.831 -2.880 -5.742 1.00 98.38 174 GLU A O 1
ATOM 1382 N N . ILE A 1 175 ? -5.618 -1.730 -3.818 1.00 98.56 175 ILE A N 1
ATOM 1383 C CA . ILE A 1 175 ? -7.035 -1.406 -3.640 1.00 98.56 175 ILE A CA 1
ATOM 1384 C C . ILE A 1 175 ? -7.376 -0.089 -4.327 1.00 98.56 175 ILE A C 1
ATOM 1386 O O . ILE A 1 175 ? -8.532 0.146 -4.663 1.00 98.56 175 ILE A O 1
ATOM 1390 N N . TRP A 1 176 ? -6.372 0.766 -4.496 1.00 98.06 176 TRP A N 1
ATOM 1391 C CA . TRP A 1 176 ? -6.504 2.084 -5.082 1.00 98.06 176 TRP A CA 1
ATOM 1392 C C . TRP A 1 176 ? -5.312 2.375 -5.987 1.00 98.06 176 TRP A C 1
ATOM 1394 O O . TRP A 1 176 ? -4.189 2.530 -5.505 1.00 98.06 176 TRP A O 1
ATOM 1404 N N . ASN A 1 177 ? -5.567 2.479 -7.285 1.00 96.25 177 ASN A N 1
ATOM 1405 C CA . ASN A 1 177 ? -4.563 2.826 -8.279 1.00 96.25 177 ASN A CA 1
ATOM 1406 C C . ASN A 1 177 ? -4.908 4.175 -8.933 1.00 96.25 177 ASN A C 1
ATOM 1408 O O . ASN A 1 177 ? -5.986 4.360 -9.494 1.00 96.25 177 ASN A O 1
ATOM 1412 N N . GLY A 1 178 ? -4.009 5.153 -8.819 1.00 93.44 178 GLY A N 1
ATOM 1413 C CA . GLY A 1 178 ? -4.191 6.462 -9.438 1.00 93.44 178 GLY A CA 1
ATOM 1414 C C . GLY A 1 178 ? -5.448 7.206 -8.967 1.00 93.44 178 GLY A C 1
ATOM 1415 O O . GLY A 1 178 ? -5.693 7.411 -7.778 1.00 93.44 178 GLY A O 1
ATOM 1416 N N . LYS A 1 179 ? -6.273 7.688 -9.899 1.00 92.38 179 LYS A N 1
ATOM 1417 C CA . LYS A 1 179 ? -7.500 8.405 -9.526 1.00 92.38 179 LYS A CA 1
ATOM 1418 C C . LYS A 1 179 ? -8.593 7.409 -9.137 1.00 92.38 179 LYS A C 1
ATOM 1420 O O . LYS A 1 179 ? -9.043 6.666 -9.996 1.00 92.38 179 LYS A O 1
ATOM 1425 N N . TRP A 1 180 ? -9.099 7.538 -7.907 1.00 95.00 180 TRP A N 1
ATOM 1426 C CA . TRP A 1 180 ? -10.169 6.686 -7.384 1.00 95.00 180 TRP A CA 1
ATOM 1427 C C . TRP A 1 180 ? -11.363 6.561 -8.342 1.00 95.00 180 TRP A C 1
ATOM 1429 O O . TRP A 1 180 ? -11.966 7.578 -8.717 1.00 95.00 180 TRP A O 1
ATOM 1439 N N . ASP A 1 181 ? -11.750 5.326 -8.661 1.00 94.25 181 ASP A N 1
ATOM 1440 C CA . ASP A 1 181 ? -12.888 5.020 -9.527 1.00 94.25 181 ASP A CA 1
ATOM 1441 C C . ASP A 1 181 ? -13.743 3.809 -9.064 1.00 94.25 181 ASP A C 1
ATOM 1443 O O . ASP A 1 181 ? -13.687 3.347 -7.919 1.00 94.25 181 ASP A O 1
ATOM 1447 N N . GLU A 1 182 ? -14.633 3.324 -9.939 1.00 96.06 182 GLU A N 1
ATOM 1448 C CA . GLU A 1 182 ? -15.495 2.165 -9.660 1.00 96.06 182 GLU A CA 1
ATOM 1449 C C . GLU A 1 182 ? -14.731 0.828 -9.622 1.00 96.06 182 GLU A C 1
ATOM 1451 O O . GLU A 1 182 ? -15.179 -0.124 -8.977 1.00 96.06 182 GLU A O 1
ATOM 1456 N N . GLN A 1 183 ? -13.590 0.731 -10.302 1.00 96.25 183 GLN A N 1
ATOM 1457 C CA . GLN A 1 183 ? -12.740 -0.459 -10.341 1.00 96.25 183 GLN A CA 1
ATOM 1458 C C . GLN A 1 183 ? -11.998 -0.605 -9.009 1.00 96.25 183 GLN A C 1
ATOM 1460 O O . GLN A 1 183 ? -12.004 -1.694 -8.428 1.00 96.25 183 GLN A O 1
ATOM 1465 N N . ASP A 1 184 ? -11.497 0.503 -8.460 1.00 97.50 184 ASP A N 1
ATOM 1466 C CA . ASP A 1 184 ? -10.963 0.565 -7.093 1.00 97.50 184 ASP A CA 1
ATOM 1467 C C . ASP A 1 184 ? -12.044 0.228 -6.054 1.00 97.50 184 ASP A C 1
ATOM 1469 O O . ASP A 1 184 ? -11.831 -0.541 -5.114 1.00 97.50 184 ASP A O 1
ATOM 1473 N N . GLN A 1 185 ? -13.272 0.722 -6.252 1.00 97.75 185 GLN A N 1
ATOM 1474 C CA . GLN A 1 185 ? -14.392 0.387 -5.371 1.00 97.75 185 GLN A CA 1
ATOM 1475 C C . GLN A 1 185 ? -14.698 -1.122 -5.361 1.00 97.75 185 GLN A C 1
ATOM 1477 O O . GLN A 1 185 ? -15.056 -1.670 -4.313 1.00 97.75 185 GLN A O 1
ATOM 1482 N N . ARG A 1 186 ? -14.545 -1.814 -6.498 1.00 97.75 186 ARG A N 1
ATOM 1483 C CA . ARG A 1 186 ? -14.647 -3.283 -6.569 1.00 97.75 186 ARG A CA 1
ATOM 1484 C C . ARG A 1 186 ? -13.488 -3.957 -5.839 1.00 97.75 186 ARG A C 1
ATOM 1486 O O . ARG A 1 186 ? -13.731 -4.946 -5.146 1.00 97.75 186 ARG A O 1
ATOM 1493 N N . ALA A 1 187 ? -12.273 -3.416 -5.952 1.00 98.06 187 ALA A N 1
ATOM 1494 C CA . ALA A 1 187 ? -11.102 -3.906 -5.226 1.00 98.06 187 ALA A CA 1
ATOM 1495 C C . ALA A 1 187 ? -11.304 -3.829 -3.711 1.00 98.06 187 ALA A C 1
ATOM 1497 O O . ALA A 1 187 ? -11.114 -4.826 -3.017 1.00 98.06 187 ALA A O 1
ATOM 1498 N N . LEU A 1 188 ? -11.803 -2.695 -3.216 1.00 97.88 188 LEU A N 1
ATOM 1499 C CA . LEU A 1 188 ? -12.119 -2.489 -1.802 1.00 97.88 188 LEU A CA 1
ATOM 1500 C C . LEU A 1 188 ? -13.155 -3.497 -1.289 1.00 97.88 188 LEU A C 1
ATOM 1502 O O . LEU A 1 188 ? -12.963 -4.097 -0.234 1.00 97.88 188 LEU A O 1
ATOM 1506 N N . VAL A 1 189 ? -14.234 -3.719 -2.048 1.00 96.88 189 VAL A N 1
ATOM 1507 C CA . VAL A 1 189 ? -15.290 -4.676 -1.675 1.00 96.88 189 VAL A CA 1
ATOM 1508 C C . VAL A 1 189 ? -14.763 -6.110 -1.637 1.00 96.88 189 VAL A C 1
ATOM 1510 O O . VAL A 1 189 ? -15.147 -6.876 -0.754 1.00 96.88 189 VAL A O 1
ATOM 1513 N N . GLU A 1 190 ? -13.910 -6.501 -2.583 1.00 97.31 190 GLU A N 1
ATOM 1514 C CA . GLU A 1 190 ? -13.320 -7.841 -2.583 1.00 97.31 190 GLU A CA 1
ATOM 1515 C C . GLU A 1 190 ? -12.328 -8.019 -1.430 1.00 97.31 190 GLU A C 1
ATOM 1517 O O . GLU A 1 190 ? -12.365 -9.031 -0.731 1.00 97.31 190 GLU A O 1
ATOM 1522 N N . TRP A 1 191 ? -11.518 -7.001 -1.150 1.00 97.56 191 TRP A N 1
ATOM 1523 C CA . TRP A 1 191 ? -10.614 -6.998 -0.006 1.00 97.56 191 TRP A CA 1
ATOM 1524 C C . TRP A 1 191 ? -11.350 -7.101 1.330 1.00 97.56 191 TRP A C 1
ATOM 1526 O O . TRP A 1 191 ? -10.971 -7.917 2.169 1.00 97.56 191 TRP A O 1
ATOM 1536 N N . ASP A 1 192 ? -12.460 -6.382 1.511 1.00 95.69 192 ASP A N 1
ATOM 1537 C CA . ASP A 1 192 ? -13.289 -6.512 2.713 1.00 95.69 192 ASP A CA 1
ATOM 1538 C C . ASP A 1 192 ? -13.825 -7.940 2.900 1.00 95.69 192 ASP A C 1
ATOM 1540 O O . ASP A 1 192 ? -13.860 -8.441 4.026 1.00 95.69 192 ASP A O 1
ATOM 1544 N N . LYS A 1 193 ? -14.194 -8.643 1.817 1.00 95.56 193 LYS A N 1
ATOM 1545 C CA . LYS A 1 193 ? -14.595 -10.060 1.906 1.00 95.56 193 LYS A CA 1
ATOM 1546 C C . LYS A 1 193 ? -13.440 -10.953 2.346 1.00 95.56 193 LYS A C 1
ATOM 1548 O O . LYS A 1 193 ? -13.672 -11.894 3.102 1.00 95.56 193 LYS A O 1
ATOM 1553 N N . LEU A 1 194 ? -12.218 -10.692 1.888 1.00 95.38 194 LEU A N 1
ATOM 1554 C CA . LEU A 1 194 ? -11.040 -11.451 2.311 1.00 95.38 194 LEU A CA 1
ATOM 1555 C C . LEU A 1 194 ? -10.775 -11.253 3.804 1.00 95.38 194 LEU A C 1
ATOM 1557 O O . LEU A 1 194 ? -10.666 -12.236 4.537 1.00 95.38 194 LEU A O 1
ATOM 1561 N N . LEU A 1 195 ? -10.784 -10.002 4.270 1.00 95.19 195 LEU A N 1
ATOM 1562 C CA . LEU A 1 195 ? -10.606 -9.671 5.685 1.00 95.19 195 LEU A CA 1
ATOM 1563 C C . LEU A 1 195 ? -11.681 -10.318 6.570 1.00 95.19 195 LEU A C 1
ATOM 1565 O O . LEU A 1 195 ? -11.369 -10.852 7.634 1.00 95.19 195 LEU A O 1
ATOM 1569 N N . LEU A 1 196 ? -12.939 -10.327 6.117 1.00 93.88 196 LEU A N 1
ATOM 1570 C CA . LEU A 1 196 ? -14.054 -11.008 6.785 1.00 93.88 196 LEU A CA 1
ATOM 1571 C C . LEU A 1 196 ? -13.846 -12.518 6.952 1.00 93.88 196 LEU A C 1
ATOM 1573 O O . LEU A 1 196 ? -14.354 -13.101 7.907 1.00 93.88 196 LEU A O 1
ATOM 1577 N N . ASN A 1 197 ? -13.114 -13.143 6.031 1.00 93.00 197 ASN A N 1
ATOM 1578 C CA . ASN A 1 197 ? -12.784 -14.567 6.058 1.00 93.00 197 ASN A CA 1
ATOM 1579 C C . ASN A 1 197 ? -11.391 -14.833 6.653 1.00 93.00 197 ASN A C 1
ATOM 1581 O O . ASN A 1 197 ? -10.821 -15.897 6.420 1.00 93.00 197 ASN A O 1
ATOM 1585 N N . ASP A 1 198 ? -10.845 -13.874 7.409 1.00 90.44 198 ASP A N 1
ATOM 1586 C CA . ASP A 1 198 ? -9.537 -13.956 8.068 1.00 90.44 198 ASP A CA 1
ATOM 1587 C C . ASP A 1 198 ? -8.352 -14.153 7.101 1.00 90.44 198 ASP A C 1
ATOM 1589 O O . ASP A 1 198 ? -7.274 -14.613 7.483 1.00 90.44 198 ASP A O 1
ATOM 1593 N N . VAL A 1 199 ? -8.533 -13.776 5.831 1.00 93.75 199 VAL A N 1
ATOM 1594 C CA . VAL A 1 199 ? -7.467 -13.752 4.828 1.00 93.75 199 VAL A CA 1
ATOM 1595 C C . VAL A 1 199 ? -6.792 -12.387 4.881 1.00 93.75 199 VAL A C 1
ATOM 1597 O O . VAL A 1 199 ? -7.309 -11.389 4.375 1.00 93.75 199 VAL A O 1
ATOM 1600 N N . LYS A 1 200 ? -5.618 -12.345 5.510 1.00 92.12 200 LYS A N 1
ATOM 1601 C CA . LYS A 1 200 ? -4.844 -11.117 5.698 1.00 92.12 200 LYS A CA 1
ATOM 1602 C C . LYS A 1 200 ? -3.933 -10.868 4.497 1.00 92.12 200 LYS A C 1
ATOM 1604 O O . LYS A 1 200 ? -2.820 -11.377 4.437 1.00 92.12 200 LYS A O 1
ATOM 1609 N N . VAL A 1 201 ? -4.416 -10.073 3.549 1.00 96.19 201 VAL A N 1
ATOM 1610 C CA . VAL A 1 201 ? -3.604 -9.478 2.477 1.00 96.19 201 VAL A CA 1
ATOM 1611 C C . VAL A 1 201 ? -3.551 -7.967 2.690 1.00 96.19 201 VAL A C 1
ATOM 1613 O O . VAL A 1 201 ? -4.572 -7.359 3.023 1.00 96.19 201 VAL A O 1
ATOM 1616 N N . THR A 1 202 ? -2.376 -7.353 2.547 1.00 98.75 202 THR A N 1
ATOM 1617 C CA . THR A 1 202 ? -2.221 -5.911 2.785 1.00 98.75 202 THR A CA 1
ATOM 1618 C C . THR A 1 202 ? -2.872 -5.113 1.664 1.00 98.75 202 THR A C 1
ATOM 1620 O O . THR A 1 202 ? -2.468 -5.224 0.510 1.00 98.75 202 THR A O 1
ATOM 1623 N N . GLY A 1 203 ? -3.853 -4.279 2.000 1.00 98.69 203 GLY A N 1
ATOM 1624 C CA . GLY A 1 203 ? -4.403 -3.312 1.054 1.00 98.69 203 GLY A CA 1
ATOM 1625 C C . GLY A 1 203 ? -3.463 -2.116 0.918 1.00 98.69 203 GLY A C 1
ATOM 1626 O O . GLY A 1 203 ? -3.074 -1.531 1.932 1.00 98.69 203 GLY A O 1
ATOM 1627 N N . ILE A 1 204 ? -3.096 -1.747 -0.306 1.00 98.81 204 ILE A N 1
ATOM 1628 C CA . ILE A 1 204 ? -2.236 -0.591 -0.589 1.00 98.81 204 ILE A CA 1
ATOM 1629 C C . ILE A 1 204 ? -2.869 0.346 -1.621 1.00 98.81 204 ILE A C 1
ATOM 1631 O O . ILE A 1 204 ? -3.854 -0.003 -2.278 1.00 98.81 204 ILE A O 1
ATOM 1635 N N . ALA A 1 205 ? -2.268 1.525 -1.765 1.00 98.25 205 ALA A N 1
ATOM 1636 C CA . ALA A 1 205 ? -2.545 2.459 -2.839 1.00 98.25 205 ALA A CA 1
ATOM 1637 C C . ALA A 1 205 ? -1.242 2.936 -3.492 1.00 98.25 205 ALA A C 1
ATOM 1639 O O . ALA A 1 205 ? -0.217 3.044 -2.814 1.00 98.25 205 ALA A O 1
ATOM 1640 N N . SER A 1 206 ? -1.279 3.235 -4.782 1.00 96.62 206 SER A N 1
ATOM 1641 C CA . SER A 1 206 ? -0.116 3.697 -5.545 1.00 96.62 206 SER A CA 1
ATOM 1642 C C . SER A 1 206 ? -0.535 4.562 -6.733 1.00 96.62 206 SER A C 1
ATOM 1644 O O . SER A 1 206 ? -1.699 4.544 -7.143 1.00 96.62 206 SER A O 1
ATOM 1646 N N . SER A 1 207 ? 0.397 5.354 -7.270 1.00 95.69 207 SER A N 1
ATOM 1647 C CA . SER A 1 207 ? 0.056 6.288 -8.346 1.00 95.69 207 SER A CA 1
ATOM 1648 C C . SER A 1 207 ? -0.059 5.636 -9.714 1.00 95.69 207 SER A C 1
ATOM 1650 O O . SER A 1 207 ? -0.858 6.107 -10.513 1.00 95.69 207 SER A O 1
ATOM 1652 N N . ASP A 1 208 ? 0.759 4.619 -9.991 1.00 95.56 208 ASP A N 1
ATOM 1653 C CA . ASP A 1 208 ? 0.956 4.078 -11.337 1.00 95.56 208 ASP A CA 1
ATOM 1654 C C . ASP A 1 208 ? 1.354 5.176 -12.340 1.00 95.56 208 ASP A C 1
ATOM 1656 O O . ASP A 1 208 ? 0.811 5.364 -13.436 1.00 95.56 208 ASP A O 1
ATOM 1660 N N . SER A 1 209 ? 2.280 6.027 -11.888 1.00 94.69 209 SER A N 1
ATOM 1661 C CA . SER A 1 209 ? 2.662 7.221 -12.629 1.00 94.69 209 SER A CA 1
ATOM 1662 C C . SER A 1 209 ? 3.455 6.872 -13.879 1.00 94.69 209 SER A C 1
ATOM 1664 O O . SER A 1 209 ? 4.592 6.404 -13.807 1.00 94.69 209 SER A O 1
ATOM 1666 N N . HIS A 1 210 ? 2.885 7.230 -15.026 1.00 92.44 210 HIS A N 1
ATOM 1667 C CA . HIS A 1 210 ? 3.533 7.101 -16.325 1.00 92.44 210 HIS A CA 1
ATOM 1668 C C . HIS A 1 210 ? 4.066 8.427 -16.860 1.00 92.44 210 HIS A C 1
ATOM 1670 O O . HIS A 1 210 ? 4.910 8.423 -17.746 1.00 92.44 210 HIS A O 1
ATOM 1676 N N . GLN A 1 211 ? 3.606 9.584 -16.380 1.00 83.62 211 GLN A N 1
ATOM 1677 C CA . GLN A 1 211 ? 4.093 10.872 -16.885 1.00 83.62 211 GLN A CA 1
ATOM 1678 C C . GLN A 1 211 ? 3.877 12.034 -15.916 1.00 83.62 211 GLN A C 1
ATOM 1680 O O . GLN A 1 211 ? 3.066 11.967 -14.992 1.00 83.62 211 GLN A O 1
ATOM 1685 N N . GLN A 1 212 ? 4.606 13.126 -16.159 1.00 74.38 212 GLN A N 1
ATOM 1686 C CA . GLN A 1 212 ? 4.435 14.374 -15.423 1.00 74.38 212 GLN A CA 1
ATOM 1687 C C . GLN A 1 212 ? 3.032 14.956 -15.621 1.00 74.38 212 GLN A C 1
ATOM 1689 O O . GLN A 1 212 ? 2.519 14.959 -16.745 1.00 74.38 212 GLN A O 1
ATOM 1694 N N . PRO A 1 213 ? 2.434 15.537 -14.563 1.00 64.50 213 PRO A N 1
ATOM 1695 C CA . PRO A 1 213 ? 1.204 16.298 -14.705 1.00 64.50 213 PRO A CA 1
ATOM 1696 C C . PRO A 1 213 ? 1.382 17.405 -15.751 1.00 64.50 213 PRO A C 1
ATOM 1698 O O . PRO A 1 213 ? 2.313 18.205 -15.655 1.00 64.50 213 PRO A O 1
ATOM 1701 N N . ASN A 1 214 ? 0.448 17.481 -16.702 1.00 63.91 214 ASN A N 1
ATOM 1702 C CA . ASN A 1 214 ? 0.387 18.463 -17.797 1.00 63.91 214 ASN A CA 1
ATOM 1703 C C . ASN A 1 214 ? 1.274 18.191 -19.023 1.00 63.91 214 ASN A C 1
ATOM 1705 O O . ASN A 1 214 ? 1.305 19.034 -19.922 1.00 63.91 214 ASN A O 1
ATOM 1709 N N . GLU A 1 215 ? 1.918 17.026 -19.137 1.00 64.12 215 GLU A N 1
ATOM 1710 C CA . GLU A 1 215 ? 2.462 16.624 -20.437 1.00 64.12 215 GLU A CA 1
ATOM 1711 C C . GLU A 1 215 ? 1.339 16.209 -21.405 1.00 64.12 215 GLU A C 1
ATOM 1713 O O . GLU A 1 215 ? 0.475 15.394 -21.048 1.00 64.12 215 GLU A O 1
ATOM 1718 N N . PRO A 1 216 ? 1.320 16.735 -22.648 1.00 59.06 216 PRO A N 1
ATOM 1719 C CA . PRO A 1 216 ? 0.370 16.295 -23.657 1.00 59.06 216 PRO A CA 1
ATOM 1720 C C . PRO A 1 216 ? 0.583 14.810 -23.969 1.00 59.06 216 PRO A C 1
ATOM 1722 O O . PRO A 1 216 ? 1.627 14.398 -24.485 1.00 59.06 216 PRO A O 1
ATOM 1725 N N . SER A 1 217 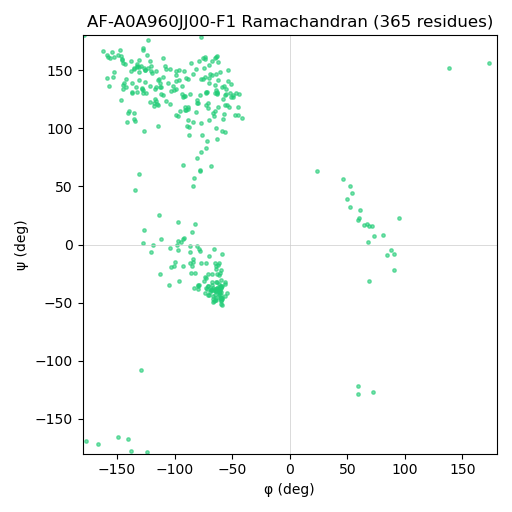? -0.431 13.989 -23.719 1.00 55.66 217 SER A N 1
ATOM 1726 C CA . SER A 1 217 ? -0.432 12.597 -24.152 1.00 55.66 217 SER A CA 1
ATOM 1727 C C . SER A 1 217 ? -1.728 12.234 -24.859 1.00 55.66 217 SER A C 1
ATOM 1729 O O . SER A 1 217 ? -2.792 12.811 -24.642 1.00 55.66 217 SER A O 1
ATOM 1731 N N . LYS A 1 218 ? -1.608 11.248 -25.748 1.00 49.44 218 LYS A N 1
ATOM 1732 C CA . LYS A 1 218 ? -2.738 10.639 -26.452 1.00 49.44 218 LYS A CA 1
ATOM 1733 C C . LYS A 1 218 ? -3.578 9.745 -25.519 1.00 49.44 218 LYS A C 1
ATOM 1735 O O . LYS A 1 218 ? -4.708 9.422 -25.866 1.00 49.44 218 LYS A O 1
ATOM 1740 N N . TYR A 1 219 ? -3.029 9.381 -24.356 1.00 50.66 219 TYR A N 1
ATOM 1741 C CA . TYR A 1 219 ? -3.623 8.501 -23.349 1.00 50.66 219 TYR A CA 1
ATOM 1742 C C . TYR A 1 219 ? -3.432 9.137 -21.965 1.00 50.66 219 TYR A C 1
ATOM 1744 O O . TYR A 1 219 ? -2.298 9.184 -21.484 1.00 50.66 219 TYR A O 1
ATOM 1752 N N . PRO A 1 220 ? -4.485 9.691 -21.341 1.00 52.03 220 PRO A N 1
ATOM 1753 C CA . PRO A 1 220 ? -4.357 10.517 -20.146 1.00 52.03 220 PRO A CA 1
ATOM 1754 C C . PRO A 1 220 ? -4.137 9.677 -18.873 1.00 52.03 220 PRO A C 1
ATOM 1756 O O . PRO A 1 220 ? -4.945 9.732 -17.955 1.00 52.03 220 PRO A O 1
ATOM 1759 N N . LEU A 1 221 ? -3.018 8.953 -18.782 1.00 59.91 221 LEU A N 1
ATOM 1760 C CA . LEU A 1 221 ? -2.478 8.402 -17.529 1.00 59.91 221 LEU A CA 1
ATOM 1761 C C . LEU A 1 221 ? -1.635 9.472 -16.810 1.00 59.91 221 LEU A C 1
ATOM 1763 O O . LEU A 1 221 ? -0.477 9.273 -16.452 1.00 59.91 221 LEU A O 1
ATOM 1767 N N . ASN A 1 222 ? -2.214 10.668 -16.655 1.00 66.75 222 ASN A N 1
ATOM 1768 C CA . ASN A 1 222 ? -1.622 11.793 -15.927 1.00 66.75 222 ASN A CA 1
ATOM 1769 C C . ASN A 1 222 ? -1.771 11.571 -14.415 1.00 66.75 222 ASN A C 1
ATOM 1771 O O . ASN A 1 222 ? -2.480 12.315 -13.739 1.00 66.75 222 ASN A O 1
ATOM 1775 N N . LEU A 1 223 ? -1.137 10.516 -13.909 1.00 82.50 223 LEU A N 1
ATOM 1776 C CA . LEU A 1 223 ? -1.176 10.126 -12.507 1.00 82.50 223 LEU A CA 1
ATOM 1777 C C . LEU A 1 223 ? 0.095 10.649 -11.826 1.00 82.50 223 LEU A C 1
ATOM 1779 O O . LEU A 1 223 ? 1.195 10.238 -12.198 1.00 82.50 223 LEU A O 1
ATOM 1783 N N . PRO A 1 224 ? 0.006 11.629 -10.914 1.00 89.62 224 PRO A N 1
ATOM 1784 C CA . PRO A 1 224 ? 1.186 12.202 -10.281 1.00 89.62 224 PRO A CA 1
ATOM 1785 C C . PRO A 1 224 ? 1.848 11.205 -9.317 1.00 89.62 224 PRO A C 1
ATOM 1787 O O . PRO A 1 224 ? 1.155 10.599 -8.510 1.00 89.62 224 PRO A O 1
ATOM 1790 N N . ILE A 1 225 ? 3.186 11.131 -9.300 1.00 95.56 225 ILE A N 1
ATOM 1791 C CA . ILE A 1 225 ? 3.944 10.353 -8.295 1.00 95.56 225 ILE A CA 1
ATOM 1792 C C . ILE A 1 225 ? 3.423 10.635 -6.879 1.00 95.56 225 ILE A C 1
ATOM 1794 O O . ILE A 1 225 ? 3.288 11.798 -6.498 1.00 95.56 225 ILE A O 1
ATOM 1798 N N . GLY A 1 226 ? 3.146 9.595 -6.098 1.00 95.56 226 GLY A N 1
ATOM 1799 C CA . GLY A 1 226 ? 2.631 9.689 -4.731 1.00 95.56 226 GLY A CA 1
ATOM 1800 C C . GLY A 1 226 ? 1.180 10.141 -4.609 1.00 95.56 226 GLY A C 1
ATOM 1801 O O . GLY A 1 226 ? 0.787 10.562 -3.525 1.00 95.56 226 GLY A O 1
ATOM 1802 N N . GLU A 1 227 ? 0.386 10.104 -5.675 1.00 94.56 227 GLU A N 1
ATOM 1803 C CA . GLU A 1 227 ? -1.055 10.357 -5.615 1.00 94.56 227 GLU A CA 1
ATOM 1804 C C . GLU A 1 227 ? -1.808 9.191 -6.273 1.00 94.56 227 GLU A C 1
ATOM 1806 O O . GLU A 1 227 ? -1.923 9.165 -7.502 1.00 94.56 227 GLU A O 1
ATOM 1811 N N . PRO A 1 228 ? -2.319 8.230 -5.475 1.00 96.81 228 PRO A N 1
ATOM 1812 C CA . PRO A 1 228 ? -2.325 8.167 -4.008 1.00 96.81 228 PRO A CA 1
ATOM 1813 C C . PRO A 1 228 ? -0.965 7.846 -3.372 1.00 96.81 228 PRO A C 1
ATOM 1815 O O . PRO A 1 228 ? -0.041 7.331 -3.997 1.00 96.81 228 PRO A O 1
ATOM 1818 N N . THR A 1 229 ? -0.862 8.159 -2.081 1.00 98.25 229 THR A N 1
ATOM 1819 C CA . THR A 1 229 ? 0.286 7.878 -1.217 1.00 98.25 229 THR A CA 1
ATOM 1820 C C . THR A 1 229 ? 0.010 6.663 -0.339 1.00 98.25 229 THR A C 1
ATOM 1822 O O . THR A 1 229 ? -1.032 6.582 0.322 1.00 98.25 229 THR A O 1
ATOM 1825 N N . VAL A 1 230 ? 1.000 5.780 -0.221 1.00 98.62 230 VAL A N 1
ATOM 1826 C CA . VAL A 1 230 ? 1.036 4.745 0.814 1.00 98.62 230 VAL A CA 1
ATOM 1827 C C . VAL A 1 230 ? 1.878 5.204 2.003 1.00 98.62 230 VAL A C 1
ATOM 1829 O O . VAL A 1 230 ? 2.923 5.830 1.843 1.00 98.62 230 VAL A O 1
ATOM 1832 N N . PHE A 1 231 ? 1.440 4.875 3.212 1.00 98.69 231 PHE A N 1
ATOM 1833 C CA . PHE A 1 231 ? 2.187 5.102 4.441 1.00 98.69 231 PHE A CA 1
ATOM 1834 C C . PHE A 1 231 ? 2.483 3.769 5.106 1.00 98.69 231 PHE A C 1
ATOM 1836 O O . PHE A 1 231 ? 1.560 3.031 5.445 1.00 98.69 231 PHE A O 1
ATOM 1843 N N . VAL A 1 232 ? 3.763 3.480 5.320 1.00 98.81 232 VAL A N 1
ATOM 1844 C CA . VAL A 1 232 ? 4.237 2.212 5.880 1.00 98.81 232 VAL A CA 1
ATOM 1845 C C . VAL A 1 232 ? 4.934 2.477 7.208 1.00 98.81 232 VAL A C 1
ATOM 1847 O O . VAL A 1 232 ? 5.865 3.284 7.274 1.00 98.81 232 VAL A O 1
ATOM 1850 N N . ALA A 1 233 ? 4.498 1.803 8.273 1.00 98.56 233 ALA A N 1
ATOM 1851 C CA . ALA A 1 233 ? 5.166 1.888 9.565 1.00 98.56 233 ALA A CA 1
ATOM 1852 C C . ALA A 1 233 ? 6.392 0.968 9.590 1.00 98.56 233 ALA A C 1
ATOM 1854 O O . ALA A 1 233 ? 6.273 -0.246 9.426 1.00 98.56 233 ALA A O 1
ATOM 1855 N N . ALA A 1 234 ? 7.565 1.538 9.849 1.00 98.38 234 ALA A N 1
ATOM 1856 C CA . ALA A 1 234 ? 8.812 0.795 9.979 1.00 98.38 234 ALA A CA 1
ATOM 1857 C C . ALA A 1 234 ? 9.735 1.441 11.023 1.00 98.38 234 ALA A C 1
ATOM 1859 O O . ALA A 1 234 ? 9.602 2.619 11.358 1.00 98.38 234 ALA A O 1
ATOM 1860 N N . ARG A 1 235 ? 10.685 0.669 11.558 1.00 97.12 235 ARG A N 1
ATOM 1861 C CA . ARG A 1 235 ? 11.665 1.156 12.553 1.00 97.12 235 ARG A CA 1
ATOM 1862 C C . ARG A 1 235 ? 12.721 2.072 11.936 1.00 97.12 235 ARG A C 1
ATOM 1864 O O . ARG A 1 235 ? 13.255 2.951 12.603 1.00 97.12 23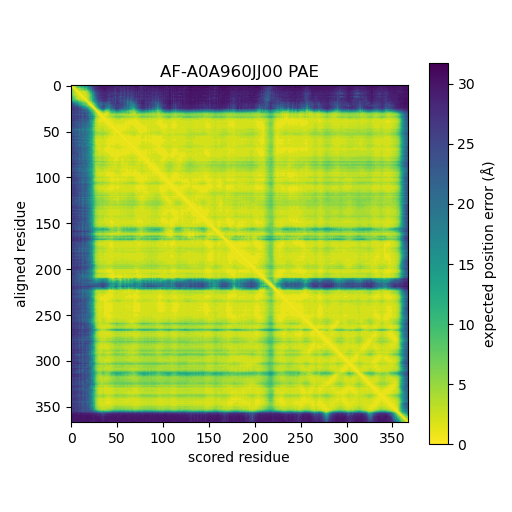5 ARG A O 1
ATOM 1871 N N . GLU A 1 236 ? 13.011 1.856 10.661 1.00 97.31 236 GLU A N 1
ATOM 1872 C CA . GLU A 1 236 ? 14.029 2.564 9.900 1.00 97.31 236 GLU A CA 1
ATOM 1873 C C . GLU A 1 236 ? 13.626 2.653 8.427 1.00 97.31 236 GLU A C 1
ATOM 1875 O O . GLU A 1 236 ? 12.754 1.920 7.958 1.00 97.31 236 GLU A O 1
ATOM 1880 N N . LYS A 1 237 ? 14.271 3.563 7.696 1.00 97.62 237 LYS A N 1
ATOM 1881 C CA . LYS A 1 237 ? 14.027 3.787 6.270 1.00 97.62 237 LYS A CA 1
ATOM 1882 C C . LYS A 1 237 ? 14.985 2.946 5.422 1.00 97.62 237 LYS A C 1
ATOM 1884 O O . LYS A 1 237 ? 15.892 3.481 4.786 1.00 97.62 237 LYS A O 1
ATOM 1889 N N . THR A 1 238 ? 14.795 1.631 5.451 1.00 98.44 238 THR A N 1
ATOM 1890 C CA . THR A 1 238 ? 15.519 0.644 4.630 1.00 98.44 238 THR A CA 1
ATOM 1891 C C . THR A 1 238 ? 14.530 -0.149 3.780 1.00 98.44 238 THR A C 1
ATOM 1893 O O . THR A 1 238 ? 13.341 -0.200 4.103 1.00 98.44 238 THR A O 1
ATOM 1896 N N . VAL A 1 239 ? 14.987 -0.744 2.672 1.00 98.50 239 VAL A N 1
ATOM 1897 C CA . VAL A 1 239 ? 14.100 -1.526 1.788 1.00 98.50 239 VAL A CA 1
ATOM 1898 C C . VAL A 1 239 ? 13.472 -2.662 2.586 1.00 98.50 239 VAL A C 1
ATOM 1900 O O . VAL A 1 239 ? 12.258 -2.831 2.593 1.00 98.50 239 VAL A O 1
ATOM 1903 N N . GLU A 1 240 ? 14.291 -3.379 3.343 1.00 98.44 240 GLU A N 1
ATOM 1904 C CA . GLU A 1 240 ? 13.902 -4.519 4.159 1.00 98.44 240 GLU A CA 1
ATOM 1905 C C . GLU A 1 240 ? 12.847 -4.135 5.203 1.00 98.44 240 GLU A C 1
ATOM 1907 O O . GLU A 1 240 ? 11.859 -4.852 5.365 1.00 98.44 240 GLU A O 1
ATOM 1912 N N . ALA A 1 241 ? 13.014 -2.992 5.878 1.00 98.62 241 ALA A N 1
ATOM 1913 C CA . ALA A 1 241 ? 12.076 -2.539 6.899 1.00 98.62 241 ALA A CA 1
ATOM 1914 C C . ALA A 1 241 ? 10.741 -2.055 6.305 1.00 98.62 241 ALA A C 1
ATOM 1916 O O . ALA A 1 241 ? 9.690 -2.351 6.874 1.00 98.62 241 ALA A O 1
ATOM 1917 N N . ILE A 1 242 ? 10.756 -1.375 5.152 1.00 98.81 242 ILE A N 1
ATOM 1918 C CA . ILE A 1 242 ? 9.527 -0.973 4.446 1.00 98.81 242 ILE A CA 1
ATOM 1919 C C . ILE A 1 242 ? 8.770 -2.210 3.947 1.00 98.81 242 ILE A C 1
ATOM 1921 O O . ILE A 1 242 ? 7.578 -2.353 4.216 1.00 98.81 242 ILE A O 1
ATOM 1925 N N . LEU A 1 243 ? 9.449 -3.156 3.291 1.00 98.75 243 LEU A N 1
ATOM 1926 C CA . LEU A 1 243 ? 8.813 -4.400 2.840 1.00 98.75 243 LEU A CA 1
ATOM 1927 C C . LEU A 1 243 ? 8.329 -5.260 4.020 1.00 98.75 243 LEU A C 1
ATOM 1929 O O . LEU A 1 243 ? 7.307 -5.936 3.914 1.00 98.75 243 LEU A O 1
ATOM 1933 N N . GLY A 1 244 ? 9.032 -5.220 5.156 1.00 98.50 244 GLY A N 1
ATOM 1934 C CA . GLY A 1 244 ? 8.584 -5.798 6.424 1.00 98.50 244 GLY A CA 1
ATOM 1935 C C . GLY A 1 244 ? 7.268 -5.190 6.906 1.00 98.50 244 GLY A C 1
ATOM 1936 O O . GLY A 1 244 ? 6.311 -5.922 7.132 1.00 98.50 244 GLY A O 1
ATOM 1937 N N . GLY A 1 245 ? 7.177 -3.858 6.962 1.00 98.62 245 GLY A N 1
ATOM 1938 C CA . GLY A 1 245 ? 5.950 -3.157 7.349 1.00 98.62 245 GLY A CA 1
ATOM 1939 C C . GLY A 1 245 ? 4.758 -3.470 6.438 1.00 98.62 245 GLY A C 1
ATOM 1940 O O . GLY A 1 245 ? 3.640 -3.630 6.927 1.00 98.62 245 GLY A O 1
ATOM 1941 N N . ILE A 1 246 ? 4.989 -3.634 5.129 1.00 98.75 246 ILE A N 1
ATOM 1942 C CA . ILE A 1 246 ? 3.950 -4.067 4.179 1.00 98.75 246 ILE A CA 1
ATOM 1943 C C . ILE A 1 246 ? 3.489 -5.496 4.488 1.00 98.75 246 ILE A C 1
ATOM 1945 O O . ILE A 1 246 ? 2.284 -5.729 4.562 1.00 98.75 246 ILE A O 1
ATOM 1949 N N . LYS A 1 247 ? 4.411 -6.445 4.702 1.00 98.06 247 LYS A N 1
ATOM 1950 C CA . LYS A 1 247 ? 4.066 -7.832 5.074 1.00 98.06 247 LYS A CA 1
ATOM 1951 C C . LYS A 1 247 ? 3.315 -7.924 6.402 1.00 98.06 247 LYS A C 1
ATOM 1953 O O . LYS A 1 247 ? 2.432 -8.760 6.532 1.00 98.06 247 LYS A O 1
ATOM 1958 N N . ASP A 1 248 ? 3.634 -7.043 7.344 1.00 97.88 248 ASP A N 1
ATOM 1959 C CA . ASP A 1 248 ? 3.008 -6.987 8.668 1.00 97.88 248 ASP A CA 1
ATOM 1960 C C . ASP A 1 248 ? 1.698 -6.170 8.678 1.00 97.88 248 ASP A C 1
ATOM 1962 O O . ASP A 1 248 ? 1.171 -5.844 9.743 1.00 97.88 248 ASP A O 1
ATOM 1966 N N . HIS A 1 249 ? 1.169 -5.807 7.502 1.00 98.12 249 HIS A N 1
ATOM 1967 C CA . HIS A 1 249 ? -0.063 -5.026 7.325 1.00 98.12 249 HIS A CA 1
ATOM 1968 C C . HIS A 1 249 ? -0.033 -3.640 7.995 1.00 98.12 249 HIS A C 1
ATOM 1970 O O . HIS A 1 249 ? -1.078 -3.036 8.247 1.00 98.12 249 HIS A O 1
ATOM 1976 N N . LYS A 1 250 ? 1.157 -3.100 8.279 1.00 98.44 250 LYS A N 1
ATOM 1977 C CA . LYS A 1 250 ? 1.358 -1.808 8.950 1.00 98.44 250 LYS A CA 1
ATOM 1978 C C . LYS A 1 250 ? 1.259 -0.659 7.958 1.00 98.44 250 LYS A C 1
ATOM 1980 O O . LYS A 1 250 ? 2.203 0.109 7.772 1.00 98.44 250 LYS A O 1
ATOM 1985 N N . VAL A 1 251 ? 0.115 -0.586 7.285 1.00 98.75 251 VAL A N 1
ATOM 1986 C CA . VAL A 1 251 ? -0.088 0.285 6.133 1.00 98.75 251 VAL A CA 1
ATOM 1987 C C . VAL A 1 251 ? -1.402 1.050 6.229 1.00 98.75 251 VAL A C 1
ATOM 1989 O O . VAL A 1 251 ? -2.456 0.480 6.510 1.00 98.75 251 VAL A O 1
ATOM 1992 N N . PHE A 1 252 ? -1.363 2.340 5.921 1.00 98.69 252 PHE A N 1
ATOM 1993 C CA . PHE A 1 252 ? -2.550 3.082 5.500 1.00 98.69 252 PHE A CA 1
ATOM 1994 C C . PHE A 1 252 ? -2.270 3.807 4.185 1.00 98.69 252 PHE A C 1
ATOM 1996 O O . PHE A 1 252 ? -1.132 3.885 3.727 1.00 98.69 252 PHE A O 1
ATOM 2003 N N . SER A 1 253 ? -3.312 4.303 3.537 1.00 98.56 253 SER A N 1
ATOM 2004 C CA . SER A 1 253 ? -3.213 4.998 2.258 1.00 98.56 253 SER A CA 1
ATOM 2005 C C . SER A 1 253 ? -4.106 6.229 2.244 1.00 98.56 253 SER A C 1
ATOM 2007 O O . SER A 1 253 ? -5.139 6.256 2.913 1.00 98.56 253 SER A O 1
ATOM 2009 N N . ALA A 1 254 ? -3.702 7.252 1.499 1.00 98.12 254 ALA A N 1
ATOM 2010 C CA . ALA A 1 254 ? -4.453 8.490 1.308 1.00 98.12 254 ALA A CA 1
ATOM 2011 C C . ALA A 1 254 ? -4.221 9.038 -0.105 1.00 98.12 254 ALA A C 1
ATOM 2013 O O . ALA A 1 254 ? -3.235 8.680 -0.738 1.00 98.12 254 ALA A O 1
ATOM 2014 N N . ASP A 1 255 ? -5.076 9.936 -0.599 1.00 96.31 255 ASP A N 1
ATOM 2015 C CA . ASP A 1 255 ? -4.895 10.514 -1.949 1.00 96.31 255 ASP A CA 1
ATOM 2016 C C . ASP A 1 255 ? -3.614 11.352 -2.094 1.00 96.31 255 ASP A C 1
ATOM 2018 O O . ASP A 1 255 ? -3.200 11.619 -3.215 1.00 96.31 255 ASP A O 1
ATOM 2022 N N . ASN A 1 256 ? -2.997 11.799 -0.994 1.00 94.94 256 ASN A N 1
ATOM 2023 C CA . ASN A 1 256 ? -1.813 12.652 -1.019 1.00 94.94 256 ASN A CA 1
ATOM 2024 C C . ASN A 1 256 ? -1.002 12.566 0.295 1.00 94.94 256 ASN A C 1
ATOM 2026 O O . ASN A 1 256 ? -1.561 12.231 1.349 1.00 94.94 256 ASN A O 1
ATOM 2030 N N . PRO A 1 257 ? 0.284 12.971 0.291 1.00 94.00 257 PRO A N 1
ATOM 2031 C CA . PRO A 1 257 ? 1.202 12.693 1.397 1.00 94.00 257 PRO A CA 1
ATOM 2032 C C . PRO A 1 257 ? 1.024 13.614 2.607 1.00 94.00 257 PRO A C 1
ATOM 2034 O O . PRO A 1 257 ? 1.686 13.440 3.629 1.00 94.00 257 PRO A O 1
ATOM 2037 N N . ARG A 1 258 ? 0.135 14.613 2.523 1.00 92.50 258 ARG A N 1
ATOM 2038 C CA . ARG A 1 258 ? -0.138 15.523 3.643 1.00 92.50 258 ARG A CA 1
ATOM 2039 C C . ARG A 1 258 ? -1.203 14.982 4.585 1.00 92.50 258 ARG A C 1
ATOM 2041 O O . ARG A 1 258 ? -1.319 15.487 5.699 1.00 92.50 258 ARG A O 1
ATOM 2048 N N . ARG A 1 259 ? -1.983 13.987 4.167 1.00 93.31 259 ARG A N 1
ATOM 2049 C CA . ARG A 1 259 ? -3.020 13.378 5.001 1.00 93.31 259 ARG A CA 1
ATOM 2050 C C . ARG A 1 259 ? -2.437 12.310 5.896 1.00 93.31 259 ARG A C 1
ATOM 2052 O O . ARG A 1 259 ? -1.507 11.608 5.522 1.00 93.31 259 ARG A O 1
ATOM 2059 N N . TRP A 1 260 ? -3.002 12.178 7.085 1.00 91.50 260 TRP A N 1
ATOM 2060 C CA . TRP A 1 260 ? -2.556 11.168 8.031 1.00 91.50 260 TRP A CA 1
ATOM 2061 C C . TRP A 1 260 ? -3.741 10.578 8.784 1.00 91.50 260 TRP A C 1
ATOM 2063 O O . TRP A 1 260 ? -4.695 11.282 9.117 1.00 91.50 260 TRP A O 1
ATOM 2073 N N . MET A 1 261 ? -3.667 9.272 9.035 1.00 94.81 261 MET A N 1
ATOM 2074 C CA . MET A 1 261 ? -4.697 8.485 9.707 1.00 94.81 261 MET A CA 1
ATOM 2075 C C . MET A 1 261 ? -4.026 7.507 10.661 1.00 94.81 261 MET A C 1
ATOM 2077 O O . MET A 1 261 ? -3.322 6.604 10.225 1.00 94.81 261 MET A O 1
ATOM 2081 N N . MET A 1 262 ? -4.255 7.674 11.955 1.00 94.44 262 MET A N 1
ATOM 2082 C CA . MET A 1 262 ? -3.757 6.787 12.998 1.00 94.44 262 MET A CA 1
ATOM 2083 C C . MET A 1 262 ? -4.924 6.064 13.652 1.00 94.44 262 MET A C 1
ATOM 2085 O O . MET A 1 262 ? -5.960 6.665 13.935 1.00 94.44 262 MET A O 1
ATOM 2089 N N . LEU A 1 263 ? -4.718 4.781 13.922 1.00 96.06 263 LEU A N 1
ATOM 2090 C CA . LEU A 1 263 ? -5.602 3.957 14.729 1.00 96.06 263 LEU A CA 1
ATOM 2091 C C . LEU A 1 263 ? -4.731 3.192 15.725 1.00 96.06 263 LEU A C 1
ATOM 2093 O O . LEU A 1 263 ? -3.713 2.602 15.345 1.00 96.06 263 LEU A O 1
ATOM 2097 N N . THR A 1 264 ? -5.120 3.216 16.993 1.00 96.75 264 THR A N 1
ATOM 2098 C CA . THR A 1 264 ? -4.513 2.403 18.047 1.00 96.75 264 THR A CA 1
ATOM 2099 C C . THR A 1 264 ? -5.579 1.650 18.823 1.00 96.75 264 THR A C 1
ATOM 2101 O O . THR A 1 264 ? -6.730 2.081 18.883 1.00 96.75 264 THR A O 1
ATOM 2104 N N . ALA A 1 265 ? -5.201 0.517 19.410 1.00 96.56 265 ALA A N 1
ATOM 2105 C CA . ALA A 1 265 ? -6.057 -0.288 20.270 1.00 96.56 265 ALA A CA 1
ATOM 2106 C C . ALA A 1 265 ? -5.346 -0.585 21.592 1.00 96.56 265 ALA A C 1
ATOM 2108 O O . ALA A 1 265 ? -4.175 -0.965 21.601 1.00 96.56 265 ALA A O 1
ATOM 2109 N N . ASN A 1 266 ? -6.055 -0.408 22.709 1.00 93.06 266 ASN A N 1
ATOM 2110 C CA . ASN A 1 266 ? -5.529 -0.618 24.064 1.00 93.06 266 ASN A CA 1
ATOM 2111 C C . ASN A 1 266 ? -4.180 0.092 24.300 1.00 93.06 266 ASN A C 1
ATOM 2113 O O . ASN A 1 266 ? -3.289 -0.442 24.954 1.00 93.06 266 ASN A O 1
ATOM 2117 N N . GLU A 1 267 ? -4.055 1.304 23.746 1.00 85.88 267 GLU A N 1
ATOM 2118 C CA . GLU A 1 267 ? -2.910 2.227 23.839 1.00 85.88 267 GLU A CA 1
ATOM 2119 C C . GLU A 1 267 ? -1.628 1.793 23.114 1.00 85.88 267 GLU A C 1
ATOM 2121 O O . GLU A 1 267 ? -0.907 2.657 22.618 1.00 85.88 267 GLU A O 1
ATOM 2126 N N . THR A 1 268 ? -1.349 0.493 23.014 1.00 87.44 268 THR A N 1
ATOM 2127 C CA . THR A 1 268 ? -0.065 -0.020 22.511 1.00 87.44 268 THR A CA 1
ATOM 2128 C C . THR A 1 268 ? -0.129 -0.591 21.100 1.00 87.44 268 THR A C 1
ATOM 2130 O O . THR A 1 268 ? 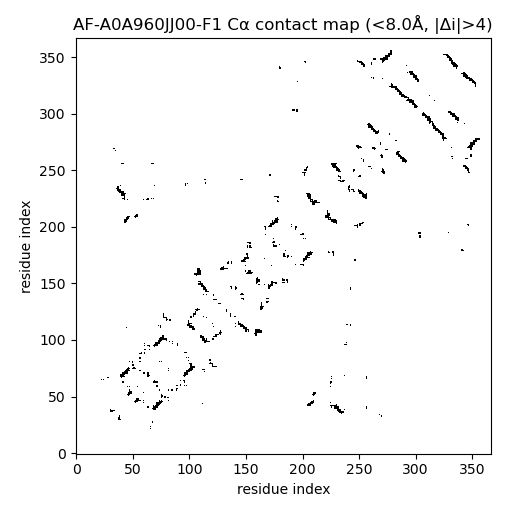0.840 -0.445 20.358 1.00 87.44 268 THR A O 1
ATOM 2133 N N . ALA A 1 269 ? -1.239 -1.223 20.714 1.00 96.25 269 ALA A N 1
ATOM 2134 C CA . ALA A 1 269 ? -1.381 -1.813 19.388 1.00 96.25 269 ALA A CA 1
ATOM 2135 C C . ALA A 1 269 ? -1.767 -0.756 18.354 1.00 96.25 269 ALA A C 1
ATOM 2137 O O . ALA A 1 269 ? -2.453 0.218 18.670 1.00 96.25 269 ALA A O 1
ATOM 2138 N N . THR A 1 270 ? -1.366 -0.962 17.106 1.00 97.25 270 THR A N 1
ATOM 2139 C CA . THR A 1 270 ? -1.669 -0.082 15.977 1.00 97.25 270 THR A CA 1
ATOM 2140 C C . THR A 1 270 ? -2.049 -0.871 14.726 1.00 97.25 270 THR A C 1
ATOM 2142 O O . THR A 1 270 ? -2.168 -2.093 14.758 1.00 97.25 270 THR A O 1
ATOM 2145 N N . ILE A 1 271 ? -2.301 -0.157 13.628 1.00 98.19 271 ILE A N 1
ATOM 2146 C CA . ILE A 1 271 ? -2.631 -0.704 12.308 1.00 98.19 271 ILE A CA 1
ATOM 2147 C C . ILE A 1 271 ? -1.696 -1.877 11.968 1.00 98.19 271 ILE A C 1
ATOM 2149 O O . ILE A 1 271 ? -0.473 -1.767 12.080 1.00 98.19 271 ILE A O 1
ATOM 2153 N N . GLY A 1 272 ? -2.295 -2.998 11.569 1.00 97.62 272 GLY A N 1
ATOM 2154 C CA . GLY A 1 272 ? -1.634 -4.263 11.256 1.00 97.62 272 GLY A CA 1
ATOM 2155 C C . GLY A 1 272 ? -1.487 -5.223 12.440 1.00 97.62 272 GLY A C 1
ATOM 2156 O O . GLY A 1 272 ? -1.388 -6.433 12.235 1.00 97.62 272 GLY A O 1
ATOM 2157 N N . ASP A 1 273 ? -1.531 -4.735 13.685 1.00 97.88 273 ASP A N 1
ATOM 2158 C CA . ASP A 1 273 ? -1.373 -5.598 14.858 1.00 97.88 273 ASP A CA 1
ATOM 2159 C C . ASP A 1 273 ? -2.579 -6.517 15.078 1.00 97.88 273 ASP A C 1
ATOM 2161 O O . ASP A 1 273 ? -3.716 -6.222 14.706 1.00 97.88 273 ASP A O 1
ATOM 2165 N N . THR A 1 274 ? -2.319 -7.646 15.739 1.00 97.31 274 THR A N 1
ATOM 2166 C CA . THR A 1 274 ? -3.346 -8.536 16.285 1.00 97.31 274 THR A CA 1
ATOM 2167 C C . THR A 1 274 ? -3.216 -8.570 17.803 1.00 97.31 274 THR A C 1
ATOM 2169 O O . THR A 1 274 ? -2.157 -8.921 18.317 1.00 97.31 274 THR A O 1
ATOM 2172 N N . ILE A 1 275 ? -4.287 -8.234 18.520 1.00 96.38 275 ILE A N 1
ATOM 2173 C CA . ILE A 1 275 ? -4.337 -8.307 19.987 1.00 96.38 275 ILE A CA 1
ATOM 2174 C C . ILE A 1 275 ? -5.210 -9.465 20.461 1.00 96.38 275 ILE A C 1
ATOM 2176 O O . ILE A 1 275 ? -6.178 -9.837 19.805 1.00 96.38 275 ILE A O 1
ATOM 2180 N N . GLU A 1 276 ? -4.903 -10.018 21.628 1.00 96.62 276 GLU A N 1
ATOM 2181 C CA . GLU A 1 276 ? -5.764 -10.995 22.294 1.00 96.62 276 GLU A CA 1
ATOM 2182 C C . GLU A 1 276 ? -6.567 -10.316 23.404 1.00 96.62 276 GLU A C 1
ATOM 2184 O O . GLU A 1 276 ? -6.014 -9.564 24.208 1.00 96.62 276 GLU A O 1
ATOM 2189 N N . VAL A 1 277 ? -7.872 -10.578 23.455 1.00 95.50 277 VAL A N 1
ATOM 2190 C CA . VAL A 1 277 ? -8.804 -9.904 24.366 1.00 95.50 277 VAL A CA 1
ATOM 2191 C C . VAL A 1 277 ? -9.750 -10.940 24.978 1.00 95.50 277 VAL A C 1
ATOM 2193 O O . VAL A 1 277 ? -10.314 -11.742 24.236 1.00 95.50 277 VAL A O 1
ATOM 2196 N N . PRO A 1 278 ? -9.946 -10.981 26.307 1.00 96.44 278 PRO A N 1
ATOM 2197 C CA . PRO A 1 278 ? -10.910 -11.898 26.912 1.00 96.44 278 PRO A CA 1
ATOM 2198 C C . PRO A 1 278 ? -12.345 -11.650 26.431 1.00 96.44 278 PRO A C 1
ATOM 2200 O O . PRO A 1 278 ? -12.737 -10.517 26.150 1.00 96.44 278 PRO A O 1
ATOM 2203 N N . TYR A 1 279 ? -13.150 -12.711 26.363 1.00 96.50 279 TYR A N 1
ATOM 2204 C CA . TYR A 1 279 ? -14.560 -12.610 25.996 1.00 96.50 279 TYR A CA 1
ATOM 2205 C C . TYR A 1 279 ? -15.308 -11.644 26.923 1.00 96.50 279 TYR A C 1
ATOM 2207 O O . TYR A 1 279 ? -15.273 -11.774 28.145 1.00 96.50 279 TYR A O 1
ATOM 2215 N N . GLY A 1 280 ? -16.029 -10.700 26.322 1.00 94.25 280 GLY A N 1
ATOM 2216 C CA . GLY A 1 280 ? -16.824 -9.695 27.022 1.00 94.25 280 GLY A CA 1
ATOM 2217 C C . GLY A 1 280 ? -16.047 -8.456 27.473 1.00 94.25 280 GLY A C 1
ATOM 2218 O O . GLY A 1 280 ? -16.690 -7.480 27.856 1.00 94.25 280 GLY A O 1
ATOM 2219 N N . GLU A 1 281 ? -14.715 -8.447 27.378 1.00 96.44 281 GLU A N 1
ATOM 2220 C CA . GLU A 1 281 ? -13.902 -7.264 27.681 1.00 96.44 281 GLU A CA 1
ATOM 2221 C C . GLU A 1 281 ? -13.979 -6.209 26.571 1.00 96.44 281 GLU A C 1
ATOM 2223 O O . GLU A 1 281 ? -14.370 -6.482 25.433 1.00 96.44 281 GLU A O 1
ATOM 2228 N N . VAL A 1 282 ? -13.617 -4.971 26.909 1.00 95.81 282 VAL A N 1
ATOM 2229 C CA . VAL A 1 282 ? -13.662 -3.842 25.973 1.00 95.81 282 VAL A CA 1
ATOM 2230 C C . VAL A 1 282 ? -12.334 -3.695 25.234 1.00 95.81 282 VAL A C 1
ATOM 2232 O O . VAL A 1 282 ? -11.283 -3.539 25.851 1.00 95.81 282 VAL A O 1
ATOM 2235 N N . VAL A 1 283 ? -12.401 -3.637 23.905 1.00 96.31 283 VAL A N 1
ATOM 2236 C CA . VAL A 1 283 ? -11.324 -3.136 23.048 1.00 96.31 283 VAL A CA 1
ATOM 2237 C C . VAL A 1 283 ? -11.501 -1.636 22.879 1.00 96.31 283 VAL A C 1
ATOM 2239 O O . VAL A 1 283 ? -12.518 -1.191 22.338 1.00 96.31 283 VAL A O 1
ATOM 2242 N N . LYS A 1 284 ? -10.527 -0.858 23.356 1.00 97.00 284 LYS A N 1
ATOM 2243 C CA . LYS A 1 284 ? -10.554 0.606 23.272 1.00 97.00 284 LYS A CA 1
ATOM 2244 C C . LYS A 1 284 ? -9.750 1.067 22.072 1.00 97.00 284 LYS A C 1
ATOM 2246 O O . LYS A 1 284 ? -8.524 0.966 22.092 1.00 97.00 284 LYS A O 1
ATOM 2251 N N . PHE A 1 285 ? -10.426 1.588 21.059 1.00 96.56 285 PHE A N 1
ATOM 2252 C CA . PHE A 1 285 ? -9.788 2.195 19.901 1.00 96.56 285 PHE A CA 1
ATOM 2253 C C . PHE A 1 285 ? -9.642 3.696 20.102 1.00 96.56 285 PHE A C 1
ATOM 2255 O O . PHE A 1 285 ? -10.594 4.359 20.511 1.00 96.56 285 PHE A O 1
ATOM 2262 N N . LYS A 1 286 ? -8.474 4.236 19.758 1.00 96.62 286 LYS A N 1
ATOM 2263 C CA . LYS A 1 286 ? -8.265 5.675 19.586 1.00 96.62 286 LYS A CA 1
ATOM 2264 C C . LYS A 1 286 ? -7.902 5.935 18.140 1.00 96.62 286 LYS A C 1
ATOM 2266 O O . LYS A 1 286 ? -7.090 5.210 17.567 1.00 96.62 286 LYS A O 1
ATOM 2271 N N . PHE A 1 287 ? -8.504 6.953 17.551 1.00 95.38 287 PHE A N 1
ATOM 2272 C CA . PHE A 1 287 ? -8.187 7.370 16.196 1.00 95.38 287 PHE A CA 1
ATOM 2273 C C . PHE A 1 287 ? -7.775 8.828 16.176 1.00 95.38 287 PHE A C 1
ATOM 2275 O O . PHE A 1 287 ? -8.200 9.642 17.001 1.00 95.38 287 PHE A O 1
ATOM 2282 N N . THR A 1 288 ? -6.940 9.153 15.202 1.00 93.81 288 THR A N 1
ATOM 2283 C CA . THR A 1 288 ? -6.494 10.517 14.986 1.00 93.81 288 THR A CA 1
ATOM 2284 C C . THR A 1 288 ? -6.288 10.727 13.490 1.00 93.81 288 THR A C 1
ATOM 2286 O O . THR A 1 288 ? -5.594 9.949 12.839 1.00 93.81 288 THR A O 1
ATOM 2289 N N . LEU A 1 289 ? -6.945 11.733 12.926 1.00 94.38 289 LEU A N 1
ATOM 2290 C CA . LEU A 1 289 ? -6.945 12.050 11.503 1.00 94.38 289 LEU A CA 1
ATOM 2291 C C . LEU A 1 289 ? -6.528 13.505 11.322 1.00 94.38 289 LEU A C 1
ATOM 2293 O O . LEU A 1 289 ? -6.844 14.343 12.165 1.00 94.38 289 LEU A O 1
ATOM 2297 N N . GLY A 1 290 ? -5.899 13.844 10.201 1.00 92.81 290 GLY A N 1
ATOM 2298 C CA . GLY A 1 290 ? -5.732 15.255 9.882 1.00 92.81 290 GLY A CA 1
ATOM 2299 C C . GLY A 1 290 ? -5.394 15.581 8.441 1.00 92.81 290 GLY A C 1
ATOM 2300 O O . GLY A 1 290 ? -5.032 14.717 7.640 1.00 92.81 290 GLY A O 1
ATOM 2301 N N . ASN A 1 291 ? -5.536 16.873 8.142 1.00 93.38 291 ASN A N 1
ATOM 2302 C CA . ASN A 1 291 ? -5.437 17.481 6.815 1.00 93.38 291 ASN A CA 1
ATOM 2303 C C . ASN A 1 291 ? -6.476 16.941 5.812 1.00 93.38 291 ASN A C 1
ATOM 2305 O O . ASN A 1 291 ? -6.243 16.907 4.600 1.00 93.38 291 ASN A O 1
ATOM 2309 N N . PHE A 1 292 ? -7.637 16.528 6.323 1.00 93.69 292 PHE A N 1
ATOM 2310 C CA . PHE A 1 292 ? -8.827 16.248 5.525 1.00 93.69 292 PHE A CA 1
ATOM 2311 C C . PHE A 1 292 ? -9.694 17.504 5.425 1.00 93.69 292 PHE A C 1
ATOM 2313 O O . PHE A 1 292 ? -9.703 18.350 6.318 1.00 93.69 292 PHE A O 1
ATOM 2320 N N . GLU A 1 293 ? -10.412 17.644 4.317 1.00 91.56 293 GLU A N 1
ATOM 2321 C CA . GLU A 1 293 ? -11.261 18.810 4.080 1.00 91.56 293 GLU A CA 1
ATOM 2322 C C . GLU A 1 293 ? -12.534 18.781 4.938 1.00 91.56 293 GLU A C 1
ATOM 2324 O O . GLU A 1 293 ? -13.133 17.724 5.159 1.00 91.56 293 GLU A O 1
ATOM 2329 N N . ASN A 1 294 ? -12.976 19.959 5.389 1.00 91.06 294 ASN A N 1
ATOM 2330 C CA . ASN A 1 294 ? -14.229 20.106 6.127 1.00 91.06 294 ASN A CA 1
ATOM 2331 C C . ASN A 1 294 ? -15.413 19.616 5.281 1.00 91.06 294 ASN A C 1
ATOM 2333 O O . ASN A 1 294 ? -15.533 19.954 4.106 1.00 91.06 294 ASN A O 1
ATOM 2337 N N . GLY A 1 295 ? -16.313 18.856 5.900 1.00 91.25 295 GLY A N 1
ATOM 2338 C CA . GLY A 1 295 ? -17.431 18.202 5.220 1.00 91.25 295 GLY A CA 1
ATOM 2339 C C . GLY A 1 295 ? -17.115 16.790 4.723 1.00 91.25 295 GLY A C 1
ATOM 2340 O O . GLY A 1 295 ? -18.041 16.079 4.332 1.00 91.25 295 GLY A O 1
ATOM 2341 N N . SER A 1 296 ? -15.852 16.353 4.790 1.00 95.62 296 SER A N 1
ATOM 2342 C CA . SER A 1 296 ? -15.502 14.937 4.640 1.00 95.62 296 SER A CA 1
ATOM 2343 C C . SER A 1 296 ? -16.135 14.100 5.743 1.00 95.62 296 SER A C 1
ATOM 2345 O O . SER A 1 296 ? -16.424 14.583 6.840 1.00 95.62 296 SER A O 1
ATOM 2347 N N . LYS A 1 297 ? -16.298 12.813 5.470 1.00 97.31 297 LYS A N 1
ATOM 2348 C CA . LYS A 1 297 ? -16.764 11.827 6.439 1.00 97.31 297 LYS A CA 1
ATOM 2349 C C . LYS A 1 297 ? -15.722 10.743 6.609 1.00 97.31 297 LYS A C 1
ATOM 2351 O O . LYS A 1 297 ? -15.007 10.417 5.662 1.00 97.31 297 LYS A O 1
ATOM 2356 N N . PHE A 1 298 ? -15.667 10.167 7.800 1.00 97.38 298 PHE A N 1
ATOM 2357 C CA . PHE A 1 298 ? -14.913 8.943 8.012 1.00 97.38 298 PHE A CA 1
ATOM 2358 C C . PHE A 1 298 ? -15.722 7.914 8.785 1.00 97.38 298 PHE A C 1
ATOM 2360 O O . PHE A 1 298 ? -16.618 8.241 9.570 1.00 97.38 298 PHE A O 1
ATOM 2367 N N . TRP A 1 299 ? -15.375 6.657 8.551 1.00 97.75 299 TRP A N 1
ATOM 2368 C CA . TRP A 1 299 ? -16.026 5.499 9.127 1.00 97.75 299 TRP A CA 1
ATOM 2369 C C . TRP A 1 299 ? -15.005 4.619 9.827 1.00 97.75 299 TRP A C 1
ATOM 2371 O O . TRP A 1 299 ? -13.904 4.384 9.324 1.00 97.75 299 TRP A O 1
ATOM 2381 N N . LEU A 1 300 ? -15.414 4.101 10.980 1.00 97.62 300 LEU A N 1
ATOM 2382 C CA . LEU A 1 300 ? -14.825 2.905 11.559 1.00 97.62 300 LEU A CA 1
ATOM 2383 C C . LEU A 1 300 ? -15.621 1.715 11.038 1.00 97.62 300 LEU A C 1
ATOM 2385 O O . LEU A 1 300 ? -16.813 1.587 11.330 1.00 97.62 300 LEU A O 1
ATOM 2389 N N . TYR A 1 301 ? -14.960 0.855 10.276 1.00 97.25 301 TYR A N 1
ATOM 2390 C CA . TYR A 1 301 ? -15.507 -0.426 9.857 1.00 97.25 301 TYR A CA 1
ATOM 2391 C C . TYR A 1 301 ? -15.079 -1.498 10.846 1.00 97.25 301 TYR A C 1
ATOM 2393 O O . TYR A 1 301 ? -13.890 -1.606 11.130 1.00 97.25 301 TYR A O 1
ATOM 2401 N N . ALA A 1 302 ? -16.026 -2.295 11.337 1.00 95.75 302 ALA A N 1
ATOM 2402 C CA . ALA A 1 302 ? -15.760 -3.489 12.126 1.00 95.75 302 ALA A CA 1
ATOM 2403 C C . ALA A 1 302 ? -16.371 -4.698 11.422 1.00 95.75 302 ALA A C 1
ATOM 2405 O O . ALA A 1 302 ? -17.573 -4.702 11.155 1.00 95.75 302 ALA A O 1
ATOM 2406 N N . ASN A 1 303 ? -15.553 -5.708 11.111 1.00 93.94 303 ASN A N 1
ATOM 2407 C CA . ASN A 1 303 ? -15.986 -6.919 10.403 1.00 93.94 303 ASN A CA 1
ATOM 2408 C C . ASN A 1 303 ? -16.863 -6.593 9.178 1.00 93.94 303 ASN A C 1
ATOM 2410 O O . ASN A 1 303 ? -18.022 -6.998 9.101 1.00 93.94 303 ASN A O 1
ATOM 2414 N N . GLY A 1 304 ? -16.332 -5.781 8.258 1.00 90.06 304 GLY A N 1
ATOM 2415 C CA . GLY A 1 304 ? -16.989 -5.412 6.998 1.00 90.06 304 GLY A CA 1
ATOM 2416 C C . GLY A 1 304 ? -18.239 -4.532 7.126 1.00 90.06 304 GLY A C 1
ATOM 2417 O O . GLY A 1 304 ? -18.859 -4.209 6.116 1.00 90.06 304 GLY A O 1
ATOM 2418 N N . GLN A 1 305 ? -18.628 -4.129 8.338 1.00 93.25 305 GLN A N 1
ATOM 2419 C CA . GLN A 1 305 ? -19.802 -3.293 8.584 1.00 93.25 305 GLN A CA 1
ATOM 2420 C C . GLN A 1 305 ? -19.407 -1.946 9.176 1.00 93.25 305 GLN A C 1
ATOM 2422 O O . GLN A 1 305 ? -18.441 -1.840 9.930 1.00 93.25 305 GLN A O 1
ATOM 2427 N N . VAL A 1 306 ? -20.189 -0.910 8.873 1.00 96.06 306 VAL A N 1
ATOM 2428 C CA . VAL A 1 306 ? -20.024 0.404 9.499 1.00 96.06 306 VAL A CA 1
ATOM 2429 C C . VAL A 1 306 ? -20.352 0.293 10.987 1.00 96.06 306 VAL A C 1
ATOM 2431 O O . VAL A 1 306 ? -21.508 0.132 11.374 1.00 96.06 306 VAL A O 1
ATOM 2434 N N . ALA A 1 307 ? -19.327 0.416 11.823 1.00 95.12 307 ALA A N 1
ATOM 2435 C CA . ALA A 1 307 ? -19.452 0.432 13.274 1.00 95.12 307 ALA A CA 1
ATOM 2436 C C . ALA A 1 307 ? -19.809 1.839 13.778 1.00 95.12 307 ALA A C 1
ATOM 2438 O O . ALA A 1 307 ? -20.593 2.006 14.719 1.00 95.12 307 ALA A O 1
ATOM 2439 N N . LYS A 1 308 ? -19.237 2.867 13.135 1.00 96.38 308 LYS A N 1
ATOM 2440 C CA . LYS A 1 308 ? -19.518 4.275 13.424 1.00 96.38 308 LYS A CA 1
ATOM 2441 C C . LYS A 1 308 ? -19.162 5.178 12.244 1.00 96.38 308 LYS A C 1
ATOM 2443 O O . LYS A 1 308 ? -18.155 4.958 11.582 1.00 96.38 308 LYS A O 1
ATOM 2448 N N . GLU A 1 309 ? -19.972 6.213 12.041 1.00 96.50 309 GLU A N 1
ATOM 2449 C CA . GLU A 1 309 ? -19.726 7.328 11.119 1.00 96.50 309 GLU A CA 1
ATOM 2450 C C . GLU A 1 309 ? -19.444 8.614 11.906 1.00 96.50 309 GLU A C 1
ATOM 2452 O O . GLU A 1 309 ? -20.063 8.862 12.950 1.00 96.50 309 GLU A O 1
ATOM 2457 N N . TYR A 1 310 ? -18.545 9.436 11.368 1.00 95.44 310 TYR A N 1
ATOM 2458 C CA . TYR A 1 310 ? -18.177 10.751 11.878 1.00 95.44 310 TYR A CA 1
ATOM 2459 C C . TYR A 1 310 ? -18.099 11.775 10.737 1.00 95.44 310 TYR A C 1
ATOM 2461 O O . TYR A 1 310 ? -17.772 11.440 9.597 1.00 95.44 310 TYR A O 1
ATOM 2469 N N . LEU A 1 311 ? -18.364 13.043 11.063 1.00 94.31 311 LEU A N 1
ATOM 2470 C CA . LEU A 1 311 ? -18.196 14.187 10.166 1.00 94.31 311 LEU A CA 1
ATOM 2471 C C . LEU A 1 311 ? -16.919 14.946 10.543 1.00 94.31 311 LEU A C 1
ATOM 2473 O O . LEU A 1 311 ? -16.724 15.265 11.715 1.00 94.31 311 LEU A O 1
ATOM 2477 N N . ILE A 1 312 ? -16.088 15.274 9.557 1.00 90.12 312 ILE A N 1
ATOM 2478 C CA . ILE A 1 312 ? -14.882 16.086 9.736 1.00 90.12 312 ILE A CA 1
ATOM 2479 C C . ILE A 1 312 ? -15.256 17.562 9.594 1.00 90.12 312 ILE A C 1
ATOM 2481 O O . ILE A 1 312 ? -15.714 18.004 8.539 1.00 90.12 312 ILE A O 1
ATOM 2485 N N . TYR A 1 313 ? -15.055 18.332 10.658 1.00 87.31 313 TYR A N 1
ATOM 2486 C CA . TYR A 1 313 ? -15.285 19.783 10.692 1.00 87.31 313 TYR A CA 1
ATOM 2487 C C . TYR A 1 313 ? -14.063 20.571 11.196 1.00 87.31 313 TYR A C 1
ATOM 2489 O O . TYR A 1 313 ? -14.105 21.800 11.262 1.00 87.31 313 TYR A O 1
ATOM 2497 N N . GLU A 1 314 ? -12.970 19.871 11.507 1.00 86.56 314 GLU A N 1
ATOM 2498 C CA . GLU A 1 314 ? -11.699 20.420 11.979 1.00 86.56 314 GLU A CA 1
ATOM 2499 C C . GLU A 1 314 ? -10.534 19.806 11.195 1.00 86.56 314 GLU A C 1
ATOM 2501 O O . GLU A 1 314 ? -10.630 18.693 10.682 1.00 86.56 314 GLU A O 1
ATOM 2506 N N . GLN A 1 315 ? -9.413 20.529 11.127 1.00 78.56 315 GLN A N 1
ATOM 2507 C CA . GLN A 1 315 ? -8.215 20.091 10.398 1.00 78.56 315 GLN A CA 1
ATOM 2508 C C . GLN A 1 315 ? -7.532 18.874 11.025 1.00 78.56 315 GLN A C 1
ATOM 2510 O O . GLN A 1 315 ? -6.938 18.080 10.304 1.00 78.56 315 GLN A O 1
ATOM 2515 N N . ASN A 1 316 ? -7.600 18.738 12.349 1.00 86.25 316 ASN A N 1
ATOM 2516 C CA . ASN A 1 316 ? -7.139 17.565 13.080 1.00 86.25 316 ASN A CA 1
ATOM 2517 C C . ASN A 1 316 ? -8.314 17.062 13.907 1.00 86.25 316 ASN A C 1
ATOM 2519 O O . ASN A 1 316 ? -8.948 17.851 14.599 1.00 86.25 316 ASN A O 1
ATOM 2523 N N . TYR A 1 317 ? -8.599 15.773 13.818 1.00 88.50 317 TYR A N 1
ATOM 2524 C CA . TYR A 1 317 ? -9.735 15.153 14.473 1.00 88.50 317 TYR A CA 1
ATOM 2525 C C . TYR A 1 317 ? -9.257 13.965 15.292 1.00 88.50 317 TYR A C 1
ATOM 2527 O O . TYR A 1 317 ? -8.536 13.110 14.780 1.00 88.50 317 TYR A O 1
ATOM 2535 N N . GLU A 1 318 ? -9.668 13.892 16.549 1.00 93.12 318 GLU A N 1
ATOM 2536 C CA . GLU A 1 318 ? -9.324 12.799 17.450 1.00 93.12 318 GLU A CA 1
ATOM 2537 C C . GLU A 1 318 ? -10.559 12.284 18.177 1.00 93.12 318 GLU A C 1
ATOM 2539 O O . GLU A 1 318 ? -11.539 13.003 18.377 1.00 93.12 318 GLU A O 1
ATOM 2544 N N . GLY A 1 319 ? -10.527 11.015 18.561 1.00 93.56 319 GLY A N 1
ATOM 2545 C CA . GLY A 1 319 ? -11.616 10.427 19.315 1.00 93.56 319 GLY A CA 1
ATOM 2546 C C . GLY A 1 319 ? -11.369 8.977 19.678 1.00 93.56 319 GLY A C 1
ATOM 2547 O O . GLY A 1 319 ? -10.337 8.385 19.357 1.00 93.56 319 GLY A O 1
ATOM 2548 N N . GLU A 1 320 ? -12.352 8.414 20.370 1.00 95.69 320 GLU A N 1
ATOM 2549 C CA . GLU A 1 320 ? -12.311 7.045 20.861 1.00 95.69 320 GLU A CA 1
ATOM 2550 C C . GLU A 1 320 ? -13.551 6.269 20.414 1.00 95.69 320 GLU A C 1
ATOM 2552 O O . GLU A 1 320 ? -14.634 6.829 20.203 1.00 95.69 320 GLU A O 1
ATOM 2557 N N . TYR A 1 321 ? -13.389 4.958 20.276 1.00 95.00 321 TYR A N 1
ATOM 2558 C CA . TYR A 1 321 ? -14.467 4.029 19.977 1.00 95.00 321 TYR A CA 1
ATOM 2559 C C . TYR A 1 321 ? -14.226 2.702 20.690 1.00 95.00 321 TYR A C 1
ATOM 2561 O O . TYR A 1 321 ? -13.127 2.160 20.654 1.00 95.00 321 TYR A O 1
ATOM 2569 N N . ASN A 1 322 ? -15.257 2.161 21.331 1.00 95.88 322 ASN A N 1
ATOM 2570 C CA . ASN A 1 322 ? -15.142 0.964 22.157 1.00 95.88 322 ASN A CA 1
ATOM 2571 C C . ASN A 1 322 ? -15.983 -0.172 21.572 1.00 95.88 322 ASN A C 1
ATOM 2573 O O . ASN A 1 322 ? -17.155 0.030 21.253 1.00 95.88 322 ASN A O 1
ATOM 2577 N N . ILE A 1 323 ? -15.406 -1.372 21.497 1.00 94.75 323 ILE A N 1
ATOM 2578 C CA . ILE A 1 323 ? -16.103 -2.599 21.086 1.00 94.75 323 ILE A CA 1
ATOM 2579 C C . ILE A 1 323 ? -16.011 -3.625 22.213 1.00 94.75 323 ILE A C 1
ATOM 2581 O O . ILE A 1 323 ? -14.944 -3.826 22.779 1.00 94.75 323 ILE A O 1
ATOM 2585 N N . TYR A 1 324 ? -17.115 -4.309 22.515 1.00 95.50 324 TYR A N 1
ATOM 2586 C CA . TYR A 1 324 ? -17.088 -5.484 23.389 1.00 95.50 324 TYR A CA 1
ATOM 2587 C C . TYR A 1 324 ? -16.646 -6.717 22.597 1.00 95.50 324 TYR A C 1
ATOM 2589 O O . TYR A 1 324 ? -17.276 -7.080 21.600 1.00 95.50 324 TYR A O 1
ATOM 2597 N N . ALA A 1 325 ? -15.592 -7.378 23.063 1.00 94.56 325 ALA A N 1
ATOM 2598 C CA . ALA A 1 325 ? -14.967 -8.533 22.438 1.00 94.56 325 ALA A CA 1
ATOM 2599 C C . ALA A 1 325 ? -15.846 -9.790 22.584 1.00 94.56 325 ALA A C 1
ATOM 2601 O O . ALA A 1 325 ? -15.689 -10.579 23.511 1.00 94.56 325 ALA A O 1
ATOM 2602 N N . LYS A 1 326 ? -16.829 -9.960 21.693 1.00 94.69 326 LYS A N 1
ATOM 2603 C CA . LYS A 1 326 ? -17.755 -11.116 21.695 1.00 94.69 326 LYS A CA 1
ATOM 2604 C C . LYS A 1 326 ? -17.412 -12.196 20.672 1.00 94.69 326 LYS A C 1
ATOM 2606 O O . LYS A 1 326 ? -17.904 -13.311 20.780 1.00 94.69 326 LYS A O 1
ATOM 2611 N N . GLN A 1 327 ? -16.614 -11.839 19.679 1.00 93.94 327 GLN A N 1
ATOM 2612 C CA . GLN A 1 327 ? -16.119 -12.697 18.612 1.00 93.94 327 GLN A CA 1
ATOM 2613 C C . GLN A 1 327 ? -14.824 -12.096 18.075 1.00 93.94 327 GLN A C 1
ATOM 2615 O O . GLN A 1 327 ? -14.595 -10.897 18.259 1.00 93.94 327 GLN A O 1
ATOM 2620 N N . ASP A 1 328 ? -14.018 -12.902 17.392 1.00 95.25 328 ASP A N 1
ATOM 2621 C CA . ASP A 1 328 ? -12.880 -12.403 16.625 1.00 95.25 328 ASP A CA 1
ATOM 2622 C C . ASP A 1 328 ? -13.321 -11.314 15.646 1.00 95.25 328 ASP A C 1
ATOM 2624 O O . ASP A 1 328 ? -14.452 -11.299 15.134 1.00 95.25 328 ASP A O 1
ATOM 2628 N N . GLY A 1 329 ? -12.411 -10.393 15.371 1.00 93.62 329 GLY A N 1
ATOM 2629 C CA . GLY A 1 329 ? -12.696 -9.373 14.391 1.00 93.62 329 GLY A CA 1
ATOM 2630 C C . GLY A 1 329 ? -11.551 -8.435 14.111 1.00 93.62 329 GLY A C 1
ATOM 2631 O O . GLY A 1 329 ? -10.407 -8.646 14.510 1.00 93.62 329 GLY A O 1
ATOM 2632 N N . TYR A 1 330 ? -11.893 -7.379 13.392 1.00 96.38 330 TYR A N 1
ATOM 2633 C CA . TYR A 1 330 ? -10.977 -6.313 13.047 1.00 96.38 330 TYR A CA 1
ATOM 2634 C C . TYR A 1 330 ? -11.685 -4.964 13.002 1.00 96.38 330 TYR A C 1
ATOM 2636 O O . TYR A 1 330 ? -12.904 -4.907 12.832 1.00 96.38 330 TYR A O 1
ATOM 2644 N N . VAL A 1 331 ? -10.910 -3.885 13.121 1.00 97.81 331 VAL A N 1
ATOM 2645 C CA . VAL A 1 331 ? -11.360 -2.510 12.873 1.00 97.81 331 VAL A CA 1
ATOM 2646 C C . VAL A 1 331 ? -10.427 -1.819 11.887 1.00 97.81 331 VAL A C 1
ATOM 2648 O O . VAL A 1 331 ? -9.211 -1.868 12.066 1.00 97.81 331 VAL A O 1
ATOM 2651 N N . ARG A 1 332 ? -10.984 -1.152 10.870 1.00 97.69 332 ARG A N 1
ATOM 2652 C CA . ARG A 1 332 ? -10.242 -0.294 9.929 1.00 97.69 332 ARG A CA 1
ATOM 2653 C C . ARG A 1 332 ? -10.913 1.066 9.750 1.00 97.69 332 ARG A C 1
ATOM 2655 O O . ARG A 1 332 ? -12.109 1.212 10.006 1.00 97.69 332 ARG A O 1
ATOM 2662 N N . LEU A 1 333 ? -10.143 2.047 9.292 1.00 98.06 333 LEU A N 1
ATOM 2663 C CA . LEU A 1 333 ? -10.626 3.381 8.948 1.00 98.06 333 LEU A CA 1
ATOM 2664 C C . LEU A 1 333 ? -10.856 3.517 7.440 1.00 98.06 333 LEU A C 1
ATOM 2666 O O . LEU A 1 333 ? -10.136 2.931 6.631 1.00 98.06 333 LEU A O 1
ATOM 2670 N N . GLU A 1 334 ? -11.821 4.354 7.078 1.00 98.31 334 GLU A N 1
ATOM 2671 C CA . GLU A 1 334 ? -12.063 4.824 5.713 1.00 98.31 334 GLU A CA 1
ATOM 2672 C C . GLU A 1 334 ? -12.518 6.278 5.756 1.00 98.31 334 GLU A C 1
ATOM 2674 O O . GLU A 1 334 ? -13.326 6.639 6.609 1.00 98.31 334 GLU A O 1
ATOM 2679 N N . VAL A 1 335 ? -12.027 7.106 4.844 1.00 98.31 335 VAL A N 1
ATOM 2680 C CA . VAL A 1 335 ? -12.347 8.529 4.747 1.00 98.31 335 VAL A CA 1
ATOM 2681 C C . VAL A 1 335 ? -12.778 8.828 3.322 1.00 98.31 335 VAL A C 1
ATOM 2683 O O . VAL A 1 335 ? -12.112 8.411 2.374 1.00 98.31 335 VAL A O 1
ATOM 2686 N N . ARG A 1 336 ? -13.869 9.576 3.161 1.00 98.06 336 ARG A N 1
ATOM 2687 C CA . ARG A 1 336 ? -14.370 10.025 1.857 1.00 98.06 336 ARG A CA 1
ATOM 2688 C C . ARG A 1 336 ? -14.769 11.490 1.889 1.00 98.06 336 ARG A C 1
ATOM 2690 O O . ARG A 1 336 ? -15.175 12.009 2.932 1.00 98.06 336 ARG A O 1
ATOM 2697 N N . ASN A 1 337 ? -14.686 12.147 0.738 1.00 95.69 337 ASN A N 1
ATOM 2698 C CA . ASN A 1 337 ? -15.173 13.514 0.596 1.00 95.69 337 ASN A CA 1
ATOM 2699 C C . ASN A 1 337 ? -16.705 13.557 0.483 1.00 95.69 337 ASN A C 1
ATOM 2701 O O . ASN A 1 337 ? -17.390 12.534 0.430 1.00 95.69 337 ASN A O 1
ATOM 2705 N N . ALA A 1 338 ? -17.255 14.768 0.386 1.00 92.75 338 ALA A N 1
ATOM 2706 C CA . ALA A 1 338 ? -18.691 14.988 0.216 1.00 92.75 338 ALA A CA 1
ATOM 2707 C C . ALA A 1 338 ? -19.269 14.405 -1.094 1.00 92.75 338 ALA A C 1
ATOM 2709 O O . ALA A 1 338 ? -20.482 14.232 -1.200 1.00 92.75 338 ALA A O 1
ATOM 2710 N N . LYS A 1 339 ? -18.420 14.095 -2.085 1.00 92.75 339 LYS A N 1
ATOM 2711 C CA . LYS A 1 339 ? -18.794 13.429 -3.345 1.00 92.75 339 LYS A CA 1
ATOM 2712 C C . LYS A 1 339 ? -18.647 11.906 -3.281 1.00 92.75 339 LYS A C 1
ATOM 2714 O O . LYS A 1 339 ? -18.867 11.244 -4.290 1.00 92.75 339 LYS A O 1
ATOM 2719 N N . ASN A 1 340 ? -18.315 11.361 -2.110 1.00 93.50 340 ASN A N 1
ATOM 2720 C CA . ASN A 1 340 ? -18.074 9.940 -1.874 1.00 93.50 340 ASN A CA 1
ATOM 2721 C C . ASN A 1 340 ? -16.815 9.369 -2.569 1.00 93.50 340 ASN A C 1
ATOM 2723 O O . ASN A 1 340 ? -16.673 8.150 -2.678 1.00 93.50 340 ASN A O 1
ATOM 2727 N N . GLU A 1 341 ? -15.883 10.221 -3.001 1.00 94.44 341 GLU A N 1
ATOM 2728 C CA . GLU A 1 341 ? -14.567 9.799 -3.504 1.00 94.44 341 GLU A CA 1
ATOM 2729 C C . GLU A 1 341 ? -13.656 9.432 -2.322 1.00 94.44 341 GLU A C 1
ATOM 2731 O O . GLU A 1 341 ? -13.715 10.071 -1.264 1.00 94.44 341 GLU A O 1
ATOM 2736 N N . MET A 1 342 ? -12.827 8.397 -2.491 1.00 97.81 342 MET A N 1
ATOM 2737 C CA . MET A 1 342 ? -11.889 7.953 -1.459 1.00 97.81 342 MET A CA 1
ATOM 2738 C C . MET A 1 342 ? -10.852 9.032 -1.158 1.00 97.81 342 MET A C 1
ATOM 2740 O O . MET A 1 342 ? -10.232 9.599 -2.054 1.00 97.81 342 MET A O 1
ATOM 2744 N N . LEU A 1 343 ? -10.647 9.281 0.131 1.00 97.94 343 LEU A N 1
ATOM 2745 C CA . LEU A 1 343 ? -9.635 10.191 0.654 1.00 97.94 343 LEU A CA 1
ATOM 2746 C C . LEU A 1 343 ? -8.533 9.463 1.423 1.00 97.94 343 LEU A C 1
ATOM 2748 O O . LEU A 1 343 ? -7.419 9.985 1.512 1.00 97.94 343 LEU A O 1
ATOM 2752 N N . GLY A 1 344 ? -8.840 8.282 1.963 1.00 98.19 344 GLY A N 1
ATOM 2753 C CA . GLY A 1 344 ? -7.880 7.393 2.601 1.00 98.19 344 GLY A CA 1
ATOM 2754 C C . GLY A 1 344 ? -8.530 6.190 3.277 1.00 98.19 344 GLY A C 1
ATOM 2755 O O . GLY A 1 344 ? -9.695 6.234 3.663 1.00 98.19 344 GLY A O 1
ATOM 2756 N N . PHE A 1 345 ? -7.768 5.116 3.444 1.00 98.62 345 PHE A N 1
ATOM 2757 C CA . PHE A 1 345 ? -8.176 3.922 4.184 1.00 98.62 345 PHE A CA 1
ATOM 2758 C C . PHE A 1 345 ? -6.986 3.347 4.956 1.00 98.62 345 PHE A C 1
ATOM 2760 O O . PHE A 1 345 ? -5.831 3.562 4.589 1.00 98.62 345 PHE A O 1
ATOM 2767 N N . SER A 1 346 ? -7.249 2.614 6.037 1.00 98.69 346 SER A N 1
ATOM 2768 C CA . SER A 1 346 ? -6.210 1.888 6.775 1.00 98.69 346 SER A CA 1
ATOM 2769 C C . SER A 1 346 ? -6.325 0.384 6.563 1.00 98.69 346 SER A C 1
ATOM 2771 O O . SER A 1 346 ? -7.426 -0.140 6.388 1.00 98.69 346 SER A O 1
ATOM 2773 N N . ASN A 1 347 ? -5.207 -0.332 6.690 1.00 98.69 347 ASN A N 1
ATOM 2774 C CA . ASN A 1 347 ? -5.274 -1.747 7.039 1.00 98.69 347 ASN A CA 1
ATOM 2775 C C . ASN A 1 347 ? -5.869 -1.906 8.453 1.00 98.69 347 ASN A C 1
ATOM 2777 O O . ASN A 1 347 ? -5.926 -0.929 9.219 1.00 98.69 347 ASN A O 1
ATOM 2781 N N . PRO A 1 348 ? -6.368 -3.099 8.809 1.00 98.06 348 PRO A N 1
ATOM 2782 C CA . PRO A 1 348 ? -7.055 -3.271 10.079 1.00 98.06 348 PRO A CA 1
ATOM 2783 C C . PRO A 1 348 ? -6.122 -3.410 11.283 1.00 98.06 348 PRO A C 1
ATOM 2785 O O . PRO A 1 348 ? -4.983 -3.851 11.160 1.00 98.06 348 PRO A O 1
ATOM 2788 N N . ILE A 1 349 ? -6.654 -3.120 12.470 1.00 98.12 349 ILE A N 1
ATOM 2789 C CA . ILE A 1 349 ? -6.210 -3.751 13.718 1.00 98.12 349 ILE A CA 1
ATOM 2790 C C . ILE A 1 349 ? -7.098 -4.970 13.946 1.00 98.12 349 ILE A C 1
ATOM 2792 O O . ILE A 1 349 ? -8.323 -4.840 13.943 1.00 98.12 349 ILE A O 1
ATOM 2796 N N . PHE A 1 350 ? -6.502 -6.135 14.168 1.00 96.88 350 PHE A N 1
ATOM 2797 C CA . PHE A 1 350 ? -7.218 -7.375 14.452 1.00 96.88 350 PHE A CA 1
ATOM 2798 C C . PHE A 1 350 ? -7.298 -7.622 15.958 1.00 96.88 350 PHE A C 1
ATOM 2800 O O . PHE A 1 350 ? -6.395 -7.264 16.716 1.00 96.88 350 PHE A O 1
ATOM 2807 N N . PHE A 1 351 ? -8.349 -8.296 16.404 1.00 95.06 351 PHE A N 1
ATOM 2808 C CA . PHE A 1 351 ? -8.466 -8.783 17.770 1.00 95.06 351 PHE A CA 1
ATOM 2809 C C . PHE A 1 351 ? -9.016 -10.211 17.800 1.00 95.06 351 PHE A C 1
ATOM 2811 O O . PHE A 1 351 ? -9.927 -10.565 17.051 1.00 95.06 351 PHE A O 1
ATOM 2818 N N . ARG A 1 352 ? -8.435 -11.034 18.676 1.00 95.94 352 ARG A N 1
ATOM 2819 C CA . ARG A 1 352 ? -8.789 -12.436 18.909 1.00 95.94 352 ARG A CA 1
ATOM 2820 C C . ARG A 1 352 ? -9.401 -12.596 20.283 1.00 95.94 352 ARG A C 1
ATOM 2822 O O . ARG A 1 352 ? -8.829 -12.132 21.271 1.00 95.94 352 ARG A O 1
ATOM 2829 N N . VAL A 1 353 ? -10.555 -13.245 20.345 1.00 95.81 353 VAL A N 1
ATOM 2830 C CA . VAL A 1 353 ? -11.314 -13.392 21.580 1.00 95.81 353 VAL A CA 1
ATOM 2831 C C . VAL A 1 353 ? -10.914 -14.664 22.304 1.00 95.81 353 VAL A C 1
ATOM 2833 O O . VAL A 1 353 ? -11.102 -15.773 21.810 1.00 95.81 353 VAL A O 1
ATOM 2836 N N . LYS A 1 354 ? -10.394 -14.501 23.521 1.00 95.94 354 LYS A N 1
ATOM 2837 C CA . LYS A 1 354 ? -10.145 -15.608 24.443 1.00 95.94 354 LYS A CA 1
ATOM 2838 C C . LYS A 1 354 ? -11.421 -15.930 25.200 1.00 95.94 354 LYS A C 1
ATOM 2840 O O . LYS A 1 354 ? -11.822 -15.192 26.101 1.00 95.94 354 LYS A O 1
ATOM 2845 N N . TYR A 1 355 ? -12.058 -17.032 24.833 1.00 91.38 355 TYR A N 1
ATOM 2846 C CA . TYR A 1 355 ? -13.191 -17.556 25.582 1.00 91.38 355 TYR A CA 1
ATOM 2847 C C . TYR A 1 355 ? -12.706 -18.119 26.923 1.00 91.38 355 TYR A C 1
ATOM 2849 O O . TYR A 1 355 ? -11.607 -18.674 26.980 1.00 91.38 355 TYR A O 1
ATOM 2857 N N . PRO A 1 356 ? -13.481 -17.961 28.010 1.00 86.81 356 PRO A N 1
ATOM 2858 C CA . PRO A 1 356 ? -13.169 -18.637 29.259 1.00 86.81 356 PRO A CA 1
ATOM 2859 C C . PRO A 1 356 ? -13.106 -20.143 29.000 1.00 86.81 356 PRO A C 1
ATOM 2861 O O . PRO A 1 356 ? -13.974 -20.673 28.303 1.00 86.81 356 PRO A O 1
ATOM 2864 N N . ASP A 1 357 ? -12.097 -20.815 29.557 1.00 79.75 357 ASP A N 1
ATOM 2865 C CA . ASP A 1 357 ? -12.024 -22.272 29.506 1.00 79.75 357 ASP A CA 1
ATOM 2866 C C . ASP A 1 357 ? -13.362 -22.834 29.995 1.00 79.75 357 ASP A C 1
ATOM 2868 O O . ASP A 1 357 ? -13.835 -22.482 31.085 1.00 79.75 357 ASP A O 1
ATOM 2872 N N . GLU A 1 358 ? -13.988 -23.702 29.195 1.00 57.03 358 GLU A N 1
ATOM 2873 C CA . GLU A 1 358 ? -15.059 -24.543 29.707 1.00 57.03 358 GLU A CA 1
ATOM 2874 C C . GLU A 1 358 ? -14.444 -25.366 30.840 1.00 57.03 358 GLU A C 1
ATOM 2876 O O . GLU A 1 358 ? -13.765 -26.364 30.606 1.00 57.03 358 GLU A O 1
ATOM 2881 N N . SER A 1 359 ? -14.629 -24.919 32.086 1.00 48.25 359 SER A N 1
ATOM 2882 C CA . SER A 1 359 ? -14.275 -25.724 33.250 1.00 48.25 359 SER A CA 1
ATOM 2883 C C . SER A 1 359 ? -14.882 -27.106 33.025 1.00 48.25 359 SER A C 1
ATOM 2885 O O . SER A 1 359 ? -16.079 -27.168 32.709 1.00 48.25 359 SER A O 1
ATOM 2887 N N . PRO A 1 360 ? -14.108 -28.205 33.140 1.00 47.00 360 PRO A N 1
ATOM 2888 C CA . PRO A 1 360 ? -14.659 -29.534 32.958 1.00 47.00 360 PRO A CA 1
ATOM 2889 C C . PRO A 1 360 ? -15.857 -29.626 33.886 1.00 47.00 360 PRO A C 1
ATOM 2891 O O . PRO A 1 360 ? -15.718 -29.426 35.095 1.00 47.00 360 PRO A O 1
ATOM 2894 N N . ARG A 1 361 ? -17.049 -29.824 33.302 1.00 48.31 361 ARG A N 1
ATOM 2895 C CA . ARG A 1 361 ? -18.278 -30.054 34.060 1.00 48.31 361 ARG A CA 1
ATOM 2896 C C . ARG A 1 361 ? -17.910 -31.061 35.132 1.00 48.31 361 ARG A C 1
ATOM 2898 O O . ARG A 1 361 ? -17.592 -32.198 34.785 1.00 48.31 361 ARG A O 1
ATOM 2905 N N . ALA A 1 362 ? -17.911 -30.618 36.392 1.00 43.00 362 ALA A N 1
ATOM 2906 C CA . ALA A 1 362 ? -17.763 -31.501 37.530 1.00 43.00 362 ALA A CA 1
ATOM 2907 C C . ALA A 1 362 ? -18.673 -32.689 37.247 1.00 43.00 362 ALA A C 1
ATOM 2909 O O . ALA A 1 362 ? -19.872 -32.499 36.994 1.00 43.00 362 ALA A O 1
ATOM 2910 N N . SER A 1 363 ? -18.066 -33.872 37.139 1.00 43.09 363 SER A N 1
ATOM 2911 C CA . SER A 1 363 ? -18.788 -35.117 36.964 1.00 43.09 363 SER A CA 1
ATOM 2912 C C . SER A 1 363 ? -19.888 -35.094 38.006 1.00 43.09 363 SER A C 1
ATOM 2914 O O . SER A 1 363 ? -19.609 -35.089 39.203 1.00 43.09 363 SER A O 1
ATOM 2916 N N . LYS A 1 364 ? -21.139 -34.979 37.557 1.00 45.47 364 LYS A N 1
ATOM 2917 C CA . LYS A 1 364 ? -22.262 -35.264 38.430 1.00 45.47 364 LYS A CA 1
ATOM 2918 C C . LYS A 1 364 ? -22.038 -36.698 38.862 1.00 45.47 364 LYS A C 1
ATOM 2920 O O . LYS A 1 364 ? -22.161 -37.593 38.028 1.00 45.47 364 LYS A O 1
ATOM 2925 N N . ASP A 1 365 ? -21.666 -36.866 40.125 1.00 49.78 365 ASP A N 1
ATOM 2926 C CA . ASP A 1 365 ? -21.741 -38.129 40.828 1.00 49.78 365 ASP A CA 1
ATOM 2927 C C . ASP A 1 365 ? -23.070 -38.786 40.448 1.00 49.78 365 ASP A C 1
ATOM 2929 O O . ASP A 1 365 ? -24.159 -38.303 40.776 1.00 49.78 365 ASP A O 1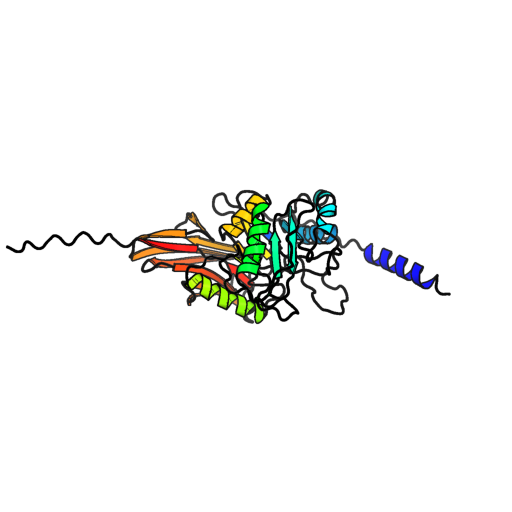
ATOM 2933 N N . GLN A 1 366 ? -22.976 -39.855 39.664 1.00 45.16 366 GLN A N 1
ATOM 2934 C CA . GLN A 1 366 ? -24.052 -40.804 39.486 1.00 45.16 366 GLN A CA 1
ATOM 2935 C C . GLN A 1 366 ? -23.593 -42.129 40.080 1.00 45.16 366 GLN A C 1
ATOM 2937 O O . GLN A 1 366 ? -22.913 -42.907 39.417 1.00 45.16 366 GLN A O 1
ATOM 2942 N N . LYS A 1 367 ? -24.128 -42.338 41.288 1.00 38.22 367 LYS A N 1
ATOM 2943 C CA . LYS A 1 367 ? -24.320 -43.574 42.055 1.00 38.22 367 LYS A CA 1
ATOM 2944 C C . LYS A 1 367 ? -23.199 -44.034 42.970 1.00 38.22 367 LYS A C 1
ATOM 2946 O O . LYS A 1 367 ? -22.127 -44.426 42.471 1.00 38.22 367 LYS A O 1
#

Radius of gyration: 22.79 Å; Cα contacts (8 Å, |Δi|>4): 896; chains: 1; bounding box: 48×70×88 Å

Mean predicted aligned error: 7.58 Å

Sequence (367 aa):
RFNQIDAKAKEQYDEENKREVEFSKAGRGERRKTGDLTWFAGDLHSHSFYSDGRWSIEGILKSASAKDLDFVSIVDHNTFAHHQKMETAGAKFPEILAIRGEEVTTHGGHINVWGLPKNEWVDFRVTPNLEESAQKIANEAAKFGAIASINHPFMDCPGCGWTYGKWGNLSAVEIWNGKWDEQDQRALVEWDKLLLNDVKVTGIASSDSHQQPNEPSKYPLNLPIGEPTVFVAAREKTVEAILGGIKDHKVFSADNPRRWMMLTANETATIGDTIEVPYGEVVKFKFTLGNFENGSKFWLYANGQVAKEYLIYEQNYEGEYNIYAKQDGYVRLEVRNAKNEMLGFSNPIFFRVKYPDESPRASKDQK

Foldseek 3Di:
DVPPVVVVVVVVVVVVVPPPPPLDPPDQDQFDDAVLWTWFKFFEAEEDPVAQFPDDLLRLLVLCVSQNGQEYEYAHEQDLVNLVCNVVSCVVRVSYHYWYWHFLQEQAATKIKTRADRRDYFDSPFDHLALVRVLSRQVVSVVRVIFMETELQQDPDRSHHHRNPDRLSGQAYELEEFFFDVSSVVSVLVVLVCQLVVRDHAYFYHQNHRYDQPDDDPDPSNGRGVQWMKIFIFSDSDSNRRVVSSSLSRIKIFRGDVKDKWKAWPSRRTGSAEEEDEAFDKIKMKMKIFPDDFQKKKFKDKSSHGPDIDGDHDRMDIDMDIDGPHAWIWIKMWIAHNVRTGGMIGHIHTYHYDYPPPPPPPPPDDD

Solvent-accessible surface area (backbone atoms only — not comparable to full-atom values): 19124 Å² total; per-residue (Å²): 128,79,78,64,58,57,55,52,54,48,53,50,53,57,53,64,71,60,64,77,77,78,73,75,83,70,74,76,75,86,67,57,68,59,90,78,28,35,44,44,34,20,20,70,33,26,32,24,65,74,47,85,16,68,26,52,70,53,52,53,52,51,50,33,53,77,60,59,29,38,31,39,23,46,25,24,56,72,41,34,74,56,50,76,51,46,59,71,37,33,69,78,39,76,73,39,46,75,38,44,28,23,22,31,62,30,75,21,22,30,32,39,35,42,50,46,57,86,79,47,79,65,82,45,91,61,61,59,67,33,51,65,37,55,49,50,49,39,55,57,34,44,77,61,74,17,48,31,26,43,35,44,47,58,39,96,50,96,24,25,40,59,37,31,73,74,64,64,81,34,47,26,31,35,31,32,54,27,76,78,51,73,44,28,52,50,36,46,56,53,49,40,53,33,49,64,70,73,37,83,46,24,56,40,25,15,5,59,14,29,30,59,72,87,64,93,62,100,64,87,54,62,17,40,75,31,27,12,11,23,32,31,37,17,77,52,97,45,70,69,36,45,55,45,13,42,65,50,24,20,26,32,26,23,52,3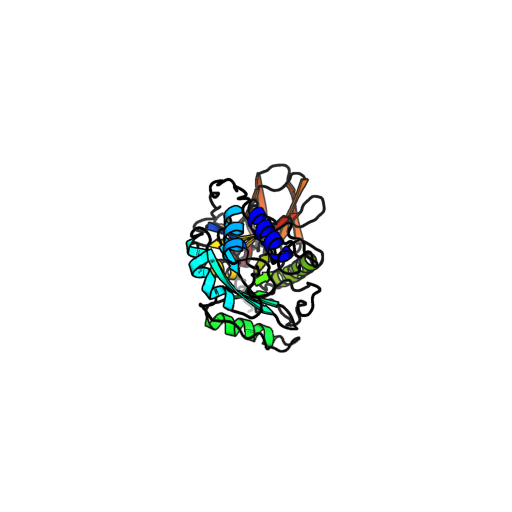6,68,77,46,49,78,48,51,30,38,74,88,76,41,35,44,30,36,74,46,80,40,50,56,68,39,76,48,43,32,40,41,39,38,30,66,52,62,70,64,18,37,37,33,40,31,40,66,79,34,82,71,44,79,50,77,35,79,51,54,63,45,72,52,74,51,76,45,68,27,80,57,64,44,36,41,27,46,40,31,26,42,80,84,69,48,73,46,28,40,40,28,39,30,35,39,40,47,44,67,78,78,79,68,76,74,74,75,73,86,79,132

Nearest PDB structures (foldseek):
  3as1-assembly1_A  TM=6.515E-01  e=6.594E-04  Vibrio harveyi
  3b9d-assembly1_A  TM=6.526E-01  e=9.440E-04  Vibrio harveyi
  3arq-assembly1_A  TM=6.124E-01  e=1.617E-03  Vibrio harveyi
  1k9t-assembly1_A  TM=5.666E-01  e=2.458E-03  Serratia marcescens
  8hrf-assembly1_A  TM=5.819E-01  e=6.796E-03  Vibrio parahaemolyticus

pLDDT: mean 88.91, std 17.29, range [27.17, 98.81]

Secondary structure (DSSP, 8-state):
--TTHHHHHHHHHHHHTT-------PPPPPPPEETTEEEEEEES-B--TTTT----HHHHHHHHHHTT-SEEEE--BT--TTHHHHHHHHTT-TTSEEEEEEEEEEBTEEEEEESPPTT--------TT-HHHHHHHHHHHHTTT-EEEEE-TT--STTTS--S--GGGSSEEEEEESS--HHHHHHHHHHHHHHHTT---EEEEE--B-S-TT---SS-----TTSSEEEEEESSSSHHHHHHHHHTT-EEEESSTT-EEEEEETTTEETT-EEEEETTPEEEEEEEEESPPTT-EEEEEETTEEEEEEE--SSEEEEEEEEE-SS-EEEEEEEE-TT--EEEEEPPEEEEEEPPP----------